Protein AF-A0A6J8CS88-F1 (afdb_monomer_lite)

Sequence (651 aa):
MASADTIRFLRWTMVVHGIFPKLMQDLIARKNISPKTLYRIIWNSTTLMKNFNKAEFRVLETLMTHGFAQLDTKLIYKIMKFYRIDFVEPPTGLWGSNPEENEKGVGDDIERIRIWHDTLIHAADVHMSETKFDDFFKIFIEVGSRLDMYLGKKIDDGYEKRIANYKTCSLDEEMKPRKFHARKEADWLDERRLDADDACTFENGDQSNLLFKFDVCNRESCPESSSNITEVTDHHIENIREVPREEFSSLSCKEHVKIFYKFCISHEIPLCDDCIKIHAKCIVKQLESVARGIKCTEKFMDVDQRIHSLFQNTNNVLQELEKEILFISDDKKGFQKSIEECKKEFNSMIDNVKEEGLENIESKRIEIHSFQHKISLLNLSVKEMEESIVVLQLHASDRELFLSLPRFEEDLQRCENEFFLNLQERKTAKIRPIIKVKTLCDLTLKISHDPTERQRCRLSLFQQPFSVTKLQRIKNIKLKESFVFEIPIANQANHITGCTIMEDGVMCFVDSKSRCLKIRTTDGKFKGYFLFSIPLDITAISISEVAILHRTSIVIYNVIDLYTGESILIVHVGGIVNSPTRIASDGYGNVFVVGAKNNNIVAISVYGKEYKKLVQGFRTIKYPKAIAYSATQRQLLICSPIGLSAVYASV

Foldseek 3Di:
DDDPQLLLLVLLLCCLFPQVLVLLLLVCPLVVCQLVNLLVLCVVDPQSVVQDDPVLNVLSVCCVPPNSPSDGLVSSLSSCQRVVPVPQDAFPVGAPDQDDPPRLGSNNLSSVSVVSNVCSLPDPDSGDDPVNSVVVLVVSLVSQVSSCVVSVHDPVPTSSVVSVCSVDDDCPDPPVVPVVVSVVVVVVSVVVVVVVVVVVPDDDDDDDDDDDDDDDDDDDDDDDDDDDDPPPPPFDDDDPVPDDPVPVPFGAGPVPRAGFFKAFPVVRGTDGPVVCVVVVVTDMDGPVVVVVVCCPDPVVVVVVVVVVVVVVVVVVVVVVVVVVVVVVVVVVVVVVVVVVVLVVVLVVVVVVLVVVLVVVVVVVVVVVVVLVVVVVVLVVLVVVLVVVVVCCVVDNDPVRCVVCVVVSVVSVVVSVVVVVVSVVVVVVVPCDPPPPVCVVVVVVVVSVDDDDDFDADDPDPDDDDDDDDDDDPPPDDPPDDDDGDGDDDPDDDWAWQEWEAAPQRKIWTATQRQQWIWIQDPVRDIDIAHHPAGFRYWEDQENFWIWTWHDDPFTWIFIAGNVVRDTPDIAGPGPVAAPWHYKEYLSPQWIWIHRQVQQWIWIAHNNNDTDDTQDGDPPPAHRWRYWYADNVQCWIQIDHPPDPDRDTRND

Secondary structure (DSSP, 8-state):
---HHHHHHHHHHHIIIIIHHHHHHHHHHTTT--HHHHHHHHHH-HHHHTTS-HHHHHHHHTHHHHGGGG--HHHHHHHHHHTT-TTSPPPTT-TTSPPPTT---HHHHHHHHHHHHHHHHT-S-----HHHHHHHHHHHHHHHHHHHHHHT--GGGSHHHHHHHHHH--SSSS-HHHHHHHHHHHHHHHHHHHHHHHHTT--------------------------------------GGGS-TT-TT--B-TTT--B--EEETTTTEEE-HHHHHHTTTS-EEEHHHHHHHHHTSHHHHHHHHHHHHHHHHHHHHHHHHHHHHHHHHHHHHHHHHHHHHHHHHHHHHHHHHHHHHHHHHHHHHHHHHHHHHHHHHHHHHHHHHHHHHHHHHHH--HHHHHHHHHHHHHHHHHHHHHHHHHHHHHHH-----SS-HHHHHHHHTTTT-----------------PPPS--SS-S---------------SS---EEEEEE-TTS-EEEEETTTTEEEEE-TTS-EEEEE-SS-EEEEEE-SSSEEEEEE--SS-EEEEEETTT--EEEEEE-TTTSSSEEEEEE-SSS-EEEEETTTTEEEEE-TTS-EEEEEEE-TTT-SS--EEEEETTTTEEEEE-TT------EE-

InterPro domains:
  IPR011042 Six-bladed beta-propeller, TolB-like [G3DSA:2.120.10.30] (489-641)

pLDDT: mean 74.95, std 20.97, range [23.67, 96.5]

Structure (mmCIF, N/CA/C/O backbone):
data_AF-A0A6J8CS88-F1
#
_entry.id   AF-A0A6J8CS88-F1
#
loop_
_atom_site.group_PDB
_atom_site.id
_atom_site.type_symbol
_atom_site.label_atom_id
_atom_site.label_alt_id
_atom_site.label_comp_id
_atom_site.label_asym_id
_atom_site.label_entity_id
_atom_site.label_seq_id
_atom_site.pdbx_PDB_ins_code
_atom_site.Cartn_x
_atom_site.Cartn_y
_atom_site.Cartn_z
_atom_site.occupancy
_atom_site.B_iso_or_equiv
_atom_site.auth_seq_id
_atom_site.auth_comp_id
_atom_site.auth_asym_id
_atom_site.auth_atom_id
_atom_site.pdbx_PDB_model_num
ATOM 1 N N . MET A 1 1 ? 31.802 -3.148 -38.218 1.00 59.25 1 MET A N 1
ATOM 2 C CA . MET A 1 1 ? 31.307 -4.141 -37.233 1.00 59.25 1 MET A CA 1
ATOM 3 C C . MET A 1 1 ? 32.103 -3.950 -35.950 1.00 59.25 1 MET A C 1
ATOM 5 O O . MET A 1 1 ? 33.259 -3.566 -36.057 1.00 59.25 1 MET A O 1
ATOM 9 N N . ALA A 1 2 ? 31.502 -4.120 -34.769 1.00 72.69 2 ALA A N 1
ATOM 10 C CA . ALA A 1 2 ? 32.242 -4.014 -33.503 1.00 72.69 2 ALA A CA 1
ATOM 11 C C . ALA A 1 2 ? 33.287 -5.144 -33.397 1.00 72.69 2 ALA A C 1
ATOM 13 O O . ALA A 1 2 ? 33.045 -6.227 -33.933 1.00 72.69 2 ALA A O 1
ATOM 14 N N . SER A 1 3 ? 34.428 -4.904 -32.737 1.00 87.69 3 SER A N 1
ATOM 15 C CA . SER A 1 3 ? 35.434 -5.952 -32.506 1.00 87.69 3 SER A CA 1
ATOM 16 C C . SER A 1 3 ? 34.873 -7.046 -31.586 1.00 87.69 3 SER A C 1
ATOM 18 O O . SER A 1 3 ? 33.923 -6.809 -30.835 1.00 87.69 3 SER A O 1
ATOM 20 N N . ALA A 1 4 ? 35.448 -8.252 -31.627 1.00 88.38 4 ALA A N 1
ATOM 21 C CA . ALA A 1 4 ? 35.026 -9.349 -30.752 1.00 88.38 4 ALA A CA 1
ATOM 22 C C . ALA A 1 4 ? 35.120 -8.968 -29.261 1.00 88.38 4 ALA A C 1
ATOM 24 O O . ALA A 1 4 ? 34.232 -9.308 -28.479 1.00 88.38 4 ALA A O 1
ATOM 25 N N . ASP A 1 5 ? 36.139 -8.193 -28.890 1.00 88.81 5 ASP A N 1
ATOM 26 C CA . ASP A 1 5 ? 36.341 -7.711 -27.522 1.00 88.81 5 ASP A CA 1
ATOM 27 C C . ASP A 1 5 ? 35.274 -6.690 -27.113 1.00 88.81 5 ASP A C 1
ATOM 29 O O . ASP A 1 5 ? 34.710 -6.795 -26.023 1.00 88.81 5 ASP A O 1
ATOM 33 N N . THR A 1 6 ? 34.897 -5.776 -28.013 1.00 86.94 6 THR A N 1
ATOM 34 C CA . THR A 1 6 ? 33.775 -4.854 -27.782 1.00 86.94 6 THR A CA 1
ATOM 35 C C . THR A 1 6 ? 32.448 -5.606 -27.651 1.00 86.94 6 THR A C 1
ATOM 37 O O . THR A 1 6 ? 31.610 -5.252 -26.827 1.00 86.94 6 THR A O 1
ATOM 40 N N . ILE A 1 7 ? 32.235 -6.672 -28.430 1.00 88.62 7 ILE A N 1
ATOM 41 C CA . ILE A 1 7 ? 31.032 -7.516 -28.330 1.00 88.62 7 ILE A CA 1
ATOM 42 C C . ILE A 1 7 ? 30.952 -8.202 -26.958 1.00 88.62 7 ILE A C 1
ATOM 44 O O . ILE A 1 7 ? 29.880 -8.227 -26.350 1.00 88.62 7 ILE A O 1
ATOM 48 N N . ARG A 1 8 ? 32.073 -8.731 -26.454 1.00 92.88 8 ARG A N 1
ATOM 49 C CA . ARG A 1 8 ? 32.165 -9.339 -25.115 1.00 92.88 8 ARG A CA 1
ATOM 50 C C . ARG A 1 8 ? 31.866 -8.319 -24.019 1.00 92.88 8 ARG A C 1
ATOM 52 O O . ARG A 1 8 ? 31.043 -8.592 -23.147 1.00 92.88 8 ARG A O 1
ATOM 59 N N . PHE A 1 9 ? 32.451 -7.126 -24.115 1.00 90.94 9 PHE A N 1
ATOM 60 C CA . PHE A 1 9 ? 32.175 -6.033 -23.186 1.00 90.94 9 PHE A CA 1
ATOM 61 C C . PHE A 1 9 ? 30.694 -5.633 -23.193 1.00 90.94 9 PHE A C 1
ATOM 63 O O . PHE A 1 9 ? 30.077 -5.555 -22.136 1.00 90.94 9 PHE A O 1
ATOM 70 N N . LEU A 1 10 ? 30.076 -5.482 -24.369 1.00 89.06 10 LEU A N 1
ATOM 71 C CA . LEU A 1 10 ? 28.642 -5.190 -24.480 1.00 89.06 10 LEU A CA 1
ATOM 72 C C . LEU A 1 10 ? 27.773 -6.281 -23.838 1.00 89.06 10 LEU A C 1
ATOM 74 O O . LEU A 1 10 ? 26.802 -5.979 -23.155 1.00 89.06 10 LEU A O 1
ATOM 78 N N . ARG A 1 11 ? 28.108 -7.562 -24.009 1.00 91.25 11 ARG A N 1
ATOM 79 C CA . ARG A 1 11 ? 27.372 -8.654 -23.346 1.00 91.25 11 ARG A CA 1
ATOM 80 C C . ARG A 1 11 ? 27.497 -8.586 -21.825 1.00 91.25 11 ARG A C 1
ATOM 82 O O . ARG A 1 11 ? 26.512 -8.814 -21.126 1.00 91.25 11 ARG A O 1
ATOM 89 N N . TRP A 1 12 ? 28.679 -8.239 -21.320 1.00 92.12 12 TRP A N 1
ATOM 90 C CA . TRP A 1 12 ? 28.903 -7.999 -19.896 1.00 92.12 12 TRP A CA 1
ATOM 91 C C . TRP A 1 12 ? 28.033 -6.844 -19.377 1.00 92.12 12 TRP A C 1
ATOM 93 O O . TRP A 1 12 ? 27.301 -7.029 -18.401 1.00 92.12 12 TRP A O 1
ATOM 103 N N . THR A 1 13 ? 28.001 -5.703 -20.079 1.00 90.50 13 THR A N 1
ATOM 104 C CA . THR A 1 13 ? 27.186 -4.542 -19.672 1.00 90.50 13 THR A CA 1
ATOM 105 C C . THR A 1 13 ? 25.695 -4.857 -19.634 1.00 90.50 13 THR A C 1
ATOM 107 O O . THR A 1 13 ? 24.989 -4.419 -18.727 1.00 90.50 13 THR A O 1
ATOM 110 N N . MET A 1 14 ? 25.204 -5.680 -20.562 1.00 90.06 14 MET A N 1
ATOM 111 C CA . MET A 1 14 ? 23.797 -6.080 -20.604 1.00 90.06 14 MET A CA 1
ATOM 112 C C . MET A 1 14 ? 23.367 -6.918 -19.404 1.00 90.06 14 MET A C 1
ATOM 114 O O . MET A 1 14 ? 22.230 -6.793 -18.944 1.00 90.06 14 MET A O 1
ATOM 118 N N . VAL A 1 15 ? 24.247 -7.771 -18.883 1.00 93.50 15 VAL A N 1
ATOM 119 C CA . VAL A 1 15 ? 23.941 -8.516 -17.659 1.00 93.50 15 VAL A CA 1
ATOM 120 C C . VAL A 1 15 ? 23.921 -7.558 -16.468 1.00 93.50 15 VAL A C 1
ATOM 122 O O . VAL A 1 15 ? 22.953 -7.563 -15.704 1.00 93.50 15 VAL A O 1
ATOM 125 N N . VAL A 1 16 ? 24.930 -6.687 -16.368 1.00 93.19 16 VAL A N 1
ATOM 126 C CA . VAL A 1 16 ? 25.121 -5.779 -15.229 1.00 93.19 16 VAL A CA 1
ATOM 127 C C . VAL A 1 16 ? 24.045 -4.691 -15.135 1.00 93.19 16 VAL A C 1
ATOM 129 O O . VAL A 1 16 ? 23.480 -4.514 -14.060 1.00 93.19 16 VAL A O 1
ATOM 132 N N . HIS A 1 17 ? 23.700 -4.011 -16.232 1.00 89.56 17 HIS A N 1
ATOM 133 C CA . HIS A 1 17 ? 22.662 -2.965 -16.252 1.00 89.56 17 HIS A CA 1
ATOM 134 C C . HIS A 1 17 ? 21.265 -3.481 -16.612 1.00 89.56 17 HIS A C 1
ATOM 136 O O . HIS A 1 17 ? 20.270 -2.814 -16.346 1.00 89.56 17 HIS A O 1
ATOM 142 N N . GLY A 1 18 ? 21.154 -4.662 -17.225 1.00 89.19 18 GLY A N 1
ATOM 143 C CA . GLY A 1 18 ? 19.868 -5.192 -17.681 1.00 89.19 18 GLY A CA 1
ATOM 144 C C . GLY A 1 18 ? 19.276 -6.255 -16.763 1.00 89.19 18 GLY A C 1
ATOM 145 O O . GLY A 1 18 ? 18.101 -6.183 -16.398 1.00 89.19 18 GLY A O 1
ATOM 146 N N . ILE A 1 19 ? 20.054 -7.285 -16.420 1.00 92.25 19 ILE A N 1
ATOM 147 C CA . ILE A 1 19 ? 19.545 -8.416 -15.635 1.00 92.25 19 ILE A CA 1
ATOM 148 C C . ILE A 1 19 ? 19.634 -8.145 -14.140 1.00 92.25 19 ILE A C 1
ATOM 150 O O . ILE A 1 19 ? 18.622 -8.287 -13.453 1.00 92.25 19 ILE A O 1
ATOM 154 N N . PHE A 1 20 ? 20.814 -7.789 -13.635 1.00 94.25 20 PHE A N 1
ATOM 155 C CA . PHE A 1 20 ? 21.034 -7.689 -12.196 1.00 94.25 20 PHE A CA 1
ATOM 156 C C . PHE A 1 20 ? 20.137 -6.672 -11.481 1.00 94.25 20 PHE A C 1
ATOM 158 O O . PHE A 1 20 ? 19.581 -7.055 -10.453 1.00 94.25 20 PHE A O 1
ATOM 165 N N . PRO A 1 21 ? 19.869 -5.457 -12.000 1.00 92.69 21 PRO A N 1
ATOM 166 C CA . PRO A 1 21 ? 18.898 -4.574 -11.360 1.00 92.69 21 PRO A CA 1
ATOM 167 C C . PRO A 1 21 ? 17.517 -5.221 -11.255 1.00 92.69 21 PRO A C 1
ATOM 169 O O . PRO A 1 21 ? 16.918 -5.195 -10.185 1.00 92.69 21 PRO A O 1
ATOM 172 N N . LYS A 1 22 ? 17.033 -5.902 -12.303 1.00 92.31 22 LYS A N 1
ATOM 173 C CA . LYS A 1 22 ? 15.735 -6.593 -12.251 1.00 92.31 22 LYS A CA 1
ATOM 174 C C . LYS A 1 22 ? 15.729 -7.752 -11.251 1.00 92.31 22 LYS A C 1
ATOM 176 O O . LYS A 1 22 ? 14.753 -7.947 -10.533 1.00 92.31 22 LYS A O 1
ATOM 181 N N . LEU A 1 23 ? 16.835 -8.485 -11.166 1.00 93.31 23 LEU A N 1
ATOM 182 C CA . LEU A 1 23 ? 17.028 -9.523 -10.160 1.00 93.31 23 LEU A CA 1
ATOM 183 C C . LEU A 1 23 ? 16.958 -8.929 -8.746 1.00 93.31 23 LEU A C 1
ATOM 185 O O . LEU A 1 23 ? 16.229 -9.444 -7.900 1.00 93.31 23 LEU A O 1
ATOM 189 N N . MET A 1 24 ? 17.655 -7.821 -8.488 1.00 92.56 24 MET A N 1
ATOM 190 C CA . MET A 1 24 ? 17.633 -7.157 -7.184 1.00 92.56 24 MET A CA 1
ATOM 191 C C . MET A 1 24 ? 16.263 -6.537 -6.859 1.00 92.56 24 MET A C 1
ATOM 193 O O . MET A 1 24 ? 15.839 -6.567 -5.704 1.00 92.56 24 MET A O 1
ATOM 197 N N . GLN A 1 25 ? 15.529 -6.035 -7.856 1.00 91.88 25 GLN A N 1
ATOM 198 C CA . GLN A 1 25 ? 14.136 -5.593 -7.695 1.00 91.88 25 GLN A CA 1
ATOM 199 C C . GLN A 1 25 ? 13.235 -6.758 -7.262 1.00 91.88 25 GLN A C 1
ATOM 201 O O . GLN A 1 25 ? 12.463 -6.615 -6.312 1.00 91.88 25 GLN A O 1
ATOM 206 N N . ASP A 1 26 ? 13.371 -7.926 -7.896 1.00 91.00 26 ASP A N 1
ATOM 207 C CA . ASP A 1 26 ? 12.627 -9.130 -7.512 1.00 91.00 26 ASP A CA 1
ATOM 208 C C . ASP A 1 26 ? 12.990 -9.595 -6.094 1.00 91.00 26 ASP A C 1
ATOM 210 O O . ASP A 1 26 ? 12.109 -10.041 -5.359 1.00 91.00 26 ASP A O 1
ATOM 214 N N . LEU A 1 27 ? 14.255 -9.455 -5.671 1.00 89.81 27 LEU A N 1
ATOM 215 C CA . LEU A 1 27 ? 14.672 -9.757 -4.295 1.00 89.81 27 LEU A CA 1
ATOM 216 C C . LEU A 1 27 ? 13.933 -8.884 -3.274 1.00 89.81 27 LEU A C 1
ATOM 218 O O . LEU A 1 27 ? 13.485 -9.408 -2.256 1.00 89.81 27 LEU A O 1
ATOM 222 N N . ILE A 1 28 ? 13.748 -7.589 -3.554 1.00 87.69 28 ILE A N 1
ATOM 223 C CA . ILE A 1 28 ? 12.924 -6.706 -2.710 1.00 87.69 28 ILE A CA 1
ATOM 224 C C . ILE A 1 28 ? 11.458 -7.152 -2.737 1.00 87.69 28 ILE A C 1
ATOM 226 O O . ILE A 1 28 ? 10.822 -7.264 -1.686 1.00 87.69 28 ILE A O 1
ATOM 230 N N . ALA A 1 29 ? 10.921 -7.422 -3.929 1.00 85.06 29 ALA A N 1
ATOM 231 C CA . ALA A 1 29 ? 9.513 -7.758 -4.122 1.00 85.06 29 ALA A CA 1
ATOM 232 C C . ALA A 1 29 ? 9.117 -9.102 -3.489 1.00 85.06 29 ALA A C 1
ATOM 234 O O . ALA A 1 29 ? 7.963 -9.291 -3.107 1.00 85.06 29 ALA A O 1
ATOM 235 N N . ARG A 1 30 ? 10.071 -10.025 -3.335 1.00 81.50 30 ARG A N 1
ATOM 236 C CA . ARG A 1 30 ? 9.853 -11.403 -2.884 1.00 81.50 30 ARG A CA 1
ATOM 237 C C . ARG A 1 30 ? 9.050 -11.544 -1.584 1.00 81.50 30 ARG A C 1
ATOM 239 O O . ARG A 1 30 ? 8.365 -12.544 -1.389 1.00 81.50 30 ARG A O 1
ATOM 246 N N . LYS A 1 31 ? 9.145 -10.582 -0.666 1.00 66.50 31 LYS A N 1
ATOM 247 C CA . LYS A 1 31 ? 8.441 -10.610 0.630 1.00 66.50 31 LYS A CA 1
ATOM 248 C C . LYS A 1 31 ? 7.135 -9.815 0.629 1.00 66.50 31 LYS A C 1
ATOM 250 O O . LYS A 1 31 ? 6.716 -9.346 1.680 1.00 66.50 31 LYS A O 1
ATOM 255 N N . ASN A 1 32 ? 6.510 -9.634 -0.535 1.00 68.19 32 ASN A N 1
ATOM 256 C CA . ASN A 1 32 ? 5.292 -8.835 -0.695 1.00 68.19 32 ASN A CA 1
ATOM 257 C C . ASN A 1 32 ? 5.449 -7.387 -0.191 1.00 68.19 32 ASN A C 1
ATOM 259 O O . ASN A 1 32 ? 4.466 -6.713 0.122 1.00 68.19 32 ASN A O 1
ATOM 263 N N . ILE A 1 33 ? 6.686 -6.872 -0.133 1.00 80.31 33 ILE A N 1
ATOM 264 C CA . ILE A 1 33 ? 6.914 -5.458 0.153 1.00 80.31 33 ILE A CA 1
ATOM 265 C C . ILE A 1 33 ? 6.461 -4.696 -1.083 1.00 80.31 33 ILE A C 1
ATOM 267 O O . ILE A 1 33 ? 7.137 -4.688 -2.108 1.00 80.31 33 ILE A O 1
ATOM 271 N N . SER A 1 34 ? 5.292 -4.066 -0.997 1.00 85.94 34 SER A N 1
ATOM 272 C CA . SER A 1 34 ? 4.820 -3.217 -2.083 1.00 85.94 34 SER A CA 1
ATOM 273 C C . SER A 1 34 ? 5.722 -1.978 -2.219 1.00 85.94 34 SER A C 1
ATOM 275 O O . SER A 1 34 ? 6.234 -1.479 -1.208 1.00 85.94 34 SER A O 1
ATOM 277 N N . PRO A 1 35 ? 5.870 -1.410 -3.430 1.00 89.12 35 PRO A N 1
ATOM 278 C CA . PRO A 1 35 ? 6.589 -0.151 -3.635 1.00 89.12 35 PRO A CA 1
ATOM 279 C C . PRO A 1 35 ? 6.121 0.974 -2.696 1.00 89.12 35 PRO A C 1
ATOM 281 O O . PRO A 1 35 ? 6.931 1.724 -2.154 1.00 89.12 35 PRO A O 1
ATOM 284 N N . LYS A 1 36 ? 4.810 1.031 -2.418 1.00 85.69 36 LYS A N 1
ATOM 285 C CA . LYS A 1 36 ? 4.196 1.981 -1.481 1.00 85.69 36 LYS A CA 1
ATOM 286 C C . LYS A 1 36 ? 4.629 1.753 -0.035 1.00 85.69 36 LYS A C 1
ATOM 288 O O . LYS A 1 36 ? 4.848 2.718 0.698 1.00 85.69 36 LYS A O 1
ATOM 293 N N . THR A 1 37 ? 4.743 0.494 0.378 1.00 86.62 37 THR A N 1
ATOM 294 C CA . THR A 1 37 ? 5.236 0.121 1.708 1.00 86.62 37 THR A CA 1
ATOM 295 C C . THR A 1 37 ? 6.675 0.574 1.862 1.00 86.62 37 THR A C 1
ATOM 297 O O . THR A 1 37 ? 6.981 1.303 2.800 1.00 86.62 37 THR A O 1
ATOM 300 N N . LEU A 1 38 ? 7.531 0.222 0.898 1.00 87.62 38 LEU A N 1
ATOM 301 C CA . LEU A 1 38 ? 8.943 0.586 0.920 1.00 87.62 38 LEU A CA 1
ATOM 302 C C . LEU A 1 38 ? 9.132 2.104 1.000 1.00 87.62 38 LEU A C 1
ATOM 304 O O . LEU A 1 38 ? 9.863 2.586 1.864 1.00 87.62 38 LEU A O 1
ATOM 308 N N . TYR A 1 39 ? 8.424 2.859 0.155 1.00 89.81 39 TYR A N 1
ATOM 309 C CA . TYR A 1 39 ? 8.476 4.319 0.175 1.00 89.81 39 TYR A CA 1
ATOM 310 C C . TYR A 1 39 ? 8.074 4.888 1.541 1.00 89.81 39 TYR A C 1
ATOM 312 O O . TYR A 1 39 ? 8.802 5.702 2.102 1.00 89.81 39 TYR A O 1
ATOM 320 N N . ARG A 1 40 ? 6.961 4.421 2.127 1.00 85.75 40 ARG A N 1
ATOM 321 C CA . ARG A 1 40 ? 6.516 4.862 3.461 1.00 85.75 40 ARG A CA 1
ATOM 322 C C . ARG A 1 40 ? 7.534 4.558 4.550 1.00 85.75 40 ARG A C 1
ATOM 324 O O . ARG A 1 40 ? 7.720 5.378 5.442 1.00 85.75 40 ARG A O 1
ATOM 331 N N . ILE A 1 41 ? 8.180 3.398 4.493 1.00 84.75 41 ILE A N 1
ATOM 332 C CA . ILE A 1 41 ? 9.183 3.021 5.487 1.00 84.75 41 ILE A CA 1
ATOM 333 C C . ILE A 1 41 ? 10.407 3.935 5.400 1.00 84.75 41 ILE A C 1
ATOM 335 O O . ILE A 1 41 ? 10.877 4.425 6.427 1.00 84.75 41 ILE A O 1
ATOM 339 N N . ILE A 1 42 ? 10.888 4.203 4.183 1.00 87.38 42 ILE A N 1
ATOM 340 C CA . ILE A 1 42 ? 11.993 5.140 3.966 1.00 87.38 42 ILE A CA 1
ATOM 341 C C . ILE A 1 42 ? 11.585 6.538 4.447 1.00 87.38 42 ILE A C 1
ATOM 343 O O . ILE A 1 42 ? 12.317 7.142 5.227 1.00 87.38 42 ILE A O 1
ATOM 347 N N . TRP A 1 43 ? 10.391 7.001 4.064 1.00 87.31 43 TRP A N 1
ATOM 348 C CA . TRP A 1 43 ? 9.857 8.320 4.412 1.00 87.31 43 TRP A CA 1
ATOM 349 C C . TRP A 1 43 ? 9.704 8.536 5.923 1.00 87.31 43 TRP A C 1
ATOM 351 O O . TRP A 1 43 ? 10.062 9.586 6.453 1.00 87.31 43 TRP A O 1
ATOM 361 N N . ASN A 1 44 ? 9.197 7.531 6.637 1.00 83.75 44 ASN A N 1
ATOM 362 C CA . ASN A 1 44 ? 8.940 7.620 8.074 1.00 83.75 44 ASN A CA 1
ATOM 363 C C . ASN A 1 44 ? 10.203 7.428 8.930 1.00 83.75 44 ASN A C 1
ATOM 365 O O . ASN A 1 44 ? 10.171 7.680 10.135 1.00 83.75 44 ASN A O 1
ATOM 369 N N . SER A 1 45 ? 11.318 6.987 8.340 1.00 83.62 45 SER A N 1
ATOM 370 C CA . SER A 1 45 ? 12.569 6.752 9.058 1.00 83.62 45 SER A CA 1
ATOM 371 C C . SER A 1 45 ? 13.534 7.918 8.879 1.00 83.62 45 SER A C 1
ATOM 373 O O . SER A 1 45 ? 14.240 8.030 7.878 1.00 83.62 45 SER A O 1
ATOM 375 N N . THR A 1 46 ? 13.642 8.768 9.901 1.00 81.00 46 THR A N 1
ATOM 376 C CA . THR A 1 46 ? 14.569 9.914 9.906 1.00 81.00 46 THR A CA 1
ATOM 377 C C . THR A 1 46 ? 16.032 9.512 9.701 1.00 81.00 46 THR A C 1
ATOM 379 O O . THR A 1 46 ? 16.807 10.295 9.155 1.00 81.00 46 THR A O 1
ATOM 382 N N . THR A 1 47 ? 16.421 8.298 10.099 1.00 82.12 47 THR A N 1
ATOM 383 C CA . THR A 1 47 ? 17.769 7.758 9.871 1.00 82.12 47 THR A CA 1
ATOM 384 C C . THR A 1 47 ? 17.979 7.349 8.417 1.00 82.12 47 THR A C 1
ATOM 386 O O . THR A 1 47 ? 19.016 7.676 7.848 1.00 82.12 47 THR A O 1
ATOM 389 N N . LEU A 1 48 ? 17.000 6.677 7.794 1.00 82.12 48 LEU A N 1
ATOM 390 C CA . LEU A 1 48 ? 17.075 6.330 6.371 1.00 82.12 48 LEU A CA 1
ATOM 391 C C . LEU A 1 48 ? 17.071 7.589 5.516 1.00 82.12 48 LEU A C 1
ATOM 393 O O . LEU A 1 48 ? 17.870 7.687 4.590 1.00 82.12 48 LEU A O 1
ATOM 397 N N . MET A 1 49 ? 16.252 8.579 5.883 1.00 83.88 49 MET A N 1
ATOM 398 C CA . MET A 1 49 ? 16.129 9.816 5.123 1.00 83.88 49 MET A CA 1
ATOM 399 C C . MET A 1 49 ? 17.456 10.557 4.949 1.00 83.88 49 MET A C 1
ATOM 401 O O . MET A 1 49 ? 17.699 11.158 3.911 1.00 83.88 49 MET A O 1
ATOM 405 N N . LYS A 1 50 ? 18.352 10.480 5.937 1.00 89.00 50 LYS A N 1
ATOM 406 C CA . LYS A 1 50 ? 19.668 11.131 5.882 1.00 89.00 50 LYS A CA 1
ATOM 407 C C . LYS A 1 50 ? 20.649 10.470 4.906 1.00 89.00 50 LYS A C 1
ATOM 409 O O . LYS A 1 50 ? 21.633 11.103 4.543 1.00 89.00 50 LYS A O 1
ATOM 414 N N . ASN A 1 51 ? 20.396 9.229 4.488 1.00 88.50 51 ASN A N 1
ATOM 415 C CA . ASN A 1 51 ? 21.299 8.462 3.621 1.00 88.50 51 ASN A CA 1
ATOM 416 C C . ASN A 1 51 ? 20.990 8.609 2.120 1.00 88.50 51 ASN A C 1
ATOM 418 O O . ASN A 1 51 ? 21.749 8.100 1.287 1.00 88.50 51 ASN A O 1
ATOM 422 N N . PHE A 1 52 ? 19.899 9.297 1.772 1.00 90.88 52 PHE A N 1
ATOM 423 C CA . PHE A 1 52 ? 19.502 9.558 0.391 1.00 90.88 52 PHE A CA 1
ATOM 424 C C . PHE A 1 52 ? 19.606 11.052 0.078 1.00 90.88 52 PHE A C 1
ATOM 426 O O . PHE A 1 52 ? 19.190 11.903 0.865 1.00 90.88 52 PHE A O 1
ATOM 433 N N . ASN A 1 53 ? 20.166 11.384 -1.082 1.00 92.12 53 ASN A N 1
ATOM 434 C CA . ASN A 1 53 ? 20.212 12.766 -1.552 1.00 92.12 53 ASN A CA 1
ATOM 435 C C . ASN A 1 53 ? 18.876 13.183 -2.204 1.00 92.12 53 ASN A C 1
ATOM 437 O O . ASN A 1 53 ? 17.988 12.367 -2.453 1.00 92.12 53 ASN A O 1
ATOM 441 N N . LYS A 1 54 ? 18.720 14.477 -2.513 1.00 89.81 54 LYS A N 1
ATOM 442 C CA . LYS A 1 54 ? 17.470 15.028 -3.069 1.00 89.81 54 LYS A CA 1
ATOM 443 C C . LYS A 1 54 ? 17.073 14.412 -4.419 1.00 89.81 54 LYS A C 1
ATOM 445 O O . LYS A 1 54 ? 15.883 14.301 -4.698 1.00 89.81 54 LYS A O 1
ATOM 450 N N . ALA A 1 55 ? 18.037 14.034 -5.259 1.00 90.25 55 ALA A N 1
ATOM 451 C CA . ALA A 1 55 ? 17.758 13.403 -6.549 1.00 90.25 55 ALA A CA 1
ATOM 452 C C . ALA A 1 55 ? 17.284 11.954 -6.364 1.00 90.25 55 ALA A C 1
ATOM 454 O O . ALA A 1 55 ? 16.275 11.565 -6.944 1.00 90.25 55 ALA A O 1
ATOM 455 N N . GLU A 1 56 ? 17.943 11.200 -5.483 1.00 92.25 56 GLU A N 1
ATOM 456 C CA . GLU A 1 56 ? 17.540 9.845 -5.091 1.00 92.25 56 GLU A CA 1
ATOM 457 C C . GLU A 1 56 ? 16.124 9.846 -4.497 1.00 92.25 56 GLU A C 1
ATOM 459 O O . GLU A 1 56 ? 15.314 8.987 -4.835 1.00 92.25 56 GLU A O 1
ATOM 464 N N . PHE A 1 57 ? 15.774 10.861 -3.701 1.00 90.06 57 PHE A N 1
ATOM 465 C CA . PHE A 1 57 ? 14.414 11.022 -3.184 1.00 90.06 57 PHE A CA 1
ATOM 466 C C . PHE A 1 57 ? 13.352 11.192 -4.256 1.00 90.06 57 PHE A C 1
ATOM 468 O O . PHE A 1 57 ? 12.295 10.575 -4.157 1.00 90.06 57 PHE A O 1
ATOM 475 N N . ARG A 1 58 ? 13.628 11.992 -5.289 1.00 90.06 58 ARG A N 1
ATOM 476 C CA . ARG A 1 58 ? 12.691 12.158 -6.407 1.00 90.06 58 ARG A CA 1
ATOM 477 C C . ARG A 1 58 ? 12.441 10.831 -7.112 1.00 90.06 58 ARG A C 1
ATOM 479 O O . ARG A 1 58 ? 11.306 10.543 -7.466 1.00 90.06 58 ARG A O 1
ATOM 486 N N . VAL A 1 59 ? 13.476 10.003 -7.274 1.00 90.75 59 VAL A N 1
ATOM 487 C CA . VAL A 1 59 ? 13.317 8.653 -7.835 1.00 90.75 59 VAL A CA 1
ATOM 488 C C . VAL A 1 59 ? 12.486 7.777 -6.894 1.00 90.75 59 VAL A C 1
ATOM 490 O O . VAL A 1 59 ? 11.550 7.123 -7.346 1.00 90.75 59 VAL A O 1
ATOM 493 N N . LEU A 1 60 ? 12.741 7.816 -5.583 1.00 90.94 60 LEU A N 1
ATOM 494 C CA . LEU A 1 60 ? 11.947 7.079 -4.593 1.00 90.94 60 LEU A CA 1
ATOM 495 C C . LEU A 1 60 ? 10.469 7.503 -4.576 1.00 90.94 60 LEU A C 1
ATOM 497 O O . LEU A 1 60 ? 9.607 6.648 -4.404 1.00 90.94 60 LEU A O 1
ATOM 501 N N . GLU A 1 61 ? 10.144 8.777 -4.803 1.00 89.69 61 GLU A N 1
ATOM 502 C CA . GLU A 1 61 ? 8.753 9.245 -4.935 1.00 89.69 61 GLU A CA 1
ATOM 503 C C . GLU A 1 61 ? 8.025 8.576 -6.111 1.00 89.69 61 GLU A C 1
ATOM 505 O O . GLU A 1 61 ? 6.824 8.299 -6.028 1.00 89.69 61 GLU A O 1
ATOM 510 N N . THR A 1 62 ? 8.751 8.225 -7.180 1.00 90.44 62 THR A N 1
ATOM 511 C CA . THR A 1 62 ? 8.172 7.513 -8.329 1.00 90.44 62 THR A CA 1
ATOM 512 C C . THR A 1 62 ? 7.821 6.054 -8.039 1.00 90.44 62 THR A C 1
ATOM 514 O O . THR A 1 62 ? 7.076 5.463 -8.821 1.00 90.44 62 THR A O 1
ATOM 517 N N . LEU A 1 63 ? 8.253 5.475 -6.906 1.00 88.31 63 LEU A N 1
ATOM 518 C CA . LEU A 1 63 ? 7.863 4.113 -6.500 1.00 88.31 63 LEU A CA 1
ATOM 519 C C . LEU A 1 63 ? 6.343 3.943 -6.453 1.00 88.31 63 LEU A C 1
ATOM 521 O O . LEU A 1 63 ? 5.821 2.874 -6.760 1.00 88.31 63 LEU A O 1
ATOM 525 N N . MET A 1 64 ? 5.631 5.009 -6.088 1.00 83.62 64 MET A N 1
ATOM 526 C CA . MET A 1 64 ? 4.173 5.026 -5.988 1.00 83.62 64 MET A CA 1
ATOM 527 C C . MET A 1 64 ? 3.472 4.867 -7.342 1.00 83.62 64 MET A C 1
ATOM 529 O O . MET A 1 64 ? 2.348 4.372 -7.383 1.00 83.62 64 MET A O 1
ATOM 533 N N . THR A 1 65 ? 4.113 5.299 -8.429 1.00 86.50 65 THR A N 1
ATOM 534 C CA . THR A 1 65 ? 3.530 5.354 -9.778 1.00 86.50 65 THR A CA 1
ATOM 535 C C . THR A 1 65 ? 4.116 4.303 -10.715 1.00 86.50 65 THR A C 1
ATOM 537 O O . THR A 1 65 ? 3.378 3.704 -11.489 1.00 86.50 65 THR A O 1
ATOM 540 N N . HIS A 1 66 ? 5.418 4.034 -10.621 1.00 88.06 66 HIS A N 1
ATOM 541 C CA . HIS A 1 66 ? 6.151 3.160 -11.543 1.00 88.06 66 HIS A CA 1
ATOM 542 C C . HIS A 1 66 ? 6.678 1.876 -10.882 1.00 88.06 66 HIS A C 1
ATOM 544 O O . HIS A 1 66 ? 7.354 1.072 -11.527 1.00 88.06 66 HIS A O 1
ATOM 550 N N . GLY A 1 67 ? 6.385 1.662 -9.596 1.00 89.81 67 GLY A N 1
ATOM 551 C CA . GLY A 1 67 ? 6.884 0.517 -8.842 1.00 89.81 67 GLY A CA 1
ATOM 552 C C . GLY A 1 67 ? 8.413 0.486 -8.763 1.00 89.81 67 GLY A C 1
ATOM 553 O O . GLY A 1 67 ? 9.069 1.523 -8.760 1.00 89.81 67 GLY A O 1
ATOM 554 N N . PHE A 1 68 ? 8.997 -0.713 -8.706 1.00 90.19 68 PHE A N 1
ATOM 555 C CA . PHE A 1 68 ? 10.453 -0.879 -8.602 1.00 90.19 68 PHE A CA 1
ATOM 556 C C . PHE A 1 68 ? 11.213 -0.616 -9.907 1.00 90.19 68 PHE A C 1
ATOM 558 O O . PHE A 1 68 ? 12.437 -0.541 -9.877 1.00 90.19 68 PHE A O 1
ATOM 565 N N . ALA A 1 69 ? 10.516 -0.453 -11.037 1.00 86.62 69 ALA A N 1
ATOM 566 C CA . ALA A 1 69 ? 11.130 -0.403 -12.364 1.00 86.62 69 ALA A CA 1
ATOM 567 C C . ALA A 1 69 ? 12.089 0.783 -12.565 1.00 86.62 69 ALA A C 1
ATOM 569 O O . ALA A 1 69 ? 13.002 0.686 -13.377 1.00 86.62 69 ALA A O 1
ATOM 570 N N . GLN A 1 70 ? 11.888 1.880 -11.829 1.00 87.31 70 GLN A N 1
ATOM 571 C CA . GLN A 1 70 ? 12.713 3.094 -11.907 1.00 87.31 70 GLN A CA 1
ATOM 572 C C . GLN A 1 70 ? 13.924 3.071 -10.963 1.00 87.31 70 GLN A C 1
ATOM 574 O O . GLN A 1 70 ? 14.713 4.013 -10.957 1.00 87.31 70 GLN A O 1
ATOM 579 N N . LEU A 1 71 ? 14.072 2.033 -10.132 1.00 89.88 71 LEU A N 1
ATOM 580 C CA . LEU A 1 71 ? 15.210 1.931 -9.226 1.00 89.88 71 LEU A CA 1
ATOM 581 C C . LEU A 1 71 ? 16.420 1.359 -9.970 1.00 89.88 71 LEU A C 1
ATOM 583 O O . LEU A 1 71 ? 16.367 0.232 -10.469 1.00 89.88 71 LEU A O 1
ATOM 587 N N . ASP A 1 72 ? 17.509 2.123 -10.001 1.00 88.94 72 ASP A N 1
ATOM 588 C CA . ASP A 1 72 ? 18.802 1.661 -10.505 1.00 88.94 72 ASP A CA 1
ATOM 589 C C . ASP A 1 72 ? 19.517 0.742 -9.493 1.00 88.94 72 ASP A C 1
ATOM 591 O O . ASP A 1 72 ? 19.156 0.659 -8.313 1.00 88.94 72 ASP A O 1
ATOM 595 N N . THR A 1 73 ? 20.557 0.037 -9.944 1.00 90.19 73 THR A N 1
ATOM 596 C CA . THR A 1 73 ? 21.334 -0.896 -9.108 1.00 90.19 73 THR A CA 1
ATOM 597 C C . THR A 1 73 ? 21.881 -0.225 -7.845 1.00 90.19 73 THR A C 1
ATOM 599 O O . THR A 1 73 ? 21.850 -0.813 -6.762 1.00 90.19 73 THR A O 1
ATOM 602 N N . LYS A 1 74 ? 22.341 1.028 -7.951 1.00 91.75 74 LYS A N 1
ATOM 603 C CA . LYS A 1 74 ? 22.951 1.779 -6.845 1.00 91.75 74 LYS A CA 1
ATOM 604 C C . LYS A 1 74 ? 21.934 2.118 -5.756 1.00 91.75 74 LYS A C 1
ATOM 606 O O . LYS A 1 74 ? 22.223 1.972 -4.565 1.00 91.75 74 LYS A O 1
ATOM 611 N N . LEU A 1 75 ? 20.743 2.555 -6.147 1.00 92.38 75 LEU A N 1
ATOM 612 C CA . LEU A 1 75 ? 19.656 2.903 -5.248 1.00 92.38 75 LEU A CA 1
ATOM 613 C C . LEU A 1 75 ? 19.067 1.645 -4.610 1.00 92.38 75 LEU A C 1
ATOM 615 O O . LEU A 1 75 ? 18.858 1.637 -3.398 1.00 92.38 75 LEU A O 1
ATOM 619 N N . ILE A 1 76 ? 18.893 0.561 -5.377 1.00 91.50 76 ILE A N 1
ATOM 620 C CA . ILE A 1 76 ? 18.468 -0.739 -4.837 1.00 91.50 76 ILE A CA 1
ATOM 621 C C . ILE A 1 76 ? 19.467 -1.231 -3.787 1.00 91.50 76 ILE A C 1
ATOM 623 O O . ILE A 1 76 ? 19.065 -1.591 -2.681 1.00 91.50 76 ILE A O 1
ATOM 627 N N . TYR A 1 77 ? 20.768 -1.178 -4.087 1.00 92.56 77 TYR A N 1
ATOM 628 C CA . TYR A 1 77 ? 21.819 -1.538 -3.138 1.00 92.56 77 TYR A CA 1
ATOM 629 C C . TYR A 1 77 ? 21.755 -0.693 -1.858 1.00 92.56 77 TYR A C 1
ATOM 631 O O . TYR A 1 77 ? 21.765 -1.240 -0.755 1.00 92.56 77 TYR A O 1
ATOM 639 N N . LYS A 1 78 ? 21.637 0.638 -1.976 1.00 91.69 78 LYS A N 1
ATOM 640 C CA . LYS A 1 78 ? 21.495 1.530 -0.812 1.00 91.69 78 LYS A CA 1
ATOM 641 C C . LYS A 1 78 ? 20.283 1.164 0.036 1.00 91.69 78 LYS A C 1
ATOM 643 O O . LYS A 1 78 ? 20.397 1.112 1.260 1.00 91.69 78 LYS A O 1
ATOM 648 N N . ILE A 1 79 ? 19.143 0.903 -0.601 1.00 89.44 79 ILE A N 1
ATOM 649 C CA . ILE A 1 79 ? 17.935 0.459 0.092 1.00 89.44 79 ILE A CA 1
ATOM 650 C C . ILE A 1 79 ? 18.238 -0.832 0.854 1.00 89.44 79 ILE A C 1
ATOM 652 O O . ILE A 1 79 ? 18.033 -0.861 2.059 1.00 89.44 79 ILE A O 1
ATOM 656 N N . MET A 1 80 ? 18.798 -1.858 0.208 1.00 88.62 80 MET A N 1
ATOM 657 C CA . MET A 1 80 ? 19.118 -3.137 0.858 1.00 88.62 80 MET A CA 1
ATOM 658 C C . MET A 1 80 ? 20.085 -2.980 2.043 1.00 88.62 80 MET A C 1
ATOM 660 O O . MET A 1 80 ? 19.826 -3.510 3.125 1.00 88.62 80 MET A O 1
ATOM 664 N N . LYS A 1 81 ? 21.148 -2.188 1.867 1.00 88.56 81 LYS A N 1
ATOM 665 C CA . LYS A 1 81 ? 22.164 -1.907 2.889 1.00 88.56 81 LYS A CA 1
ATOM 666 C C . LYS A 1 81 ? 21.587 -1.192 4.109 1.00 88.56 81 LYS A C 1
ATOM 668 O O . LYS A 1 81 ? 21.844 -1.590 5.245 1.00 88.56 81 LYS A O 1
ATOM 673 N N . PHE A 1 82 ? 20.849 -0.103 3.892 1.00 83.25 82 PHE A N 1
ATOM 674 C CA . PHE A 1 82 ? 20.396 0.763 4.982 1.00 83.25 82 PHE A CA 1
ATOM 675 C C . PHE A 1 82 ? 19.087 0.309 5.602 1.00 83.25 82 PHE A C 1
ATOM 677 O O . PHE A 1 82 ? 18.896 0.484 6.805 1.00 83.25 82 PHE A O 1
ATOM 684 N N . TYR A 1 83 ? 18.199 -0.291 4.813 1.00 74.44 83 TYR A N 1
ATOM 685 C CA . TYR A 1 83 ? 16.899 -0.725 5.296 1.00 74.44 83 TYR A CA 1
ATOM 686 C C . TYR A 1 83 ? 16.982 -1.985 6.173 1.00 74.44 83 TYR A C 1
ATOM 688 O O . TYR A 1 83 ? 15.943 -2.413 6.653 1.00 74.44 83 TYR A O 1
ATOM 696 N N . ARG A 1 84 ? 18.187 -2.546 6.432 1.00 63.22 84 ARG A N 1
ATOM 697 C CA . ARG A 1 84 ? 18.393 -3.838 7.124 1.00 63.22 84 ARG A CA 1
ATOM 698 C C . ARG A 1 84 ? 17.240 -4.765 6.795 1.00 63.22 84 ARG A C 1
ATOM 700 O O . ARG A 1 84 ? 16.424 -5.094 7.645 1.00 63.22 84 ARG A O 1
ATOM 707 N N . ILE A 1 85 ? 17.122 -5.054 5.507 1.00 63.69 85 ILE A N 1
ATOM 708 C CA . ILE A 1 85 ? 16.071 -5.918 5.017 1.00 63.69 85 ILE A CA 1
ATOM 709 C C . ILE A 1 85 ? 16.232 -7.241 5.765 1.00 63.69 85 ILE A C 1
ATOM 711 O O . ILE A 1 85 ? 17.141 -7.997 5.444 1.00 63.69 85 ILE A O 1
ATOM 715 N N . ASP A 1 86 ? 15.392 -7.493 6.774 1.00 59.03 86 ASP A N 1
ATOM 716 C CA . ASP A 1 86 ? 15.589 -8.557 7.778 1.00 59.03 86 ASP A CA 1
ATOM 717 C C . ASP A 1 86 ? 15.637 -9.977 7.170 1.00 59.03 86 ASP A C 1
ATOM 719 O O . ASP A 1 86 ? 15.858 -10.960 7.872 1.00 59.03 86 ASP A O 1
ATOM 723 N N . PHE A 1 87 ? 15.425 -10.104 5.857 1.00 69.88 87 PHE A N 1
ATOM 724 C CA . PHE A 1 87 ? 15.509 -11.349 5.102 1.00 69.88 87 PHE A CA 1
ATOM 725 C C . PHE A 1 87 ? 16.761 -11.501 4.227 1.00 69.88 87 PHE A C 1
ATOM 727 O O . PHE A 1 87 ? 17.056 -12.625 3.821 1.00 69.88 87 PHE A O 1
ATOM 734 N N . VAL A 1 88 ? 17.486 -10.424 3.916 1.00 80.31 88 VAL A N 1
ATOM 735 C CA . VAL A 1 88 ? 18.786 -10.527 3.245 1.00 80.31 88 VAL A CA 1
ATOM 736 C C . VAL A 1 88 ? 19.836 -10.618 4.336 1.00 80.31 88 VAL A C 1
ATOM 738 O O . VAL A 1 88 ? 20.095 -9.643 5.042 1.00 80.31 88 VAL A O 1
ATOM 741 N N . GLU A 1 89 ? 20.421 -11.804 4.486 1.00 84.88 89 GLU A N 1
ATOM 742 C CA . GLU A 1 89 ? 21.559 -11.982 5.380 1.00 84.88 89 GLU A CA 1
ATOM 743 C C . GLU A 1 89 ? 22.655 -10.982 4.985 1.00 84.88 89 GLU A C 1
ATOM 745 O O . GLU A 1 89 ? 22.943 -10.840 3.791 1.00 84.88 89 GLU A O 1
ATOM 750 N N . PRO A 1 90 ? 23.226 -10.239 5.949 1.00 86.25 90 PRO A N 1
ATOM 751 C CA . PRO A 1 90 ? 24.310 -9.323 5.643 1.00 86.25 90 PRO A CA 1
ATOM 752 C C . PRO A 1 90 ? 25.482 -10.101 5.028 1.00 86.25 90 PRO A C 1
ATOM 754 O O . PRO A 1 90 ? 25.694 -11.257 5.399 1.00 86.25 90 PRO A O 1
ATOM 757 N N . PRO A 1 91 ? 26.251 -9.480 4.118 1.00 91.62 91 PRO A N 1
ATOM 758 C CA . PRO A 1 91 ? 27.457 -10.099 3.589 1.00 91.62 91 PRO A CA 1
ATOM 759 C C . PRO A 1 91 ? 28.434 -10.437 4.718 1.00 91.62 91 PRO A C 1
ATOM 761 O O . PRO A 1 91 ? 28.533 -9.708 5.713 1.00 91.62 91 PRO A O 1
ATOM 764 N N . THR A 1 92 ? 29.182 -11.516 4.522 1.00 92.25 92 THR A N 1
ATOM 765 C CA . THR A 1 92 ? 30.144 -12.082 5.473 1.00 92.25 92 THR A CA 1
ATOM 766 C C . THR A 1 92 ? 31.194 -11.042 5.882 1.00 92.25 92 THR A C 1
ATOM 768 O O . THR A 1 92 ? 31.466 -10.865 7.070 1.00 92.25 92 THR A O 1
ATOM 771 N N . GLY A 1 93 ? 31.695 -10.261 4.917 1.00 82.19 93 GLY A N 1
ATOM 772 C CA . GLY A 1 93 ? 32.691 -9.203 5.122 1.00 82.19 93 GLY A CA 1
ATOM 773 C C . GLY A 1 93 ? 32.157 -7.802 5.473 1.00 82.19 93 GLY A C 1
ATOM 774 O O . GLY A 1 93 ? 32.949 -6.861 5.479 1.00 82.19 93 GLY A O 1
ATOM 775 N N . LEU A 1 94 ? 30.861 -7.633 5.782 1.00 88.12 94 LEU A N 1
ATOM 776 C CA . LEU A 1 94 ? 30.135 -6.345 5.883 1.00 88.12 94 LEU A CA 1
ATOM 777 C C . LEU A 1 94 ? 29.869 -5.647 4.534 1.00 88.12 94 LEU A C 1
ATOM 779 O O . LEU A 1 94 ? 30.551 -5.844 3.533 1.00 88.12 94 LEU A O 1
ATOM 783 N N . TRP A 1 95 ? 28.842 -4.791 4.517 1.00 90.56 95 TRP A N 1
ATOM 784 C CA . TRP A 1 95 ? 28.427 -4.033 3.332 1.00 90.56 95 TRP A CA 1
ATOM 785 C C . TRP A 1 95 ? 29.498 -3.036 2.873 1.00 90.56 95 TRP A C 1
ATOM 787 O O . TRP A 1 95 ? 29.793 -2.071 3.588 1.00 90.56 95 TRP A O 1
ATOM 797 N N . GLY A 1 96 ? 29.962 -3.177 1.634 1.00 91.00 96 GLY A N 1
ATOM 798 C CA . GLY A 1 96 ? 31.032 -2.372 1.039 1.00 91.00 96 GLY A CA 1
ATOM 799 C C . GLY A 1 96 ? 32.365 -3.112 0.890 1.00 91.00 96 GLY A C 1
ATOM 800 O O . GLY A 1 96 ? 33.281 -2.559 0.283 1.00 91.00 96 GLY A O 1
ATOM 801 N N . SER A 1 97 ? 32.481 -4.329 1.423 1.00 92.94 97 SER A N 1
ATOM 802 C CA . SER A 1 97 ? 33.681 -5.168 1.314 1.00 92.94 97 SER A CA 1
ATOM 803 C C . SER A 1 97 ? 33.618 -6.074 0.086 1.00 92.94 97 SER A C 1
ATOM 805 O O . SER A 1 97 ? 32.533 -6.402 -0.372 1.00 92.94 97 SER A O 1
ATOM 807 N N . ASN A 1 98 ? 34.762 -6.498 -0.458 1.00 93.44 98 ASN A N 1
ATOM 808 C CA . ASN A 1 98 ? 34.781 -7.457 -1.566 1.00 93.44 98 ASN A CA 1
ATOM 809 C C . ASN A 1 98 ? 34.658 -8.893 -1.031 1.00 93.44 98 ASN A C 1
ATOM 811 O O . ASN A 1 98 ? 35.554 -9.293 -0.286 1.00 93.44 98 ASN A O 1
ATOM 815 N N . PRO A 1 99 ? 33.609 -9.655 -1.388 1.00 94.81 99 PRO A N 1
ATOM 816 C CA . PRO A 1 99 ? 33.454 -11.014 -0.884 1.00 94.81 99 PRO A CA 1
ATOM 817 C C . PRO A 1 99 ? 34.502 -11.981 -1.453 1.00 94.81 99 PRO A C 1
ATOM 819 O O . PRO A 1 99 ? 34.796 -11.947 -2.653 1.00 94.81 99 PRO A O 1
ATOM 822 N N . GLU A 1 100 ? 35.016 -12.886 -0.622 1.00 93.06 100 GLU A N 1
ATOM 823 C CA . GLU A 1 100 ? 35.921 -13.965 -1.045 1.00 93.06 100 GLU A CA 1
ATOM 824 C C . GLU A 1 100 ? 35.188 -14.999 -1.922 1.00 93.06 100 GLU A C 1
ATOM 826 O O . GLU A 1 100 ? 33.969 -15.141 -1.862 1.00 93.06 100 GLU A O 1
ATOM 831 N N . GLU A 1 101 ? 35.895 -15.764 -2.760 1.00 89.00 101 GLU A N 1
ATOM 832 C CA . GLU A 1 101 ? 35.263 -16.714 -3.703 1.00 89.00 101 GLU A CA 1
ATOM 833 C C . GLU A 1 101 ? 34.424 -17.819 -3.027 1.00 89.00 101 GLU A C 1
ATOM 835 O O . GLU A 1 101 ? 33.479 -18.357 -3.614 1.00 89.00 101 GLU A O 1
ATOM 840 N N . ASN A 1 102 ? 34.754 -18.171 -1.785 1.00 92.25 102 ASN A N 1
ATOM 841 C CA . ASN A 1 102 ? 34.044 -19.165 -0.980 1.00 92.25 102 ASN A CA 1
ATOM 842 C C . ASN A 1 102 ? 32.794 -18.602 -0.266 1.00 92.25 102 ASN A C 1
ATOM 844 O O . ASN A 1 102 ? 31.955 -19.394 0.167 1.00 92.25 102 ASN A O 1
ATOM 848 N N . GLU A 1 103 ? 32.632 -17.279 -0.172 1.00 93.44 103 GLU A N 1
ATOM 849 C CA . GLU A 1 103 ? 31.518 -16.611 0.514 1.00 93.44 103 GLU A CA 1
ATOM 850 C C . GLU A 1 103 ? 30.278 -16.559 -0.387 1.00 93.44 103 GLU A C 1
ATOM 852 O O . GLU A 1 103 ? 30.174 -15.745 -1.301 1.00 93.44 103 GLU A O 1
ATOM 857 N N . LYS A 1 104 ? 29.328 -17.474 -0.190 1.00 94.12 104 LYS A N 1
ATOM 858 C CA . LYS A 1 104 ? 28.204 -17.694 -1.123 1.00 94.12 104 LYS A CA 1
ATOM 859 C C . LYS A 1 104 ? 26.845 -17.242 -0.578 1.00 94.12 104 LYS A C 1
ATOM 861 O O . LYS A 1 104 ? 25.816 -17.756 -1.017 1.00 94.12 104 LYS A O 1
ATOM 866 N N . GLY A 1 105 ? 26.828 -16.326 0.390 1.00 93.56 105 GLY A N 1
ATOM 867 C CA . GLY A 1 105 ? 25.597 -15.768 0.942 1.00 93.56 105 GLY A CA 1
ATOM 868 C C . GLY A 1 105 ? 24.885 -14.824 -0.032 1.00 93.56 105 GLY A C 1
ATOM 869 O O . GLY A 1 105 ? 25.484 -14.261 -0.946 1.00 93.56 105 GLY A O 1
ATOM 870 N N . VAL A 1 106 ? 23.586 -14.598 0.189 1.00 93.19 106 VAL A N 1
ATOM 871 C CA . VAL A 1 106 ? 22.784 -13.662 -0.629 1.00 93.19 106 VAL A CA 1
ATOM 872 C C . VAL A 1 106 ? 23.319 -12.235 -0.512 1.00 93.19 106 VAL A C 1
ATOM 874 O O . VAL A 1 106 ? 23.397 -11.526 -1.513 1.00 93.19 106 VAL A O 1
ATOM 877 N N . GLY A 1 107 ? 23.714 -11.818 0.695 1.00 93.12 107 GLY A N 1
ATOM 878 C CA . GLY A 1 107 ? 24.369 -10.529 0.914 1.00 93.12 107 GLY A CA 1
ATOM 879 C C . GLY A 1 107 ? 25.688 -10.408 0.153 1.00 93.12 107 GLY A C 1
ATOM 880 O O . GLY A 1 107 ? 25.941 -9.365 -0.447 1.00 93.12 107 GLY A O 1
ATOM 881 N N . ASP A 1 108 ? 26.484 -11.482 0.112 1.00 95.38 108 ASP A N 1
ATOM 882 C CA . ASP A 1 108 ? 27.751 -11.526 -0.631 1.00 95.38 108 ASP A CA 1
ATOM 883 C C . ASP A 1 108 ? 27.502 -11.370 -2.136 1.00 95.38 108 ASP A C 1
ATOM 885 O O . ASP A 1 108 ? 28.158 -10.587 -2.818 1.00 95.38 108 ASP A O 1
ATOM 889 N N . ASP A 1 109 ? 26.492 -12.054 -2.667 1.00 96.25 109 ASP A N 1
ATOM 890 C CA . ASP A 1 109 ? 26.132 -11.962 -4.081 1.00 96.25 109 ASP A CA 1
ATOM 891 C C . ASP A 1 109 ? 25.608 -10.573 -4.479 1.00 96.25 109 ASP A C 1
ATOM 893 O O . ASP A 1 109 ? 25.936 -10.073 -5.556 1.00 96.25 109 ASP A O 1
ATOM 897 N N . ILE A 1 110 ? 24.856 -9.902 -3.602 1.00 94.94 110 ILE A N 1
ATOM 898 C CA . ILE A 1 110 ? 24.439 -8.506 -3.813 1.00 94.94 110 ILE A CA 1
ATOM 899 C C . ILE A 1 110 ? 25.655 -7.570 -3.834 1.00 94.94 110 ILE A C 1
ATOM 901 O O . ILE A 1 110 ? 25.719 -6.645 -4.648 1.00 94.94 110 ILE A O 1
ATOM 905 N N . GLU A 1 111 ? 26.631 -7.806 -2.962 1.00 95.00 111 GLU A N 1
ATOM 906 C CA . GLU A 1 111 ? 27.856 -7.013 -2.902 1.00 95.00 111 GLU A CA 1
ATOM 907 C C . GLU A 1 111 ? 28.726 -7.219 -4.155 1.00 95.00 111 GLU A C 1
ATOM 909 O O . GLU A 1 111 ? 29.214 -6.242 -4.724 1.00 95.00 111 GLU A O 1
ATOM 914 N N . ARG A 1 112 ? 28.814 -8.451 -4.682 1.00 95.88 112 ARG A N 1
ATOM 915 C CA . ARG A 1 112 ? 29.442 -8.731 -5.989 1.00 95.88 112 ARG A CA 1
ATOM 916 C C . ARG A 1 112 ? 28.769 -7.974 -7.127 1.00 95.88 112 ARG A C 1
ATOM 918 O O . ARG A 1 112 ? 29.460 -7.358 -7.937 1.00 95.88 112 ARG A O 1
ATOM 925 N N . ILE A 1 113 ? 27.434 -7.972 -7.171 1.00 96.19 113 ILE A N 1
ATOM 926 C CA . ILE A 1 113 ? 26.672 -7.234 -8.188 1.00 96.19 113 ILE A CA 1
ATOM 927 C C . ILE A 1 113 ? 27.004 -5.739 -8.141 1.00 96.19 113 ILE A C 1
ATOM 929 O O . ILE A 1 113 ? 27.241 -5.137 -9.191 1.00 96.19 113 ILE A O 1
ATOM 933 N N . ARG A 1 114 ? 27.076 -5.144 -6.942 1.00 95.44 114 ARG A N 1
ATOM 934 C CA . ARG A 1 114 ? 27.507 -3.747 -6.787 1.00 95.44 114 ARG A CA 1
ATOM 935 C C . ARG A 1 114 ? 28.920 -3.542 -7.330 1.00 95.44 114 ARG A C 1
ATOM 937 O O . ARG A 1 114 ? 29.141 -2.601 -8.084 1.00 95.44 114 ARG A O 1
ATOM 944 N N . ILE A 1 115 ? 29.865 -4.407 -6.969 1.00 95.06 115 ILE A N 1
ATOM 945 C CA . ILE A 1 115 ? 31.262 -4.284 -7.405 1.00 95.06 115 ILE A CA 1
ATOM 946 C C . ILE A 1 115 ? 31.367 -4.362 -8.926 1.00 95.06 115 ILE A C 1
ATOM 948 O O . ILE A 1 115 ? 32.093 -3.570 -9.519 1.00 95.06 115 ILE A O 1
ATOM 952 N N . TRP A 1 116 ? 30.626 -5.258 -9.579 1.00 95.12 116 TRP A N 1
ATOM 953 C CA . TRP A 1 116 ? 30.613 -5.343 -11.041 1.00 95.12 116 TRP A CA 1
ATOM 954 C C . TRP A 1 116 ? 30.008 -4.108 -11.698 1.00 95.12 116 TRP A C 1
ATOM 956 O O . TRP A 1 116 ? 30.550 -3.630 -12.689 1.00 95.12 116 TRP A O 1
ATOM 966 N N . HIS A 1 117 ? 28.930 -3.572 -11.129 1.00 94.19 117 HIS A N 1
ATOM 967 C CA . HIS A 1 117 ? 28.336 -2.316 -11.573 1.00 94.19 117 HIS A CA 1
ATOM 968 C C . HIS A 1 117 ? 29.319 -1.142 -11.455 1.00 94.19 117 HIS A C 1
ATOM 970 O O . HIS A 1 117 ? 29.516 -0.406 -12.417 1.00 94.19 117 HIS A O 1
ATOM 976 N N . ASP A 1 118 ? 30.001 -1.003 -10.319 1.00 91.88 118 ASP A N 1
ATOM 977 C CA . ASP A 1 118 ? 30.977 0.072 -10.115 1.00 91.88 118 ASP A CA 1
ATOM 978 C C . ASP A 1 118 ? 32.227 -0.125 -10.993 1.00 91.88 118 ASP A C 1
ATOM 980 O O . ASP A 1 118 ? 32.730 0.826 -11.585 1.00 91.88 118 ASP A O 1
ATOM 984 N N . THR A 1 119 ? 32.692 -1.368 -11.157 1.00 91.62 119 THR A N 1
ATOM 985 C CA . THR A 1 119 ? 33.802 -1.708 -12.068 1.00 91.62 119 THR A CA 1
ATOM 986 C C . THR A 1 119 ? 33.467 -1.332 -13.506 1.00 91.62 119 THR A C 1
ATOM 988 O O . THR A 1 119 ? 34.338 -0.859 -14.230 1.00 91.62 119 THR A O 1
ATOM 991 N N . LEU A 1 120 ? 32.217 -1.533 -13.923 1.00 88.75 120 LEU A N 1
ATOM 992 C CA . LEU A 1 120 ? 31.755 -1.172 -15.256 1.00 88.75 120 LEU A CA 1
ATOM 993 C C . LEU A 1 120 ? 31.711 0.347 -15.455 1.00 88.75 120 LEU A C 1
ATOM 995 O O . LEU A 1 120 ? 32.198 0.830 -16.471 1.00 88.75 120 LEU A O 1
ATOM 999 N N . ILE A 1 121 ? 31.210 1.096 -14.470 1.00 82.50 121 ILE A N 1
ATOM 1000 C CA . ILE A 1 121 ? 31.203 2.570 -14.489 1.00 82.50 121 ILE A CA 1
ATOM 1001 C C . ILE A 1 121 ? 32.619 3.146 -14.605 1.00 82.50 121 ILE A C 1
ATOM 1003 O O . ILE A 1 121 ? 32.820 4.186 -15.225 1.00 82.50 121 ILE A O 1
ATOM 1007 N N . HIS A 1 122 ? 33.602 2.475 -14.006 1.00 84.19 122 HIS A N 1
ATOM 1008 C CA . HIS A 1 122 ? 34.998 2.908 -14.004 1.00 84.19 122 HIS A CA 1
ATOM 1009 C C . HIS A 1 122 ? 35.864 2.232 -15.079 1.00 84.19 122 HIS A C 1
ATOM 1011 O O . HIS A 1 122 ? 37.080 2.442 -15.102 1.00 84.19 122 HIS A O 1
ATOM 1017 N N . ALA A 1 123 ? 35.283 1.421 -15.967 1.00 84.75 123 ALA A N 1
ATOM 1018 C CA . ALA A 1 123 ? 36.033 0.754 -17.021 1.00 84.75 123 ALA A CA 1
ATOM 1019 C C . ALA A 1 123 ? 36.499 1.780 -18.065 1.00 84.75 123 ALA A C 1
ATOM 1021 O O . ALA A 1 123 ? 35.707 2.290 -18.849 1.00 84.75 123 ALA A O 1
ATOM 1022 N N . ALA A 1 124 ? 37.802 2.070 -18.088 1.00 77.81 124 ALA A N 1
ATOM 1023 C CA . ALA A 1 124 ? 38.398 2.988 -19.062 1.00 77.81 124 ALA A CA 1
ATOM 1024 C C . ALA A 1 124 ? 38.544 2.380 -20.470 1.00 77.81 124 ALA A C 1
ATOM 1026 O O . ALA A 1 124 ? 38.836 3.106 -21.415 1.00 77.81 124 ALA A O 1
ATOM 1027 N N . ASP A 1 125 ? 38.374 1.063 -20.601 1.00 82.69 125 ASP A N 1
ATOM 1028 C CA . ASP A 1 125 ? 38.527 0.336 -21.855 1.00 82.69 125 ASP A CA 1
ATOM 1029 C C . ASP A 1 125 ? 37.340 -0.608 -22.081 1.00 82.69 125 ASP A C 1
ATOM 1031 O O . ASP A 1 125 ? 36.938 -1.371 -21.197 1.00 82.69 125 ASP A O 1
ATOM 1035 N N . VAL A 1 126 ? 36.805 -0.556 -23.300 1.00 86.06 126 VAL A N 1
ATOM 1036 C CA . VAL A 1 126 ? 35.736 -1.423 -23.807 1.00 86.06 126 VAL A CA 1
ATOM 1037 C C . VAL A 1 126 ? 36.268 -2.746 -24.373 1.00 86.06 126 VAL A C 1
ATOM 1039 O O . VAL A 1 126 ? 35.496 -3.534 -24.922 1.00 86.06 126 VAL A O 1
ATOM 1042 N N . HIS A 1 127 ? 37.575 -3.006 -24.281 1.00 88.19 127 HIS A N 1
ATOM 1043 C CA . HIS A 1 127 ? 38.189 -4.259 -24.708 1.00 88.19 127 HIS A CA 1
ATOM 1044 C C . HIS A 1 127 ? 38.199 -5.262 -23.555 1.00 88.19 127 HIS A C 1
ATOM 1046 O O . HIS A 1 127 ? 38.789 -5.055 -22.493 1.00 88.19 127 HIS A O 1
ATOM 1052 N N . MET A 1 128 ? 37.532 -6.392 -23.774 1.00 92.12 128 MET A N 1
ATOM 1053 C CA . MET A 1 128 ? 37.486 -7.500 -22.833 1.00 92.12 128 MET A CA 1
ATOM 1054 C C . MET A 1 128 ? 38.000 -8.770 -23.506 1.00 92.12 128 MET A C 1
ATOM 1056 O O . MET A 1 128 ? 37.389 -9.258 -24.457 1.00 92.12 128 MET A O 1
ATOM 1060 N N . SER A 1 129 ? 39.097 -9.321 -22.978 1.00 93.50 129 SER A N 1
ATOM 1061 C CA . SER A 1 129 ? 39.632 -10.601 -23.443 1.00 93.50 129 SER A CA 1
ATOM 1062 C C . SER A 1 129 ? 38.631 -11.737 -23.222 1.00 93.50 129 SER A C 1
ATOM 1064 O O . SER A 1 129 ? 37.790 -11.693 -22.323 1.00 93.50 129 SER A O 1
ATOM 1066 N N . GLU A 1 130 ? 38.748 -12.790 -24.028 1.00 94.94 130 GLU A N 1
ATOM 1067 C CA . GLU A 1 130 ? 37.892 -13.976 -23.934 1.00 94.94 130 GLU A CA 1
ATOM 1068 C C . GLU A 1 130 ? 37.960 -14.656 -22.567 1.00 94.94 130 GLU A C 1
ATOM 1070 O O . GLU A 1 130 ? 36.927 -14.963 -21.987 1.00 94.94 130 GLU A O 1
ATOM 1075 N N . THR A 1 131 ? 39.166 -14.803 -22.017 1.00 95.69 131 THR A N 1
ATOM 1076 C CA . THR A 1 131 ? 39.387 -15.410 -20.700 1.00 95.69 131 THR A CA 1
ATOM 1077 C C . THR A 1 131 ? 38.673 -14.636 -19.595 1.00 95.69 131 THR A C 1
ATOM 1079 O O . THR A 1 131 ? 37.886 -15.207 -18.848 1.00 95.69 131 THR A O 1
ATOM 1082 N N . LYS A 1 132 ? 38.859 -13.310 -19.555 1.00 93.44 132 LYS A N 1
ATOM 1083 C CA . LYS A 1 132 ? 38.205 -12.430 -18.578 1.00 93.44 132 LYS A CA 1
ATOM 1084 C C . LYS A 1 132 ? 36.683 -12.457 -18.731 1.00 93.44 132 LYS A C 1
ATOM 1086 O O . LYS A 1 132 ? 35.960 -12.453 -17.739 1.00 93.44 132 LYS A O 1
ATOM 1091 N N . PHE A 1 133 ? 36.197 -12.488 -19.971 1.00 94.06 133 PHE A N 1
ATOM 1092 C CA . PHE A 1 133 ? 34.774 -12.608 -20.275 1.00 94.06 133 PHE A CA 1
ATOM 1093 C C . PHE A 1 133 ? 34.185 -13.932 -19.767 1.00 94.06 133 PHE A C 1
ATOM 1095 O O . PHE A 1 133 ? 33.129 -13.931 -19.131 1.00 94.06 133 PHE A O 1
ATOM 1102 N N . ASP A 1 134 ? 34.869 -15.048 -20.016 1.00 95.19 134 ASP A N 1
ATOM 1103 C CA . ASP A 1 134 ? 34.438 -16.375 -19.583 1.00 95.19 134 ASP A CA 1
ATOM 1104 C C . ASP A 1 134 ? 34.426 -16.518 -18.060 1.00 95.19 134 ASP A C 1
ATOM 1106 O O . ASP A 1 134 ? 33.455 -17.054 -17.515 1.00 95.19 134 ASP A O 1
ATOM 1110 N N . ASP A 1 135 ? 35.441 -15.980 -17.380 1.00 94.00 135 ASP A N 1
ATOM 1111 C CA . ASP A 1 135 ? 35.524 -15.969 -15.919 1.00 94.00 135 ASP A CA 1
ATOM 1112 C C . ASP A 1 135 ? 34.354 -15.187 -15.304 1.00 94.00 135 ASP A C 1
ATOM 1114 O O . ASP A 1 135 ? 33.661 -15.699 -14.420 1.00 94.00 135 ASP A O 1
ATOM 1118 N N . PHE A 1 136 ? 34.046 -13.990 -15.823 1.00 93.94 136 PHE A N 1
ATOM 1119 C CA . PHE A 1 136 ? 32.881 -13.229 -15.362 1.00 93.94 136 PHE A CA 1
ATOM 1120 C C . PHE A 1 136 ? 31.576 -13.983 -15.587 1.00 93.94 136 PHE A C 1
ATOM 1122 O O . PHE A 1 136 ? 30.768 -14.087 -14.667 1.00 93.94 136 PHE A O 1
ATOM 1129 N N . PHE A 1 137 ? 31.355 -14.525 -16.787 1.00 95.00 137 PHE A N 1
ATOM 1130 C CA . PHE A 1 137 ? 30.099 -15.207 -17.096 1.00 95.00 137 PHE A CA 1
ATOM 1131 C C . PHE A 1 137 ? 29.897 -16.468 -16.263 1.00 95.00 137 PHE A C 1
ATOM 1133 O O . PHE A 1 137 ? 28.767 -16.748 -15.865 1.00 95.00 137 PHE A O 1
ATOM 1140 N N . LYS A 1 138 ? 30.970 -17.202 -15.955 1.00 95.75 138 LYS A N 1
ATOM 1141 C CA . LYS A 1 138 ? 30.904 -18.334 -15.030 1.00 95.75 138 LYS A CA 1
ATOM 1142 C C . LYS A 1 138 ? 30.373 -17.885 -13.667 1.00 95.75 138 LYS A C 1
ATOM 1144 O O . LYS A 1 138 ? 29.393 -18.444 -13.183 1.00 95.75 138 LYS A O 1
ATOM 1149 N N . ILE A 1 139 ? 30.949 -16.826 -13.097 1.00 95.38 139 ILE A N 1
ATOM 1150 C CA . ILE A 1 139 ? 30.525 -16.310 -11.789 1.00 95.38 139 ILE A CA 1
ATOM 1151 C C . ILE A 1 139 ? 29.108 -15.716 -11.862 1.00 95.38 139 ILE A C 1
ATOM 1153 O O . ILE A 1 139 ? 28.311 -15.909 -10.946 1.00 95.38 139 ILE A O 1
ATOM 1157 N N . PHE A 1 140 ? 28.748 -15.041 -12.956 1.00 96.50 140 PHE A N 1
ATOM 1158 C CA . PHE A 1 140 ? 27.413 -14.466 -13.146 1.00 96.50 140 PHE A CA 1
ATOM 1159 C C . PHE A 1 140 ? 26.326 -15.536 -13.150 1.00 96.50 140 PHE A C 1
ATOM 1161 O O . PHE A 1 140 ? 25.288 -15.355 -12.517 1.00 96.50 140 PHE A O 1
ATOM 1168 N N . ILE A 1 141 ? 26.563 -16.645 -13.853 1.00 95.50 141 ILE A N 1
ATOM 1169 C CA . ILE A 1 141 ? 25.646 -17.787 -13.902 1.00 95.50 141 ILE A CA 1
ATOM 1170 C C . ILE A 1 141 ? 25.505 -18.391 -12.502 1.00 95.50 141 ILE A C 1
ATOM 1172 O O . ILE A 1 141 ? 24.385 -18.599 -12.045 1.00 95.50 141 ILE A O 1
ATOM 1176 N N . GLU A 1 142 ? 26.613 -18.590 -11.784 1.00 95.69 142 GLU A N 1
ATOM 1177 C CA . GLU A 1 142 ? 26.582 -19.111 -10.414 1.00 95.69 142 GLU A CA 1
ATOM 1178 C C . GLU A 1 142 ? 25.804 -18.200 -9.446 1.00 95.69 142 GLU A C 1
ATOM 1180 O O . GLU A 1 142 ? 25.010 -18.694 -8.644 1.00 95.69 142 GLU A O 1
ATOM 1185 N N . VAL A 1 143 ? 25.996 -16.877 -9.532 1.00 96.25 143 VAL A N 1
ATOM 1186 C CA . VAL A 1 143 ? 25.232 -15.885 -8.752 1.00 96.25 143 VAL A CA 1
ATOM 1187 C C . VAL A 1 143 ? 23.755 -15.906 -9.139 1.00 96.25 143 VAL A C 1
ATOM 1189 O O . VAL A 1 143 ? 22.889 -15.952 -8.268 1.00 96.25 143 VAL A O 1
ATOM 1192 N N . GLY A 1 144 ? 23.450 -15.921 -10.439 1.00 95.25 144 GLY A N 1
ATOM 1193 C CA . GLY A 1 144 ? 22.081 -16.020 -10.939 1.00 95.25 144 GLY A CA 1
ATOM 1194 C C . GLY A 1 144 ? 21.363 -17.260 -10.408 1.00 95.25 144 GLY A C 1
ATOM 1195 O O . GLY A 1 144 ? 20.256 -17.142 -9.894 1.00 95.25 144 GLY A O 1
ATOM 1196 N N . SER A 1 145 ? 22.035 -18.412 -10.440 1.00 94.75 145 SER A N 1
ATOM 1197 C CA . SER A 1 145 ? 21.527 -19.696 -9.947 1.00 94.75 145 SER A CA 1
ATOM 1198 C C . SER A 1 145 ? 21.225 -19.664 -8.447 1.00 94.75 145 SER A C 1
ATOM 1200 O O . SER A 1 145 ? 20.120 -20.007 -8.016 1.00 94.75 145 SER A O 1
ATOM 1202 N N . ARG A 1 146 ? 22.169 -19.169 -7.628 1.00 95.06 146 ARG A N 1
ATOM 1203 C CA . ARG A 1 146 ? 21.964 -19.034 -6.175 1.00 95.06 146 ARG A CA 1
ATOM 1204 C C . ARG A 1 146 ? 20.816 -18.090 -5.844 1.00 95.06 146 ARG A C 1
ATOM 1206 O O . ARG A 1 146 ? 20.021 -18.390 -4.955 1.00 95.06 146 ARG A O 1
ATOM 1213 N N . LEU A 1 147 ? 20.693 -16.975 -6.562 1.00 93.75 147 LEU A N 1
ATOM 1214 C CA . LEU A 1 147 ? 19.624 -16.009 -6.326 1.00 93.75 147 LEU A CA 1
ATOM 1215 C C . LEU A 1 147 ? 18.270 -16.466 -6.890 1.00 93.75 147 LEU A C 1
ATOM 1217 O O . LEU A 1 147 ? 17.246 -16.139 -6.297 1.00 93.75 147 LEU A O 1
ATOM 1221 N N . ASP A 1 148 ? 18.231 -17.269 -7.955 1.00 93.44 148 ASP A N 1
ATOM 1222 C CA . ASP A 1 148 ? 17.016 -17.952 -8.421 1.00 93.44 148 ASP A CA 1
ATOM 1223 C C . ASP A 1 148 ? 16.528 -18.982 -7.403 1.00 93.44 148 ASP A C 1
ATOM 1225 O O . ASP A 1 148 ? 15.348 -18.977 -7.035 1.00 93.44 148 ASP A O 1
ATOM 1229 N N . MET A 1 149 ? 17.447 -19.826 -6.912 1.00 91.44 149 MET A N 1
ATOM 1230 C CA . MET A 1 149 ? 17.186 -20.768 -5.824 1.00 91.44 149 MET A CA 1
ATOM 1231 C C . MET A 1 149 ? 16.686 -20.039 -4.594 1.00 91.44 149 MET A C 1
ATOM 1233 O O . MET A 1 149 ? 15.720 -20.491 -3.978 1.00 91.44 149 MET A O 1
ATOM 1237 N N . TYR A 1 150 ? 17.321 -18.905 -4.264 1.00 90.25 150 TYR A N 1
ATOM 1238 C CA . TYR A 1 150 ? 16.830 -18.032 -3.223 1.00 90.25 150 TYR A CA 1
ATOM 1239 C C . TYR A 1 150 ? 15.405 -17.661 -3.585 1.00 90.25 150 TYR A C 1
ATOM 1241 O O . TYR A 1 150 ? 14.543 -18.203 -2.920 1.00 90.25 150 TYR A O 1
ATOM 1249 N N . LEU A 1 151 ? 15.121 -16.883 -4.635 1.00 90.06 151 LEU A N 1
ATOM 1250 C CA . LEU A 1 151 ? 13.788 -16.408 -5.054 1.00 90.06 151 LEU A CA 1
ATOM 1251 C C . LEU A 1 151 ? 12.700 -17.495 -5.196 1.00 90.06 151 LEU A C 1
ATOM 1253 O O . LEU A 1 151 ? 11.518 -17.156 -5.168 1.00 90.06 151 LEU A O 1
ATOM 1257 N N . GLY A 1 152 ? 13.060 -18.776 -5.296 1.00 87.12 152 GLY A N 1
ATOM 1258 C CA . GLY A 1 152 ? 12.129 -19.882 -5.522 1.00 87.12 152 GLY A CA 1
ATOM 1259 C C . GLY A 1 152 ? 11.681 -19.982 -6.980 1.00 87.12 152 GLY A C 1
ATOM 1260 O O . GLY A 1 152 ? 10.606 -20.515 -7.260 1.00 87.12 152 GLY A O 1
ATOM 1261 N N . LYS A 1 153 ? 12.474 -19.440 -7.912 1.00 82.56 153 LYS A N 1
ATOM 1262 C CA . LYS A 1 153 ? 12.199 -19.545 -9.347 1.00 82.56 153 LYS A CA 1
ATOM 1263 C C . LYS A 1 153 ? 12.563 -20.940 -9.850 1.00 82.56 153 LYS A C 1
ATOM 1265 O O . LYS A 1 153 ? 13.524 -21.554 -9.393 1.00 82.56 153 LYS A O 1
ATOM 1270 N N . LYS A 1 154 ? 11.772 -21.456 -10.795 1.00 74.50 154 LYS A N 1
ATOM 1271 C CA . LYS A 1 154 ? 12.091 -22.710 -11.487 1.00 74.50 154 LYS A CA 1
ATOM 1272 C C . LYS A 1 154 ? 13.275 -22.486 -12.429 1.00 74.50 154 LYS A C 1
ATOM 1274 O O . LYS A 1 154 ? 13.360 -21.439 -13.065 1.00 74.50 154 LYS A O 1
ATOM 1279 N N . ILE A 1 155 ? 14.115 -23.510 -12.563 1.00 63.00 155 ILE A N 1
ATOM 1280 C CA . ILE A 1 155 ? 15.343 -23.504 -13.378 1.00 63.00 155 ILE A CA 1
ATOM 1281 C C . ILE A 1 155 ? 15.061 -23.089 -14.840 1.00 63.00 155 ILE A C 1
ATOM 1283 O O . ILE A 1 155 ? 15.859 -22.388 -15.458 1.00 63.00 155 ILE A O 1
ATOM 1287 N N . ASP A 1 156 ? 13.887 -23.430 -15.382 1.00 63.22 156 ASP A N 1
ATOM 1288 C CA . ASP A 1 156 ? 13.573 -23.223 -16.803 1.00 63.22 156 ASP A CA 1
ATOM 1289 C C . ASP A 1 156 ? 13.257 -21.769 -17.215 1.00 63.22 156 ASP A C 1
ATOM 1291 O O . ASP A 1 156 ? 13.307 -21.473 -18.415 1.00 63.22 156 ASP A O 1
ATOM 1295 N N . ASP A 1 157 ? 12.986 -20.876 -16.252 1.00 74.50 157 ASP A N 1
ATOM 1296 C CA . ASP A 1 157 ? 12.701 -19.434 -16.443 1.00 74.50 157 ASP A CA 1
ATOM 1297 C C . ASP A 1 157 ? 13.507 -18.542 -15.465 1.00 74.50 157 ASP A C 1
ATOM 1299 O O . ASP A 1 157 ? 13.139 -17.414 -15.124 1.00 74.50 157 ASP A O 1
ATOM 1303 N N . GLY A 1 158 ? 14.622 -19.079 -14.963 1.00 87.00 158 GLY A N 1
ATOM 1304 C CA . GLY A 1 158 ? 15.507 -18.404 -14.019 1.00 87.00 158 GLY A CA 1
ATOM 1305 C C . GLY A 1 158 ? 16.366 -17.303 -14.650 1.00 87.00 158 GLY A C 1
ATOM 1306 O O . GLY A 1 158 ? 16.632 -17.270 -15.859 1.00 87.00 158 GLY A O 1
ATOM 1307 N N . TYR A 1 159 ? 16.847 -16.394 -13.809 1.00 93.12 159 TYR A N 1
ATOM 1308 C CA . TYR A 1 159 ? 17.917 -15.465 -14.138 1.00 93.12 159 TYR A CA 1
ATOM 1309 C C . TYR A 1 159 ? 19.193 -16.163 -14.620 1.00 93.12 159 TYR A C 1
ATOM 1311 O O . TYR A 1 159 ? 19.810 -15.650 -15.548 1.00 93.12 159 TYR A O 1
ATOM 1319 N N . GLU A 1 160 ? 19.545 -17.336 -14.089 1.00 94.12 160 GLU A N 1
ATOM 1320 C CA . GLU A 1 160 ? 20.676 -18.162 -14.539 1.00 94.12 160 GLU A CA 1
ATOM 1321 C C . GLU A 1 160 ? 20.644 -18.387 -16.059 1.00 94.12 160 GLU A C 1
ATOM 1323 O O . GLU A 1 160 ? 21.581 -18.043 -16.782 1.00 94.12 160 GLU A O 1
ATOM 1328 N N . LYS A 1 161 ? 19.512 -18.886 -16.568 1.00 91.75 161 LYS A N 1
ATOM 1329 C CA . LYS A 1 161 ? 19.309 -19.163 -17.994 1.00 91.75 161 LYS A CA 1
ATOM 1330 C C . LYS A 1 161 ? 19.332 -17.885 -18.825 1.00 91.75 161 LYS A C 1
ATOM 1332 O O . LYS A 1 161 ? 19.910 -17.852 -19.910 1.00 91.75 161 LYS A O 1
ATOM 1337 N N . ARG A 1 162 ? 18.730 -16.806 -18.314 1.00 91.44 162 ARG A N 1
ATOM 1338 C CA . ARG A 1 162 ? 18.746 -15.500 -18.987 1.00 91.44 162 ARG A CA 1
ATOM 1339 C C . ARG A 1 162 ? 20.168 -14.963 -19.113 1.00 91.44 162 ARG A C 1
ATOM 1341 O O . ARG A 1 162 ? 20.510 -14.483 -20.186 1.00 91.44 162 ARG A O 1
ATOM 1348 N N . ILE A 1 163 ? 20.983 -15.072 -18.063 1.00 94.38 163 ILE A N 1
ATOM 1349 C CA . ILE A 1 163 ? 22.406 -14.709 -18.077 1.00 94.38 163 ILE A CA 1
ATOM 1350 C C . ILE A 1 163 ? 23.150 -15.580 -19.092 1.00 94.38 163 ILE A C 1
ATOM 1352 O O . ILE A 1 163 ? 23.834 -15.039 -19.956 1.00 94.38 163 ILE A O 1
ATOM 1356 N N . ALA A 1 164 ? 22.963 -16.902 -19.062 1.00 93.31 164 ALA A N 1
ATOM 1357 C CA . ALA A 1 164 ? 23.613 -17.821 -19.996 1.00 93.31 164 ALA A CA 1
ATOM 1358 C C . ALA A 1 164 ? 23.308 -17.482 -21.468 1.00 93.31 164 ALA A C 1
ATOM 1360 O O . ALA A 1 164 ? 24.216 -17.484 -22.299 1.00 93.31 164 ALA A O 1
ATOM 1361 N N . ASN A 1 165 ? 22.069 -17.091 -21.785 1.00 91.25 165 ASN A N 1
ATOM 1362 C CA . ASN A 1 165 ? 21.680 -16.686 -23.140 1.00 91.25 165 ASN A CA 1
ATOM 1363 C C . ASN A 1 165 ? 22.448 -15.450 -23.641 1.00 91.25 165 ASN A C 1
ATOM 1365 O O . ASN A 1 165 ? 22.762 -15.365 -24.829 1.00 91.25 165 ASN A O 1
ATOM 1369 N N . TYR A 1 166 ? 22.804 -14.507 -22.760 1.00 89.94 166 TYR A N 1
ATOM 1370 C CA . TYR A 1 166 ? 23.616 -13.347 -23.153 1.00 89.94 166 TYR A CA 1
ATOM 1371 C C . TYR A 1 166 ? 25.046 -13.720 -23.543 1.00 89.94 166 TYR A C 1
ATOM 1373 O O . TYR A 1 166 ? 25.694 -12.960 -24.262 1.00 89.94 166 TYR A O 1
ATOM 1381 N N . LYS A 1 167 ? 25.539 -14.896 -23.132 1.00 91.44 167 LYS A N 1
ATOM 1382 C CA . LYS A 1 167 ? 26.869 -15.370 -23.523 1.00 91.44 167 LYS A CA 1
ATOM 1383 C C . LYS A 1 167 ? 26.951 -15.642 -25.027 1.00 91.44 167 LYS A C 1
ATOM 1385 O O . LYS A 1 167 ? 27.997 -15.405 -25.628 1.00 91.44 167 LYS A O 1
ATOM 1390 N N . THR A 1 168 ? 25.862 -16.113 -25.638 1.00 87.12 168 THR A N 1
ATOM 1391 C CA . THR A 1 168 ? 25.842 -16.616 -27.023 1.00 87.12 168 THR A CA 1
ATOM 1392 C C . THR A 1 168 ? 24.945 -15.825 -27.978 1.00 87.12 168 THR A C 1
ATOM 1394 O O . THR A 1 168 ? 25.023 -16.043 -29.185 1.00 87.12 168 THR A O 1
ATOM 1397 N N . CYS A 1 169 ? 24.124 -14.887 -27.493 1.00 82.19 169 CYS A N 1
ATOM 1398 C CA . CYS A 1 169 ? 23.155 -14.158 -28.319 1.00 82.19 169 CYS A CA 1
ATOM 1399 C C . CYS A 1 169 ? 23.792 -13.315 -29.446 1.00 82.19 169 CYS A C 1
ATOM 1401 O O . CYS A 1 169 ? 24.831 -12.668 -29.255 1.00 82.19 169 CYS A O 1
ATOM 1403 N N . SER A 1 170 ? 23.138 -13.256 -30.611 1.00 78.56 170 SER A N 1
ATOM 1404 C CA . SER A 1 170 ? 23.514 -12.363 -31.717 1.00 78.56 170 SER A CA 1
ATOM 1405 C C . SER A 1 170 ? 23.043 -10.928 -31.452 1.00 78.56 170 SER A C 1
ATOM 1407 O O . SER A 1 170 ? 21.871 -10.711 -31.151 1.00 78.56 170 SER A O 1
ATOM 1409 N N . LEU A 1 171 ? 23.927 -9.939 -31.601 1.00 69.56 171 LEU A N 1
ATOM 1410 C CA . LEU A 1 171 ? 23.650 -8.529 -31.274 1.00 69.56 171 LEU A CA 1
ATOM 1411 C C . LEU A 1 171 ? 22.743 -7.784 -32.287 1.00 69.56 171 LEU A C 1
ATOM 1413 O O . LEU A 1 171 ? 22.385 -6.636 -32.020 1.00 69.56 171 LEU A O 1
ATOM 1417 N N . ASP A 1 172 ? 22.384 -8.380 -33.432 1.00 55.75 172 ASP A N 1
ATOM 1418 C CA . ASP A 1 172 ? 21.946 -7.607 -34.612 1.00 55.75 172 ASP A CA 1
ATOM 1419 C C . ASP A 1 172 ? 20.423 -7.446 -34.822 1.00 55.75 172 ASP A C 1
ATOM 1421 O O . ASP A 1 172 ? 20.012 -6.393 -35.309 1.00 55.75 172 ASP A O 1
ATOM 1425 N N . GLU A 1 173 ? 19.561 -8.385 -34.413 1.00 48.91 173 GLU A N 1
ATOM 1426 C CA . GLU A 1 173 ? 18.103 -8.281 -34.676 1.00 48.91 173 GLU A CA 1
ATOM 1427 C C . GLU A 1 173 ? 17.246 -8.130 -33.405 1.00 48.91 173 GLU A C 1
ATOM 1429 O O . GLU A 1 173 ? 16.364 -7.276 -33.360 1.00 48.91 173 GLU A O 1
ATOM 1434 N N . GLU A 1 174 ? 17.556 -8.834 -32.313 1.00 47.84 174 GLU A N 1
ATOM 1435 C CA . GLU A 1 174 ? 16.770 -8.747 -31.065 1.00 47.84 174 GLU A CA 1
ATOM 1436 C C . GLU A 1 174 ? 17.181 -7.582 -30.139 1.00 47.84 174 GLU A C 1
ATOM 1438 O O . GLU A 1 174 ? 16.485 -7.263 -29.173 1.00 47.84 174 GLU A O 1
ATOM 1443 N N . MET A 1 175 ? 18.315 -6.921 -30.412 1.00 55.25 175 MET A N 1
ATOM 1444 C CA . MET A 1 175 ? 18.967 -6.007 -29.458 1.00 55.25 175 MET A CA 1
ATOM 1445 C C . MET A 1 175 ? 19.047 -4.535 -29.884 1.00 55.25 175 MET A C 1
ATOM 1447 O O . MET A 1 175 ? 19.525 -3.710 -29.099 1.00 55.25 175 MET A O 1
ATOM 1451 N N . LYS A 1 176 ? 18.521 -4.163 -31.062 1.00 52.09 176 LYS A N 1
ATOM 1452 C CA . LYS A 1 176 ? 18.473 -2.764 -31.547 1.00 52.09 176 LYS A CA 1
ATOM 1453 C C . LYS A 1 176 ? 17.917 -1.757 -30.512 1.00 52.09 176 LYS A C 1
ATOM 1455 O O . LYS A 1 176 ? 18.541 -0.709 -30.352 1.00 52.09 176 LYS A O 1
ATOM 1460 N N . PRO A 1 177 ? 16.854 -2.055 -29.731 1.00 48.12 177 PRO A N 1
ATOM 1461 C CA . PRO A 1 177 ? 16.338 -1.118 -28.724 1.00 48.12 177 PRO A CA 1
ATOM 1462 C C . PRO A 1 177 ? 17.253 -0.946 -27.499 1.00 48.12 177 PRO A C 1
ATOM 1464 O O . PRO A 1 177 ? 17.273 0.115 -26.884 1.00 48.12 177 PRO A O 1
ATOM 1467 N N . ARG A 1 178 ? 18.022 -1.981 -27.125 1.00 51.59 178 ARG A N 1
ATOM 1468 C CA . ARG A 1 178 ? 18.844 -1.999 -25.895 1.00 51.59 178 ARG A CA 1
ATOM 1469 C C . ARG A 1 178 ? 20.279 -1.536 -26.125 1.00 51.59 178 ARG A C 1
ATOM 1471 O O . ARG A 1 178 ? 20.871 -0.936 -25.235 1.00 51.59 178 ARG A O 1
ATOM 1478 N N . LYS A 1 179 ? 20.801 -1.729 -27.341 1.00 49.25 179 LYS A N 1
ATOM 1479 C CA . LYS A 1 179 ? 22.086 -1.179 -27.796 1.00 49.25 179 LYS A CA 1
ATOM 1480 C C . LYS A 1 179 ? 22.105 0.350 -27.725 1.00 49.25 179 LYS A C 1
ATOM 1482 O O . LYS A 1 179 ? 23.134 0.924 -27.397 1.00 49.25 179 LYS A O 1
ATOM 1487 N N . PHE A 1 180 ? 20.963 0.997 -27.977 1.00 48.22 180 PHE A N 1
ATOM 1488 C CA . PHE A 1 180 ? 20.813 2.446 -27.834 1.00 48.22 180 PHE A CA 1
ATOM 1489 C C . PHE A 1 180 ? 20.923 2.892 -26.370 1.00 48.22 180 PHE A C 1
ATOM 1491 O O . PHE A 1 180 ? 21.599 3.870 -26.096 1.00 48.22 180 PHE A O 1
ATOM 1498 N N . HIS A 1 181 ? 20.333 2.150 -25.424 1.00 50.00 181 HIS A N 1
ATOM 1499 C CA . HIS A 1 181 ? 20.391 2.488 -23.997 1.00 50.00 181 HIS A CA 1
ATOM 1500 C C . HIS A 1 181 ? 21.786 2.269 -23.403 1.00 50.00 181 HIS A C 1
ATOM 1502 O O . HIS A 1 181 ? 22.307 3.167 -22.758 1.00 50.00 181 HIS A O 1
ATOM 1508 N N . ALA A 1 182 ? 22.421 1.127 -23.694 1.00 49.44 182 ALA A N 1
ATOM 1509 C CA . ALA A 1 182 ? 23.777 0.833 -23.227 1.00 49.44 182 ALA A CA 1
ATOM 1510 C C . ALA A 1 182 ? 24.819 1.801 -23.812 1.00 49.44 182 ALA A C 1
ATOM 1512 O O . ALA A 1 182 ? 25.769 2.168 -23.131 1.00 49.44 182 ALA A O 1
ATOM 1513 N N . ARG A 1 183 ? 24.626 2.240 -25.064 1.00 52.66 183 ARG A N 1
ATOM 1514 C CA . ARG A 1 183 ? 25.477 3.257 -25.688 1.00 52.66 183 ARG A CA 1
ATOM 1515 C C . ARG A 1 183 ? 25.227 4.643 -25.100 1.00 52.66 183 ARG A C 1
ATOM 1517 O O . ARG A 1 183 ? 26.182 5.307 -24.757 1.00 52.66 183 ARG A O 1
ATOM 1524 N N . LYS A 1 184 ? 23.967 5.026 -24.875 1.00 54.47 184 LYS A N 1
ATOM 1525 C CA . LYS A 1 184 ? 23.616 6.301 -24.236 1.00 54.47 184 LYS A CA 1
ATOM 1526 C C . LYS A 1 184 ? 24.075 6.379 -22.775 1.00 54.47 184 LYS A C 1
ATOM 1528 O O . LYS A 1 184 ? 24.417 7.457 -22.322 1.00 54.47 184 LYS A O 1
ATOM 1533 N N . GLU A 1 185 ? 24.090 5.262 -22.044 1.00 51.03 185 GLU A N 1
ATOM 1534 C CA . GLU A 1 185 ? 24.690 5.179 -20.703 1.00 51.03 185 GLU A CA 1
ATOM 1535 C C . GLU A 1 185 ? 26.217 5.255 -20.753 1.00 51.03 185 GLU A C 1
ATOM 1537 O O . GLU A 1 185 ? 26.791 5.948 -19.925 1.00 51.03 185 GLU A O 1
ATOM 1542 N N . ALA A 1 186 ? 26.872 4.602 -21.721 1.00 50.28 186 ALA A N 1
ATOM 1543 C CA . ALA A 1 186 ? 28.316 4.740 -21.920 1.00 50.28 186 ALA A CA 1
ATOM 1544 C C . ALA A 1 186 ? 28.703 6.187 -22.284 1.00 50.28 186 ALA A C 1
ATOM 1546 O O . ALA A 1 186 ? 29.583 6.756 -21.649 1.00 50.28 186 ALA A O 1
ATOM 1547 N N . ASP A 1 187 ? 27.973 6.809 -23.213 1.00 51.66 187 ASP A N 1
ATOM 1548 C CA . ASP A 1 187 ? 28.168 8.204 -23.623 1.00 51.66 187 ASP A CA 1
ATOM 1549 C C . ASP A 1 187 ? 27.881 9.174 -22.448 1.00 51.66 187 ASP A C 1
ATOM 1551 O O . ASP A 1 187 ? 28.619 10.128 -22.223 1.00 51.66 187 ASP A O 1
ATOM 1555 N N . TRP A 1 188 ? 26.854 8.902 -21.629 1.00 56.53 188 TRP A N 1
ATOM 1556 C CA . TRP A 1 188 ? 26.532 9.684 -20.423 1.00 56.53 188 TRP A CA 1
ATOM 1557 C C . TRP A 1 188 ? 27.571 9.533 -19.297 1.00 56.53 188 TRP A C 1
ATOM 1559 O O . TRP A 1 188 ? 27.797 10.467 -18.523 1.00 56.53 188 TRP A O 1
ATOM 1569 N N . LEU A 1 189 ? 28.202 8.361 -19.179 1.00 46.69 189 LEU A N 1
ATOM 1570 C CA . LEU A 1 189 ? 29.308 8.129 -18.248 1.00 46.69 189 LEU A CA 1
ATOM 1571 C C . LEU A 1 189 ? 30.575 8.885 -18.675 1.00 46.69 189 LEU A C 1
ATOM 1573 O O . LEU A 1 189 ? 31.264 9.419 -17.805 1.00 46.69 189 LEU A O 1
ATOM 1577 N N . ASP A 1 190 ? 30.834 8.997 -19.981 1.00 45.41 190 ASP A N 1
ATOM 1578 C CA . ASP A 1 190 ? 31.911 9.831 -20.525 1.00 45.41 190 ASP A CA 1
ATOM 1579 C C . ASP A 1 190 ? 31.638 11.337 -20.325 1.00 45.41 190 ASP A C 1
ATOM 1581 O O . ASP A 1 190 ? 32.537 12.066 -19.904 1.00 45.41 190 ASP A O 1
ATOM 1585 N N . GLU A 1 191 ? 30.398 11.813 -20.511 1.00 46.25 191 GLU A N 1
ATOM 1586 C CA . GLU A 1 191 ? 30.018 13.217 -20.241 1.00 46.25 191 GLU A CA 1
ATOM 1587 C C . GLU A 1 191 ? 30.214 13.608 -18.765 1.00 46.25 191 GLU A C 1
ATOM 1589 O O . GLU A 1 191 ? 30.795 14.649 -18.460 1.00 46.25 191 GLU A O 1
ATOM 1594 N N . ARG A 1 192 ? 29.812 12.751 -17.816 1.00 47.34 192 ARG A N 1
ATOM 1595 C CA . ARG A 1 192 ? 30.014 13.016 -16.377 1.00 47.34 192 ARG A CA 1
ATOM 1596 C C . ARG A 1 192 ? 31.475 13.012 -15.942 1.00 47.34 192 ARG A C 1
ATOM 1598 O O . ARG A 1 192 ? 31.795 13.572 -14.894 1.00 47.34 192 ARG A O 1
ATOM 1605 N N . ARG A 1 193 ? 32.344 12.342 -16.697 1.00 49.56 193 ARG A N 1
ATOM 1606 C CA . ARG A 1 193 ? 33.785 12.330 -16.446 1.00 49.56 193 ARG A CA 1
ATOM 1607 C C . ARG A 1 193 ? 34.396 13.694 -16.763 1.00 49.56 193 ARG A C 1
ATOM 1609 O O . ARG A 1 193 ? 35.191 14.184 -15.970 1.00 49.56 193 ARG A O 1
ATOM 1616 N N . LEU A 1 194 ? 33.937 14.332 -17.843 1.00 44.59 194 LEU A N 1
ATOM 1617 C CA . LEU A 1 194 ? 34.327 15.697 -18.209 1.00 44.59 194 LEU A CA 1
ATOM 1618 C C . LEU A 1 194 ? 33.882 16.715 -17.143 1.00 44.59 194 LEU A C 1
ATOM 1620 O O . LEU A 1 194 ? 34.685 17.543 -16.724 1.00 44.59 194 LEU A O 1
ATOM 1624 N N . ASP A 1 195 ? 32.661 16.583 -16.614 1.00 40.94 195 ASP A N 1
ATOM 1625 C CA . ASP A 1 195 ? 32.156 17.464 -15.546 1.00 40.94 195 ASP A CA 1
ATOM 1626 C C . ASP A 1 195 ? 32.888 17.279 -14.197 1.00 40.94 195 ASP A C 1
ATOM 1628 O O . ASP A 1 195 ? 33.006 18.218 -13.405 1.00 40.94 195 ASP A O 1
ATOM 1632 N N . ALA A 1 196 ? 33.358 16.063 -13.893 1.00 40.66 196 ALA A N 1
ATOM 1633 C CA . ALA A 1 196 ? 34.071 15.764 -12.649 1.00 40.66 196 ALA A CA 1
ATOM 1634 C C . ALA A 1 196 ? 35.523 16.269 -12.662 1.00 40.66 196 ALA A C 1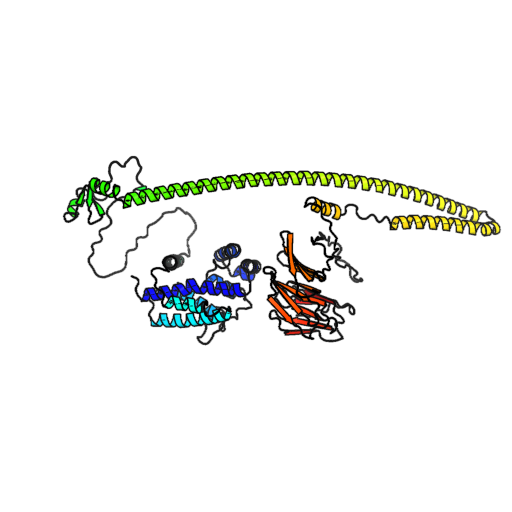
ATOM 1636 O O . ALA A 1 196 ? 36.021 16.696 -11.618 1.00 40.66 196 ALA A O 1
ATOM 1637 N N . ASP A 1 197 ? 36.173 16.265 -13.829 1.00 41.28 197 ASP A N 1
ATOM 1638 C CA . ASP A 1 197 ? 37.520 16.816 -14.000 1.00 41.28 197 ASP A CA 1
ATOM 1639 C C . ASP A 1 197 ? 37.511 18.361 -13.936 1.00 41.28 197 ASP A C 1
ATOM 1641 O O . ASP A 1 197 ? 38.430 18.957 -13.368 1.00 41.28 197 ASP A O 1
ATOM 1645 N N . ASP A 1 198 ? 36.432 19.018 -14.385 1.00 40.12 198 ASP A N 1
ATOM 1646 C CA . ASP A 1 198 ? 36.258 20.475 -14.261 1.00 40.12 198 ASP A CA 1
ATOM 1647 C C . ASP A 1 198 ? 35.903 20.919 -12.823 1.00 40.12 198 ASP A C 1
ATOM 1649 O O . ASP A 1 198 ? 36.330 21.984 -12.363 1.00 40.12 198 ASP A O 1
ATOM 1653 N N . ALA A 1 199 ? 35.198 20.086 -12.048 1.00 35.88 199 ALA A N 1
ATOM 1654 C CA . ALA A 1 199 ? 34.822 20.397 -10.663 1.00 35.88 199 ALA A CA 1
ATOM 1655 C C . ALA A 1 199 ? 36.005 20.395 -9.668 1.00 35.88 199 ALA A C 1
ATOM 1657 O O . ALA A 1 199 ? 35.891 20.960 -8.579 1.00 35.88 199 ALA A O 1
ATOM 1658 N N . CYS A 1 200 ? 37.155 19.814 -10.027 1.00 33.69 200 CYS A N 1
ATOM 1659 C CA . CYS A 1 200 ? 38.347 19.775 -9.173 1.00 33.69 200 CYS A CA 1
ATOM 1660 C C . CYS A 1 200 ? 39.235 21.035 -9.244 1.00 33.69 200 CYS A C 1
ATOM 1662 O O . CYS A 1 200 ? 40.271 21.069 -8.581 1.00 33.69 200 CYS A O 1
ATOM 1664 N N . THR A 1 201 ? 38.849 22.083 -9.987 1.00 36.34 201 THR A N 1
ATOM 1665 C CA . THR A 1 201 ? 39.654 23.321 -10.114 1.00 36.34 201 THR A CA 1
ATOM 1666 C C . THR A 1 201 ? 39.012 24.600 -9.567 1.00 36.34 201 THR A C 1
ATOM 1668 O O . THR A 1 201 ? 39.646 25.652 -9.609 1.00 36.34 201 THR A O 1
ATOM 1671 N N . PHE A 1 202 ? 37.818 24.544 -8.969 1.00 32.25 202 PHE A N 1
ATOM 1672 C CA . PHE A 1 202 ? 37.125 25.742 -8.476 1.00 32.25 202 PHE A CA 1
ATOM 1673 C C . PHE A 1 202 ? 36.958 25.767 -6.948 1.00 32.25 202 PHE A C 1
ATOM 1675 O O . PHE A 1 202 ? 35.868 25.587 -6.413 1.00 32.25 202 PHE A O 1
ATOM 1682 N N . GLU A 1 203 ? 38.043 26.091 -6.241 1.00 33.56 203 GLU A N 1
ATOM 1683 C CA . GLU A 1 203 ? 37.963 26.771 -4.943 1.00 33.56 203 GLU A CA 1
ATOM 1684 C C . GLU A 1 203 ? 38.654 28.142 -5.040 1.00 33.56 203 GLU A C 1
ATOM 1686 O O . GLU A 1 203 ? 39.860 28.225 -5.273 1.00 33.56 203 GLU A O 1
ATOM 1691 N N . ASN A 1 204 ? 37.852 29.192 -4.802 1.00 34.31 204 ASN A N 1
ATOM 1692 C CA . ASN A 1 204 ? 38.145 30.629 -4.640 1.00 34.31 204 ASN A CA 1
ATOM 1693 C C . ASN A 1 204 ? 37.722 31.531 -5.814 1.00 34.31 204 ASN A C 1
ATOM 1695 O O . ASN A 1 204 ? 38.427 31.657 -6.809 1.00 34.31 204 ASN A O 1
ATOM 1699 N N . GLY A 1 205 ? 36.612 32.259 -5.636 1.00 28.89 205 GLY A N 1
ATOM 1700 C CA . GLY A 1 205 ? 36.291 33.422 -6.468 1.00 28.89 205 GLY A CA 1
ATOM 1701 C C . GLY A 1 205 ? 34.825 33.853 -6.442 1.00 28.89 205 GLY A C 1
ATOM 1702 O O . GLY A 1 205 ? 33.960 33.156 -6.951 1.00 28.89 205 GLY A O 1
ATOM 1703 N N . ASP A 1 206 ? 34.606 35.018 -5.838 1.00 31.81 206 ASP A N 1
ATOM 1704 C CA . ASP A 1 206 ? 33.408 35.856 -5.707 1.00 31.81 206 ASP A CA 1
ATOM 1705 C C . ASP A 1 206 ? 32.262 35.736 -6.736 1.00 31.81 206 ASP A C 1
ATOM 1707 O O . ASP A 1 206 ? 32.451 35.671 -7.950 1.00 31.81 206 ASP A O 1
ATOM 1711 N N . GLN A 1 207 ? 31.033 35.846 -6.218 1.00 37.38 207 GLN A N 1
ATOM 1712 C CA . GLN A 1 207 ? 29.790 35.914 -6.985 1.00 37.38 207 GLN A CA 1
ATOM 1713 C C . GLN A 1 207 ? 29.527 37.337 -7.500 1.00 37.38 207 GLN A C 1
ATOM 1715 O O . GLN A 1 207 ? 29.105 38.202 -6.736 1.00 37.38 207 GLN A O 1
ATOM 1720 N N . SER A 1 208 ? 29.655 37.574 -8.809 1.00 31.88 208 SER A N 1
ATOM 1721 C CA . SER A 1 208 ? 28.771 38.507 -9.533 1.00 31.88 208 SER A CA 1
ATOM 1722 C C . SER A 1 208 ? 28.873 38.362 -11.061 1.00 31.88 208 SER A C 1
ATOM 1724 O O . SER A 1 208 ? 29.955 38.210 -11.613 1.00 31.88 208 SER A O 1
ATOM 1726 N N . ASN A 1 209 ? 27.711 38.481 -11.720 1.00 29.83 209 ASN A N 1
ATOM 1727 C CA . ASN A 1 209 ? 27.440 38.557 -13.168 1.00 29.83 209 ASN A CA 1
ATOM 1728 C C . ASN A 1 209 ? 27.351 37.242 -13.969 1.00 29.83 209 ASN A C 1
ATOM 1730 O O . ASN A 1 209 ? 28.317 36.743 -14.534 1.00 29.83 209 ASN A O 1
ATOM 1734 N N . LEU A 1 210 ? 26.109 36.761 -14.116 1.00 27.72 210 LEU A N 1
ATOM 1735 C CA . LEU A 1 210 ? 25.681 35.770 -15.108 1.00 27.72 210 LEU A CA 1
ATOM 1736 C C . LEU A 1 210 ? 25.205 36.480 -16.388 1.00 27.72 210 LEU A C 1
ATOM 1738 O O . LEU A 1 210 ? 24.153 37.118 -16.394 1.00 27.72 210 LEU A O 1
ATOM 1742 N N . LEU A 1 211 ? 25.954 36.319 -17.479 1.00 25.45 211 LEU A N 1
ATOM 1743 C CA . LEU A 1 211 ? 25.508 36.567 -18.853 1.00 25.45 211 LEU A CA 1
ATOM 1744 C C . LEU A 1 211 ? 26.014 35.396 -19.702 1.00 25.45 211 LEU A C 1
ATOM 1746 O O . LEU A 1 211 ? 27.217 35.213 -19.865 1.00 25.45 211 LEU A O 1
ATOM 1750 N N . PHE A 1 212 ? 25.084 34.565 -20.176 1.00 26.97 212 PHE A N 1
ATOM 1751 C CA . PHE A 1 212 ? 25.367 33.373 -20.973 1.00 26.97 212 PHE A CA 1
ATOM 1752 C C . PHE A 1 212 ? 26.039 33.755 -22.302 1.00 26.97 212 PHE A C 1
ATOM 1754 O O . PHE A 1 212 ? 25.418 34.392 -23.153 1.00 26.97 212 PHE A O 1
ATOM 1761 N N . LYS A 1 213 ? 27.286 33.315 -22.495 1.00 25.97 213 LYS A N 1
ATOM 1762 C CA . LYS A 1 213 ? 27.911 33.124 -23.808 1.00 25.97 213 LYS A CA 1
ATOM 1763 C C . LYS A 1 213 ? 28.177 31.633 -23.987 1.00 25.97 213 LYS A C 1
ATOM 1765 O O . LYS A 1 213 ? 28.778 31.008 -23.121 1.00 25.97 213 LYS A O 1
ATOM 1770 N N . PHE A 1 214 ? 27.687 31.079 -25.090 1.00 23.67 214 PHE A N 1
ATOM 1771 C CA . PHE A 1 214 ? 28.080 29.760 -25.569 1.00 23.67 214 PHE A CA 1
ATOM 1772 C C . PHE A 1 214 ? 29.437 29.901 -26.261 1.00 23.67 214 PHE A C 1
ATOM 1774 O O . PHE A 1 214 ? 29.500 30.510 -27.327 1.00 23.67 214 PHE A O 1
ATOM 1781 N N . ASP A 1 215 ? 30.494 29.351 -25.663 1.00 25.59 215 ASP A N 1
ATOM 1782 C CA . ASP A 1 215 ? 31.778 29.153 -26.335 1.00 25.59 215 ASP A CA 1
ATOM 1783 C C . ASP A 1 215 ? 31.875 27.706 -26.831 1.00 25.59 215 ASP A C 1
ATOM 1785 O O . ASP A 1 215 ? 31.698 26.742 -26.085 1.00 25.59 215 ASP A O 1
ATOM 1789 N N . VAL A 1 216 ? 32.130 27.575 -28.133 1.00 29.58 216 VAL A N 1
ATOM 1790 C CA . VAL A 1 216 ? 32.414 26.319 -28.829 1.00 29.58 216 VAL A CA 1
ATOM 1791 C C . VAL A 1 216 ? 33.866 25.941 -28.533 1.00 29.58 216 VAL A C 1
ATOM 1793 O O . VAL A 1 216 ? 34.788 26.705 -28.813 1.00 29.58 216 VAL A O 1
ATOM 1796 N N . CYS A 1 217 ? 34.066 24.768 -27.933 1.00 25.31 217 CYS A N 1
ATOM 1797 C CA . CYS A 1 217 ? 35.373 24.264 -27.531 1.00 25.31 217 CYS A CA 1
ATOM 1798 C C . CYS A 1 217 ? 36.207 23.846 -28.757 1.00 25.31 217 CYS A C 1
ATOM 1800 O O . CYS A 1 217 ? 35.880 22.876 -29.436 1.00 25.31 217 CYS A O 1
ATOM 1802 N N . ASN A 1 218 ? 37.307 24.562 -29.006 1.00 38.25 218 ASN A N 1
ATOM 1803 C CA . ASN A 1 218 ? 38.424 24.104 -29.831 1.00 38.25 218 ASN A CA 1
ATOM 1804 C C . ASN A 1 218 ? 39.395 23.312 -28.943 1.00 38.25 218 ASN A C 1
ATOM 1806 O O . ASN A 1 218 ? 39.952 23.871 -27.997 1.00 38.25 218 ASN A O 1
ATOM 1810 N N . ARG A 1 219 ? 39.658 22.042 -29.270 1.00 28.89 219 ARG A N 1
ATOM 1811 C CA . ARG A 1 219 ? 40.846 21.325 -28.780 1.00 28.89 219 ARG A CA 1
ATOM 1812 C C . ARG A 1 219 ? 41.542 20.595 -29.922 1.00 28.89 219 ARG A C 1
ATOM 1814 O O . ARG A 1 219 ? 41.079 19.568 -30.402 1.00 28.89 219 ARG A O 1
ATOM 1821 N N . GLU A 1 220 ? 42.696 21.135 -30.294 1.00 37.75 220 GLU A N 1
ATOM 1822 C CA . GLU A 1 220 ? 43.793 20.408 -30.923 1.00 37.75 220 GLU A CA 1
ATOM 1823 C C . GLU A 1 220 ? 44.565 19.645 -29.834 1.00 37.75 220 GLU A C 1
ATOM 1825 O O . GLU A 1 220 ? 44.873 20.232 -28.796 1.00 37.75 220 GLU A O 1
ATOM 1830 N N . SER A 1 221 ? 44.874 18.360 -30.063 1.00 32.56 221 SER A N 1
ATOM 1831 C CA . SER A 1 221 ? 46.181 17.703 -29.807 1.00 32.56 221 SER A CA 1
ATOM 1832 C C . SER A 1 221 ? 46.070 16.193 -29.517 1.00 32.56 221 SER A C 1
ATOM 1834 O O . SER A 1 221 ? 45.649 15.787 -28.439 1.00 32.56 221 SER A O 1
ATOM 1836 N N . CYS A 1 222 ? 46.524 15.352 -30.457 1.00 26.45 222 CYS A N 1
ATOM 1837 C CA . CYS A 1 222 ? 47.529 14.290 -30.237 1.00 26.45 222 CYS A CA 1
ATOM 1838 C C . CYS A 1 222 ? 47.850 13.515 -31.540 1.00 26.45 222 CYS A C 1
ATOM 1840 O O . CYS A 1 222 ? 47.074 13.595 -32.492 1.00 26.45 222 CYS A O 1
ATOM 1842 N N . PRO A 1 223 ? 49.014 12.833 -31.624 1.00 42.19 223 PRO A N 1
ATOM 1843 C CA . PRO A 1 223 ? 49.779 12.709 -32.863 1.00 42.19 223 PRO A CA 1
ATOM 1844 C C . PRO A 1 223 ? 49.716 11.334 -33.558 1.00 42.19 223 PRO A C 1
ATOM 1846 O O . PRO A 1 223 ? 49.420 10.315 -32.946 1.00 42.19 223 PRO A O 1
ATOM 1849 N N . GLU A 1 224 ? 50.092 11.369 -34.843 1.00 32.31 224 GLU A N 1
ATOM 1850 C CA . GLU A 1 224 ? 50.657 10.301 -35.692 1.00 32.31 224 GLU A CA 1
ATOM 1851 C C . GLU A 1 224 ? 49.879 8.976 -35.867 1.00 32.31 224 GLU A C 1
ATOM 1853 O O . GLU A 1 224 ? 49.984 8.044 -35.078 1.00 32.31 224 GLU A O 1
ATOM 1858 N N . SER A 1 225 ? 49.270 8.772 -37.044 1.00 28.06 225 SER A N 1
ATOM 1859 C CA . SER A 1 225 ? 49.930 8.103 -38.190 1.00 28.06 225 SER A CA 1
ATOM 1860 C C . SER A 1 225 ? 48.948 7.428 -39.171 1.00 28.06 225 SER A C 1
ATOM 1862 O O . SER A 1 225 ? 48.055 6.672 -38.808 1.00 28.06 225 SER A O 1
ATOM 1864 N N . SER A 1 226 ? 49.236 7.630 -40.462 1.00 28.91 226 SER A N 1
ATOM 1865 C CA . SER A 1 226 ? 48.878 6.793 -41.622 1.00 28.91 226 SER A CA 1
ATOM 1866 C C . SER A 1 226 ? 47.432 6.798 -42.159 1.00 28.91 226 SER A C 1
ATOM 1868 O O . SER A 1 226 ? 46.599 5.958 -41.845 1.00 28.91 226 SER A O 1
ATOM 1870 N N . SER A 1 227 ? 47.177 7.657 -43.149 1.00 30.50 227 SER A N 1
ATOM 1871 C CA . SER A 1 227 ? 47.084 7.289 -44.581 1.00 30.50 227 SER A CA 1
ATOM 1872 C C . SER A 1 227 ? 46.140 8.231 -45.341 1.00 30.50 227 SER A C 1
ATOM 1874 O O . SER A 1 227 ? 45.069 8.599 -44.875 1.00 30.50 227 SER A O 1
ATOM 1876 N N . ASN A 1 228 ? 46.607 8.665 -46.511 1.00 36.38 228 ASN A N 1
ATOM 1877 C CA . ASN A 1 228 ? 46.036 9.715 -47.350 1.00 36.38 228 ASN A CA 1
ATOM 1878 C C . ASN A 1 228 ? 44.550 9.509 -47.692 1.00 36.38 228 ASN A C 1
ATOM 1880 O O . ASN A 1 228 ? 44.223 8.799 -48.641 1.00 36.38 228 ASN A O 1
ATOM 1884 N N . ILE A 1 229 ? 43.676 10.243 -47.010 1.00 31.83 229 ILE A N 1
ATOM 1885 C CA . ILE A 1 229 ? 42.430 10.758 -47.574 1.00 31.83 229 ILE A CA 1
ATOM 1886 C C . ILE A 1 229 ? 42.430 12.242 -47.227 1.00 31.83 229 ILE A C 1
ATOM 1888 O O . ILE A 1 229 ? 42.347 12.615 -46.063 1.00 31.83 229 ILE A O 1
ATOM 1892 N N . THR A 1 230 ? 42.608 13.091 -48.234 1.00 33.34 230 THR A N 1
ATOM 1893 C CA . THR A 1 230 ? 42.392 14.532 -48.100 1.00 33.34 230 THR A CA 1
ATOM 1894 C C . THR A 1 230 ? 40.962 14.754 -47.622 1.00 33.34 230 THR A C 1
ATOM 1896 O O . THR A 1 230 ? 40.025 14.427 -48.352 1.00 33.34 230 THR A O 1
ATOM 1899 N N . GLU A 1 231 ? 40.807 15.275 -46.406 1.00 33.97 231 GLU A N 1
ATOM 1900 C CA . GLU A 1 231 ? 39.551 15.808 -45.890 1.00 33.97 231 GLU A CA 1
ATOM 1901 C C . GLU A 1 231 ? 38.998 16.824 -46.891 1.00 33.97 231 GLU A C 1
ATOM 1903 O O . GLU A 1 231 ? 39.537 17.912 -47.093 1.00 33.97 231 GLU A O 1
ATOM 1908 N N . VAL A 1 232 ? 37.923 16.435 -47.564 1.00 35.06 232 VAL A N 1
ATOM 1909 C CA . VAL A 1 232 ? 37.070 17.341 -48.320 1.00 35.06 232 VAL A CA 1
ATOM 1910 C C . VAL A 1 232 ? 36.184 18.003 -47.265 1.00 35.06 232 VAL A C 1
ATOM 1912 O O . VAL A 1 232 ? 35.144 17.465 -46.903 1.00 35.06 232 VAL A O 1
ATOM 1915 N N . THR A 1 233 ? 36.651 19.111 -46.687 1.00 40.66 233 THR A N 1
ATOM 1916 C CA . THR A 1 233 ? 35.871 19.954 -45.770 1.00 40.66 233 THR A CA 1
ATOM 1917 C C . THR A 1 233 ? 34.550 20.321 -46.431 1.00 40.66 233 THR A C 1
ATOM 1919 O O . THR A 1 233 ? 34.564 20.911 -47.499 1.00 40.66 233 THR A O 1
ATOM 1922 N N . ASP A 1 234 ? 33.419 19.948 -45.836 1.00 46.16 234 ASP A N 1
ATOM 1923 C CA . ASP A 1 234 ? 32.080 20.073 -46.424 1.00 46.16 234 ASP A CA 1
ATOM 1924 C C . ASP A 1 234 ? 31.759 21.545 -46.777 1.00 46.16 234 ASP A C 1
ATOM 1926 O O . ASP A 1 234 ? 31.516 22.386 -45.908 1.00 46.16 234 ASP A O 1
ATOM 1930 N N . HIS A 1 235 ? 31.860 21.899 -48.062 1.00 51.53 235 HIS A N 1
ATOM 1931 C CA . HIS A 1 235 ? 31.965 23.297 -48.506 1.00 51.53 235 HIS A CA 1
ATOM 1932 C C . HIS A 1 235 ? 30.627 23.994 -48.805 1.00 51.53 235 HIS A C 1
ATOM 1934 O O . HIS A 1 235 ? 30.641 25.147 -49.256 1.00 51.53 235 HIS A O 1
ATOM 1940 N N . HIS A 1 236 ? 29.460 23.357 -48.619 1.00 54.34 236 HIS A N 1
ATOM 1941 C CA . HIS A 1 236 ? 28.217 23.857 -49.227 1.00 54.34 236 HIS A CA 1
ATOM 1942 C C . HIS A 1 236 ? 26.948 23.839 -48.349 1.00 54.34 236 HIS A C 1
ATOM 1944 O O . HIS A 1 236 ? 26.609 22.848 -47.718 1.00 54.34 236 HIS A O 1
ATOM 1950 N N . ILE A 1 237 ? 26.207 24.956 -48.481 1.00 53.44 237 ILE A N 1
ATOM 1951 C CA . ILE A 1 237 ? 24.864 25.314 -47.979 1.00 53.44 237 ILE A CA 1
ATOM 1952 C C . ILE A 1 237 ? 24.811 25.733 -46.496 1.00 53.44 237 ILE A C 1
ATOM 1954 O O . ILE A 1 237 ? 24.919 24.915 -45.589 1.00 53.44 237 ILE A O 1
ATOM 1958 N N . GLU A 1 238 ? 24.578 27.031 -46.252 1.00 54.06 238 GLU A N 1
ATOM 1959 C CA . GLU A 1 238 ? 24.108 27.521 -44.947 1.00 54.06 238 GLU A CA 1
ATOM 1960 C C . GLU A 1 238 ? 22.736 26.920 -44.629 1.00 54.06 238 GLU A C 1
ATOM 1962 O O . GLU A 1 238 ? 21.900 26.739 -45.516 1.00 54.06 238 GLU A O 1
ATOM 1967 N N . ASN A 1 239 ? 22.515 26.590 -43.356 1.00 49.53 239 ASN A N 1
ATOM 1968 C CA . ASN A 1 239 ? 21.297 25.974 -42.844 1.00 49.53 239 ASN A CA 1
ATOM 1969 C C . ASN A 1 239 ? 20.040 26.648 -43.430 1.00 49.53 239 ASN A C 1
ATOM 1971 O O . ASN A 1 239 ? 19.683 27.759 -43.048 1.00 49.53 239 ASN A O 1
ATOM 1975 N N . ILE A 1 240 ? 19.335 25.953 -44.336 1.00 53.09 240 ILE A N 1
ATOM 1976 C CA . ILE A 1 240 ? 18.148 26.463 -45.060 1.00 53.09 240 ILE A CA 1
ATOM 1977 C C . ILE A 1 240 ? 17.056 26.981 -44.103 1.00 53.09 240 ILE A C 1
ATOM 1979 O O . ILE A 1 240 ? 16.184 27.750 -44.502 1.00 53.09 240 ILE A O 1
ATOM 1983 N N . ARG A 1 241 ? 17.095 26.577 -42.827 1.00 49.62 241 ARG A N 1
ATOM 1984 C CA . ARG A 1 241 ? 16.154 27.018 -41.793 1.00 49.62 241 ARG A CA 1
ATOM 1985 C C . ARG A 1 241 ? 16.333 28.477 -41.357 1.00 49.62 241 ARG A C 1
ATOM 1987 O O . ARG A 1 241 ? 15.403 29.007 -40.759 1.00 49.62 241 ARG A O 1
ATOM 1994 N N . GLU A 1 242 ? 17.472 29.108 -41.638 1.00 50.06 242 GLU A N 1
ATOM 1995 C CA . GLU A 1 242 ? 17.821 30.442 -41.118 1.00 50.06 242 GLU A CA 1
ATOM 1996 C C . GLU A 1 242 ? 17.658 31.575 -42.147 1.00 50.06 242 GLU A C 1
ATOM 1998 O O . GLU A 1 242 ? 17.739 32.746 -41.785 1.00 50.06 242 GLU A O 1
ATOM 2003 N N . VAL A 1 243 ? 17.357 31.256 -43.412 1.00 52.72 243 VAL A N 1
ATOM 2004 C CA . VAL A 1 243 ? 17.230 32.255 -44.485 1.00 52.72 243 VAL A CA 1
ATOM 2005 C C . VAL A 1 243 ? 15.781 32.774 -44.589 1.00 52.72 243 VAL A C 1
ATOM 2007 O O . VAL A 1 243 ? 14.854 31.969 -44.755 1.00 52.72 243 VAL A O 1
ATOM 2010 N N . PRO A 1 244 ? 15.539 34.100 -44.520 1.00 54.69 244 PRO A N 1
ATOM 2011 C CA . PRO A 1 244 ? 14.217 34.698 -44.712 1.00 54.69 244 PRO A CA 1
ATOM 2012 C C . PRO A 1 244 ? 13.606 34.325 -46.071 1.00 54.69 244 PRO A C 1
ATOM 2014 O O . PRO A 1 244 ? 14.269 34.369 -47.105 1.00 54.69 244 PRO A O 1
ATOM 2017 N N . ARG A 1 245 ? 12.306 33.993 -46.094 1.00 53.69 245 ARG A N 1
ATOM 2018 C CA . ARG A 1 245 ? 11.610 33.484 -47.297 1.00 53.69 245 ARG A CA 1
ATOM 2019 C C . ARG A 1 245 ? 11.562 34.439 -48.495 1.00 53.69 245 ARG A C 1
ATOM 2021 O O . ARG A 1 245 ? 11.188 34.012 -49.583 1.00 53.69 245 ARG A O 1
ATOM 2028 N N . GLU A 1 246 ? 11.937 35.695 -48.311 1.00 54.75 246 GLU A N 1
ATOM 2029 C CA . GLU A 1 246 ? 11.846 36.744 -49.328 1.00 54.75 246 GLU A CA 1
ATOM 2030 C C . GLU A 1 246 ? 13.122 36.858 -50.195 1.00 54.75 246 GLU A C 1
ATOM 2032 O O . GLU A 1 246 ? 13.075 37.490 -51.245 1.00 54.75 246 GLU A O 1
ATOM 2037 N N . GLU A 1 247 ? 14.221 36.167 -49.847 1.00 52.53 247 GLU A N 1
ATOM 2038 C CA . GLU A 1 247 ? 15.525 36.248 -50.547 1.00 52.53 247 GLU A CA 1
ATOM 2039 C C . GLU A 1 247 ? 15.937 34.962 -51.303 1.00 52.53 247 GLU A C 1
ATOM 2041 O O . GLU A 1 247 ? 17.090 34.785 -51.695 1.00 52.53 247 GLU A O 1
ATOM 2046 N N . PHE A 1 248 ? 15.005 34.042 -51.579 1.00 53.41 248 PHE A N 1
ATOM 2047 C CA . PHE A 1 248 ? 15.305 32.754 -52.238 1.00 53.41 248 PHE A CA 1
ATOM 2048 C C . PHE A 1 248 ? 15.711 32.839 -53.727 1.00 53.41 248 PHE A C 1
ATOM 2050 O O . PHE A 1 248 ? 15.759 31.811 -54.407 1.00 53.41 248 PHE A O 1
ATOM 2057 N N . SER A 1 249 ? 16.019 34.018 -54.276 1.00 54.75 249 SER A N 1
ATOM 2058 C CA . SER A 1 249 ? 16.308 34.153 -55.710 1.00 54.75 249 SER A CA 1
ATOM 2059 C C . SER A 1 249 ? 17.611 33.480 -56.155 1.00 54.75 249 SER A C 1
ATOM 2061 O O . SER A 1 249 ? 17.761 33.227 -57.350 1.00 54.75 249 SER A O 1
ATOM 2063 N N . SER A 1 250 ? 18.525 33.117 -55.245 1.00 64.75 250 SER A N 1
ATOM 2064 C CA . SER A 1 250 ? 19.671 32.273 -55.605 1.00 64.75 250 SER A CA 1
ATOM 2065 C C . SER A 1 250 ? 20.428 31.703 -54.405 1.00 64.75 250 SER A C 1
ATOM 2067 O O . SER A 1 250 ? 21.072 32.450 -53.673 1.00 64.75 250 SER A O 1
ATOM 2069 N N . LEU A 1 251 ? 20.455 30.374 -54.261 1.00 75.12 251 LEU A N 1
ATOM 2070 C CA . LEU A 1 251 ? 21.454 29.711 -53.417 1.00 75.12 251 LEU A CA 1
ATOM 2071 C C . LEU A 1 251 ? 22.836 29.897 -54.059 1.00 75.12 251 LEU A C 1
ATOM 2073 O O . LEU A 1 251 ? 23.039 29.519 -55.219 1.00 75.12 251 LEU A O 1
ATOM 2077 N N . SER A 1 252 ? 23.773 30.481 -53.316 1.00 82.19 252 SER A N 1
ATOM 2078 C CA . SER A 1 252 ? 25.137 30.739 -53.769 1.00 82.19 252 SER A CA 1
ATOM 2079 C C . SER A 1 252 ? 26.151 29.837 -53.062 1.00 82.19 252 SER A C 1
ATOM 2081 O O . SER A 1 252 ? 25.965 29.372 -51.939 1.00 82.19 252 SER A O 1
ATOM 2083 N N . CYS A 1 253 ? 27.241 29.550 -53.763 1.00 85.00 253 CYS A N 1
ATOM 2084 C CA . CYS A 1 253 ? 28.394 28.835 -53.250 1.00 85.00 253 CYS A CA 1
ATOM 2085 C C . CYS A 1 253 ? 29.080 29.659 -52.166 1.00 85.00 253 CYS A C 1
ATOM 2087 O O . CYS A 1 253 ? 29.479 30.786 -52.436 1.00 85.00 253 CYS A O 1
ATOM 2089 N N . LYS A 1 254 ? 29.309 29.059 -50.997 1.00 81.62 254 LYS A N 1
ATOM 2090 C CA . LYS A 1 254 ? 29.965 29.711 -49.855 1.00 81.62 254 LYS A CA 1
ATOM 2091 C C . LYS A 1 254 ? 31.342 30.292 -50.204 1.00 81.62 254 LYS A C 1
ATOM 2093 O O . LYS A 1 254 ? 31.613 31.443 -49.900 1.00 81.62 254 LYS A O 1
ATOM 2098 N N . GLU A 1 255 ? 32.159 29.524 -50.923 1.00 84.25 255 GLU A N 1
ATOM 2099 C CA . GLU A 1 255 ? 33.530 29.924 -51.289 1.00 84.25 255 GLU A CA 1
ATOM 2100 C C . GLU A 1 255 ? 33.601 30.937 -52.442 1.00 84.25 255 GLU A C 1
ATOM 2102 O O . GLU A 1 255 ? 34.410 31.858 -52.435 1.00 84.25 255 GLU A O 1
ATOM 2107 N N . HIS A 1 256 ? 32.754 30.775 -53.461 1.00 87.00 256 HIS A N 1
ATOM 2108 C CA . HIS A 1 256 ? 32.857 31.549 -54.704 1.00 87.00 256 HIS A CA 1
ATOM 2109 C C . HIS A 1 256 ? 31.793 32.645 -54.834 1.00 87.00 256 HIS A C 1
ATOM 2111 O O . HIS A 1 256 ? 31.829 33.407 -55.796 1.00 87.00 256 HIS A O 1
ATOM 2117 N N . VAL A 1 257 ? 30.816 32.689 -53.920 1.00 85.38 257 VAL A N 1
ATOM 2118 C CA . VAL A 1 257 ? 29.669 33.618 -53.905 1.00 85.38 257 VAL A CA 1
ATOM 2119 C C . VAL A 1 257 ? 28.913 33.627 -55.248 1.00 85.38 257 VAL A C 1
ATOM 2121 O O . VAL A 1 257 ? 28.398 34.638 -55.716 1.00 85.38 257 VAL A O 1
ATOM 2124 N N . LYS A 1 258 ? 28.855 32.464 -55.911 1.00 85.50 258 LYS A N 1
ATOM 2125 C CA . LYS A 1 258 ? 28.226 32.262 -57.230 1.00 85.50 258 LYS A CA 1
ATOM 2126 C C . LYS A 1 258 ? 27.068 31.286 -57.149 1.00 85.50 258 LYS A C 1
ATOM 2128 O O . LYS A 1 258 ? 27.134 30.318 -56.401 1.00 85.50 258 LYS A O 1
ATOM 2133 N N . ILE A 1 259 ? 26.042 31.505 -57.960 1.00 86.88 259 ILE A N 1
ATOM 2134 C CA . ILE A 1 259 ? 24.816 30.701 -57.967 1.00 86.88 259 ILE A CA 1
ATOM 2135 C C . ILE A 1 259 ? 25.117 29.249 -58.366 1.00 86.88 259 ILE A C 1
ATOM 2137 O O . ILE A 1 259 ? 25.884 28.989 -59.298 1.0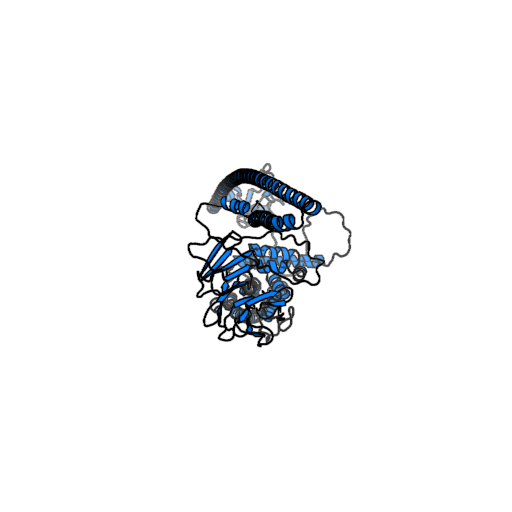0 86.88 259 ILE A O 1
ATOM 2141 N N . PHE A 1 260 ? 24.495 28.295 -57.676 1.00 89.19 260 PHE A N 1
ATOM 2142 C CA . PHE A 1 260 ? 24.537 26.890 -58.069 1.00 89.19 260 PHE A CA 1
ATOM 2143 C C . PHE A 1 260 ? 23.621 26.627 -59.268 1.00 89.19 260 PHE A C 1
ATOM 2145 O O . PHE A 1 260 ? 22.424 26.900 -59.216 1.00 89.19 260 PHE A O 1
ATOM 2152 N N . TYR A 1 261 ? 24.154 26.029 -60.333 1.00 89.31 261 TYR A N 1
ATOM 2153 C CA . TYR A 1 261 ? 23.347 25.646 -61.503 1.00 89.31 261 TYR A CA 1
ATOM 2154 C C . TYR A 1 261 ? 23.666 24.235 -62.028 1.00 89.31 261 TYR A C 1
ATOM 2156 O O . TYR A 1 261 ? 22.921 23.679 -62.840 1.00 89.31 261 TYR A O 1
ATOM 2164 N N . LYS A 1 262 ? 24.724 23.593 -61.517 1.00 91.56 262 LYS A N 1
ATOM 2165 C CA . LYS A 1 262 ? 25.084 22.199 -61.809 1.00 91.56 262 LYS A CA 1
ATOM 2166 C C . LYS A 1 262 ? 25.000 21.320 -60.564 1.00 91.56 262 LYS A C 1
ATOM 2168 O O . LYS A 1 262 ? 24.946 21.820 -59.449 1.00 91.56 262 LYS A O 1
ATOM 2173 N N . PHE A 1 263 ? 24.997 20.007 -60.761 1.00 92.56 263 PHE A N 1
ATOM 2174 C CA . PHE A 1 263 ? 25.017 19.009 -59.695 1.00 92.56 263 PHE A CA 1
ATOM 2175 C C . PHE A 1 263 ? 25.998 17.891 -60.035 1.00 92.56 263 PHE A C 1
ATOM 2177 O O . PHE A 1 263 ? 25.936 17.317 -61.128 1.00 92.56 263 PHE A O 1
ATOM 2184 N N . CYS A 1 264 ? 26.902 17.590 -59.109 1.00 93.88 264 CYS A N 1
ATOM 2185 C CA . CYS A 1 264 ? 27.821 16.468 -59.203 1.00 93.88 264 CYS A CA 1
ATOM 2186 C C . CYS A 1 264 ? 27.108 15.194 -58.750 1.00 93.88 264 CYS A C 1
ATOM 2188 O O . CYS A 1 264 ? 26.778 15.065 -57.579 1.00 93.88 264 CYS A O 1
ATOM 2190 N N . ILE A 1 265 ? 26.898 14.229 -59.646 1.00 88.81 265 ILE A N 1
ATOM 2191 C CA . ILE A 1 265 ? 26.258 12.957 -59.274 1.00 88.81 265 ILE A CA 1
ATOM 2192 C C . ILE A 1 265 ? 27.178 12.131 -58.379 1.00 88.81 265 ILE A C 1
ATOM 2194 O O . ILE A 1 265 ? 26.717 11.514 -57.432 1.00 88.81 265 ILE A O 1
ATOM 2198 N N . SER A 1 266 ? 28.478 12.130 -58.672 1.00 90.81 266 SER A N 1
ATOM 2199 C CA . SER A 1 266 ? 29.458 11.294 -57.970 1.00 90.81 266 SER A CA 1
ATOM 2200 C C . SER A 1 266 ? 29.624 11.655 -56.493 1.00 90.81 266 SER A C 1
ATOM 2202 O O . SER A 1 266 ? 29.997 10.792 -55.710 1.00 90.81 266 SER A O 1
ATOM 2204 N N . HIS A 1 267 ? 29.360 12.912 -56.135 1.00 89.12 267 HIS A N 1
ATOM 2205 C CA . HIS A 1 267 ? 29.519 13.431 -54.774 1.00 89.12 267 HIS A CA 1
ATOM 2206 C C . HIS A 1 267 ? 28.200 13.940 -54.179 1.00 89.12 267 HIS A C 1
ATOM 2208 O O . HIS A 1 267 ? 28.197 14.429 -53.062 1.00 89.12 267 HIS A O 1
ATOM 2214 N N . GLU A 1 268 ? 27.096 13.856 -54.927 1.00 89.69 268 GLU A N 1
ATOM 2215 C CA . GLU A 1 268 ? 25.754 14.300 -54.522 1.00 89.69 268 GLU A CA 1
ATOM 2216 C C . GLU A 1 268 ? 25.655 15.767 -54.045 1.00 89.69 268 GLU A C 1
ATOM 2218 O O . GLU A 1 268 ? 24.818 16.104 -53.209 1.00 89.69 268 GLU A O 1
ATOM 2223 N N . ILE A 1 269 ? 26.453 16.670 -54.630 1.00 89.31 269 ILE A N 1
ATOM 2224 C CA . ILE A 1 269 ? 26.509 18.095 -54.249 1.00 89.31 269 ILE A CA 1
ATOM 2225 C C . ILE A 1 269 ? 26.191 19.055 -55.412 1.00 89.31 269 ILE A C 1
ATOM 2227 O O . ILE A 1 269 ? 26.561 18.787 -56.565 1.00 89.31 269 ILE A O 1
ATOM 2231 N N . PRO A 1 270 ? 25.531 20.202 -55.152 1.00 90.62 270 PRO A N 1
ATOM 2232 C CA . PRO A 1 270 ? 25.374 21.270 -56.137 1.00 90.62 270 PRO A CA 1
ATOM 2233 C C . PRO A 1 270 ? 26.700 22.014 -56.373 1.00 90.62 270 PRO A C 1
ATOM 2235 O O . PRO A 1 270 ? 27.501 22.178 -55.461 1.00 90.62 270 PRO A O 1
ATOM 2238 N N . LEU A 1 271 ? 26.928 22.486 -57.602 1.00 91.75 271 LEU A N 1
ATOM 2239 C CA . LEU A 1 271 ? 28.166 23.144 -58.037 1.00 91.75 271 LEU A CA 1
ATOM 2240 C C . LEU A 1 271 ? 27.890 24.496 -58.719 1.00 91.75 271 LEU A C 1
ATOM 2242 O O . LEU A 1 271 ? 26.948 24.628 -59.512 1.00 91.75 271 LEU A O 1
ATOM 2246 N N . CYS A 1 272 ? 28.735 25.492 -58.427 1.00 93.31 272 CYS A N 1
ATOM 2247 C CA . CYS A 1 272 ? 28.843 26.744 -59.187 1.00 93.31 272 CYS A CA 1
ATOM 2248 C C . CYS A 1 272 ? 29.884 26.612 -60.320 1.00 93.31 272 CYS A C 1
ATOM 2250 O O . CYS A 1 272 ? 30.571 25.593 -60.412 1.00 93.31 272 CYS A O 1
ATOM 2252 N N . ASP A 1 273 ? 30.038 27.648 -61.155 1.00 91.94 273 ASP A N 1
ATOM 2253 C CA . ASP A 1 273 ? 30.995 27.682 -62.280 1.00 91.94 273 ASP A CA 1
ATOM 2254 C C . ASP A 1 273 ? 32.422 27.256 -61.910 1.00 91.94 273 ASP A C 1
ATOM 2256 O O . ASP A 1 273 ? 33.086 26.536 -62.657 1.00 91.94 273 ASP A O 1
ATOM 2260 N N . ASP A 1 274 ? 32.908 27.714 -60.757 1.00 92.31 274 ASP A N 1
ATOM 2261 C CA . ASP A 1 274 ? 34.292 27.484 -60.350 1.00 92.31 274 ASP A CA 1
ATOM 2262 C C . ASP A 1 274 ? 34.484 26.098 -59.734 1.00 92.31 274 ASP A C 1
ATOM 2264 O O . ASP A 1 274 ? 35.459 25.421 -60.062 1.00 92.31 274 ASP A O 1
ATOM 2268 N N . CYS A 1 275 ? 33.516 25.607 -58.951 1.00 92.12 275 CYS A N 1
ATOM 2269 C CA . CYS A 1 275 ? 33.568 24.250 -58.404 1.00 92.12 275 CYS A CA 1
ATOM 2270 C C . CYS A 1 275 ? 33.569 23.180 -59.509 1.00 92.12 275 CYS A C 1
ATOM 2272 O O . CYS A 1 275 ? 34.191 22.132 -59.354 1.00 92.12 275 CYS A O 1
ATOM 2274 N N . ILE A 1 276 ? 32.948 23.438 -60.666 1.00 92.38 276 ILE A N 1
ATOM 2275 C CA . ILE A 1 276 ? 32.981 22.507 -61.810 1.00 92.38 276 ILE A CA 1
ATOM 2276 C C . ILE A 1 276 ? 34.418 22.215 -62.260 1.00 92.38 276 ILE A C 1
ATOM 2278 O O . ILE A 1 276 ? 34.705 21.088 -62.659 1.00 92.38 276 ILE A O 1
ATOM 2282 N N . LYS A 1 277 ? 35.332 23.191 -62.162 1.00 93.00 277 LYS A N 1
ATOM 2283 C CA . LYS A 1 277 ? 36.745 23.011 -62.541 1.00 93.00 277 LYS A CA 1
ATOM 2284 C C . LYS A 1 277 ? 37.438 21.993 -61.635 1.00 93.00 277 LYS A C 1
ATOM 2286 O O . LYS A 1 277 ? 38.228 21.186 -62.114 1.00 93.00 277 LYS A O 1
ATOM 2291 N N . ILE A 1 278 ? 37.095 21.995 -60.347 1.00 92.19 278 ILE A N 1
ATOM 2292 C CA . ILE A 1 278 ? 37.594 21.031 -59.356 1.00 92.19 278 ILE A CA 1
ATOM 2293 C C . ILE A 1 278 ? 36.972 19.650 -59.620 1.00 92.19 278 ILE A C 1
ATOM 2295 O O . ILE A 1 278 ? 37.649 18.625 -59.577 1.00 92.19 278 ILE A O 1
ATOM 2299 N N . HIS A 1 279 ? 35.701 19.627 -60.023 1.00 90.75 279 HIS A N 1
ATOM 2300 C CA . HIS A 1 279 ? 34.960 18.421 -60.390 1.00 90.75 279 HIS A CA 1
ATOM 2301 C C . HIS A 1 279 ? 35.083 18.031 -61.873 1.00 90.75 279 HIS A C 1
ATOM 2303 O O . HIS A 1 279 ? 34.226 17.310 -62.386 1.00 90.75 279 HIS A O 1
ATOM 2309 N N . ALA A 1 280 ? 36.154 18.432 -62.568 1.00 89.88 280 ALA A N 1
ATOM 2310 C CA . ALA A 1 280 ? 36.299 18.222 -64.014 1.00 89.88 280 ALA A CA 1
ATOM 2311 C C . ALA A 1 280 ? 36.248 16.741 -64.444 1.00 89.88 280 ALA A C 1
ATOM 2313 O O . ALA A 1 280 ? 35.890 16.438 -65.579 1.00 89.88 280 ALA A O 1
ATOM 2314 N N . LYS A 1 281 ? 36.591 15.813 -63.541 1.00 92.88 281 LYS A N 1
ATOM 2315 C CA . LYS A 1 281 ? 36.540 14.357 -63.779 1.00 92.88 281 LYS A CA 1
ATOM 2316 C C . LYS A 1 281 ? 35.223 13.697 -63.346 1.00 92.88 281 LYS A C 1
ATOM 2318 O O . LYS A 1 281 ? 35.069 12.492 -63.514 1.00 92.88 281 LYS A O 1
ATOM 2323 N N . CYS A 1 282 ? 34.297 14.448 -62.755 1.00 94.00 282 CYS A N 1
ATOM 2324 C CA . CYS A 1 282 ? 33.051 13.910 -62.215 1.00 94.00 282 CYS A CA 1
ATOM 2325 C C . CYS A 1 282 ? 31.917 13.945 -63.242 1.00 94.00 282 CYS A C 1
ATOM 2327 O O . CYS A 1 282 ? 31.914 14.752 -64.171 1.00 94.00 282 CYS A O 1
ATOM 2329 N N . ILE A 1 283 ? 30.887 13.125 -63.021 1.00 92.88 283 ILE A N 1
ATOM 2330 C CA . ILE A 1 283 ? 29.657 13.202 -63.813 1.00 92.88 283 ILE A CA 1
ATOM 2331 C C . ILE A 1 283 ? 28.816 14.367 -63.286 1.00 92.88 283 ILE A C 1
ATOM 2333 O O . ILE A 1 283 ? 28.259 14.299 -62.189 1.00 92.88 283 ILE A O 1
ATOM 2337 N N . VAL A 1 284 ? 28.714 15.434 -64.078 1.00 93.88 284 VAL A N 1
ATOM 2338 C CA . VAL A 1 284 ? 27.989 16.659 -63.719 1.00 93.88 284 VAL A CA 1
ATOM 2339 C C . VAL A 1 284 ? 26.754 16.827 -64.608 1.00 93.88 284 VAL A C 1
ATOM 2341 O O . VAL A 1 284 ? 26.845 16.762 -65.833 1.00 93.88 284 VAL A O 1
ATOM 2344 N N . LYS A 1 285 ? 25.586 17.073 -64.004 1.00 93.56 285 LYS A N 1
ATOM 2345 C CA . LYS A 1 285 ? 24.325 17.373 -64.711 1.00 93.56 285 LYS A CA 1
ATOM 2346 C C . LYS A 1 285 ? 23.817 18.773 -64.377 1.00 93.56 285 LYS A C 1
ATOM 2348 O O . LYS A 1 285 ? 24.286 19.407 -63.437 1.00 93.56 285 LYS A O 1
ATOM 2353 N N . GLN A 1 286 ? 22.860 19.270 -65.164 1.00 93.00 286 GLN A N 1
ATOM 2354 C CA . GLN A 1 286 ? 22.114 20.477 -64.791 1.00 93.00 286 GLN A CA 1
ATOM 2355 C C . GLN A 1 286 ? 21.348 20.211 -63.495 1.00 93.00 286 GLN A C 1
ATOM 2357 O O . GLN A 1 286 ? 20.615 19.220 -63.420 1.00 93.00 286 GLN A O 1
ATOM 2362 N N . LEU A 1 287 ? 21.504 21.090 -62.502 1.00 87.88 287 LEU A N 1
ATOM 2363 C CA . LEU A 1 287 ? 20.868 20.945 -61.189 1.00 87.88 287 LEU A CA 1
ATOM 2364 C C . LEU A 1 287 ? 19.348 20.826 -61.329 1.00 87.88 287 LEU A C 1
ATOM 2366 O O . LEU A 1 287 ? 18.731 19.960 -60.720 1.00 87.88 287 LEU A O 1
ATOM 2370 N N . GLU A 1 288 ? 18.760 21.622 -62.220 1.00 84.56 288 GLU A N 1
ATOM 2371 C CA . GLU A 1 288 ? 17.324 21.604 -62.491 1.00 84.56 288 GLU A CA 1
ATOM 2372 C C . GLU A 1 288 ? 16.839 20.252 -63.047 1.00 84.56 288 GLU A C 1
ATOM 2374 O O . GLU A 1 288 ? 15.769 19.770 -62.683 1.00 84.56 288 GLU A O 1
ATOM 2379 N N . SER A 1 289 ? 17.643 19.600 -63.893 1.00 84.75 289 SER A N 1
ATOM 2380 C CA . SER A 1 289 ? 17.319 18.280 -64.446 1.00 84.75 289 SER A CA 1
ATOM 2381 C C . SER A 1 289 ? 17.382 17.191 -63.375 1.00 84.75 289 SER A C 1
ATOM 2383 O O . SER A 1 289 ? 16.507 16.326 -63.341 1.00 84.75 289 SER A O 1
ATOM 2385 N N . VAL A 1 290 ? 18.369 17.255 -62.475 1.00 86.44 290 VAL A N 1
ATOM 2386 C CA . VAL A 1 290 ? 18.476 16.333 -61.332 1.00 86.44 290 VAL A CA 1
ATOM 2387 C C . VAL A 1 290 ? 17.329 16.563 -60.351 1.00 86.44 290 VAL A C 1
ATOM 2389 O O . VAL A 1 290 ? 16.677 15.605 -59.951 1.00 86.44 290 VAL A O 1
ATOM 2392 N N . ALA A 1 291 ? 17.011 17.819 -60.035 1.00 85.06 291 ALA A N 1
ATOM 2393 C CA . ALA A 1 291 ? 15.906 18.176 -59.153 1.00 85.06 291 ALA A CA 1
ATOM 2394 C C . ALA A 1 291 ? 14.549 17.715 -59.707 1.00 85.06 291 ALA A C 1
ATOM 2396 O O . ALA A 1 291 ? 13.745 17.157 -58.962 1.00 85.06 291 ALA A O 1
ATOM 2397 N N . ARG A 1 292 ? 14.297 17.893 -61.014 1.00 84.00 292 ARG A N 1
ATOM 2398 C CA . ARG A 1 292 ? 13.107 17.333 -61.675 1.00 84.00 292 ARG A CA 1
ATOM 2399 C C . ARG A 1 292 ? 13.092 15.807 -61.595 1.00 84.00 292 ARG A C 1
ATOM 2401 O O . ARG A 1 292 ? 12.064 15.241 -61.249 1.00 84.00 292 ARG A O 1
ATOM 2408 N N . GLY A 1 293 ? 14.232 15.159 -61.839 1.00 85.25 293 GLY A N 1
ATOM 2409 C CA . GLY A 1 293 ? 14.377 13.710 -61.702 1.00 85.25 293 GLY A CA 1
ATOM 2410 C C . GLY A 1 293 ? 14.009 13.216 -60.303 1.00 85.25 293 GLY A C 1
ATOM 2411 O O . GLY A 1 293 ? 13.162 12.340 -60.189 1.00 85.25 293 GLY A O 1
ATOM 2412 N N . ILE A 1 294 ? 14.576 13.823 -59.254 1.00 84.38 294 ILE A N 1
ATOM 2413 C CA . ILE A 1 294 ? 14.315 13.483 -57.845 1.00 84.38 294 ILE A CA 1
ATOM 2414 C C . ILE A 1 294 ? 12.839 13.692 -57.491 1.00 84.38 294 ILE A C 1
ATOM 2416 O O . ILE A 1 294 ? 12.226 12.786 -56.931 1.00 84.38 294 ILE A O 1
ATOM 2420 N N . LYS A 1 295 ? 12.249 14.835 -57.867 1.00 81.19 295 LYS A N 1
ATOM 2421 C CA . LYS A 1 295 ? 10.822 15.133 -57.631 1.00 81.19 295 LYS A CA 1
ATOM 2422 C C . LYS A 1 295 ? 9.883 14.121 -58.291 1.00 81.19 295 LYS A C 1
ATOM 2424 O O . LYS A 1 295 ? 8.797 13.884 -57.780 1.00 81.19 295 LYS A O 1
ATOM 2429 N N . CYS A 1 296 ? 10.303 13.525 -59.404 1.00 80.94 296 CYS A N 1
ATOM 2430 C CA . CYS A 1 296 ? 9.560 12.484 -60.109 1.00 80.94 296 CYS A CA 1
ATOM 2431 C C . CYS A 1 296 ? 9.910 11.057 -59.653 1.00 80.94 296 CYS A C 1
ATOM 2433 O O . CYS A 1 296 ? 9.385 10.104 -60.227 1.00 80.94 296 CYS A O 1
ATOM 2435 N N . THR A 1 297 ? 10.798 10.872 -58.668 1.00 87.12 297 THR A N 1
ATOM 2436 C CA . THR A 1 297 ? 11.086 9.527 -58.153 1.00 87.12 297 THR A CA 1
ATOM 2437 C C . THR A 1 297 ? 9.955 9.019 -57.272 1.00 87.12 297 THR A C 1
ATOM 2439 O O . THR A 1 297 ? 9.418 9.746 -56.438 1.00 87.12 297 THR A O 1
ATOM 2442 N N . GLU A 1 298 ? 9.674 7.722 -57.389 1.00 85.12 298 GLU A N 1
ATOM 2443 C CA . GLU A 1 298 ? 8.740 7.006 -56.515 1.00 85.12 298 GLU A CA 1
ATOM 2444 C C . GLU A 1 298 ? 9.107 7.176 -55.034 1.00 85.12 298 GLU A C 1
ATOM 2446 O O . GLU A 1 298 ? 8.232 7.360 -54.198 1.00 85.12 298 GLU A O 1
ATOM 2451 N N . LYS A 1 299 ? 10.409 7.237 -54.711 1.00 74.56 299 LYS A N 1
ATOM 2452 C CA . LYS A 1 299 ? 10.891 7.493 -53.346 1.00 74.56 299 LYS A CA 1
ATOM 2453 C C . LYS A 1 299 ? 10.463 8.859 -52.806 1.00 74.56 299 LYS A C 1
ATOM 2455 O O . LYS A 1 299 ? 10.105 8.954 -51.638 1.00 74.56 299 LYS A O 1
ATOM 2460 N N . PHE A 1 300 ? 10.522 9.916 -53.619 1.00 81.62 300 PHE A N 1
ATOM 2461 C CA . PHE A 1 300 ? 10.092 11.248 -53.188 1.00 81.62 300 PHE A CA 1
ATOM 2462 C C . PHE A 1 300 ? 8.571 11.303 -53.004 1.00 81.62 300 PHE A C 1
ATOM 2464 O O . PHE A 1 300 ? 8.101 11.834 -52.002 1.00 81.62 300 PHE A O 1
ATOM 2471 N N . MET A 1 301 ? 7.815 10.696 -53.925 1.00 83.69 301 MET A N 1
ATOM 2472 C CA . MET A 1 301 ? 6.356 10.591 -53.820 1.00 83.69 301 MET A CA 1
ATOM 2473 C C . MET A 1 301 ? 5.914 9.763 -52.602 1.00 83.69 301 MET A C 1
ATOM 2475 O O . MET A 1 301 ? 4.983 10.169 -51.913 1.00 83.69 301 MET A O 1
ATOM 2479 N N . ASP A 1 302 ? 6.602 8.658 -52.287 1.00 83.81 302 ASP A N 1
ATOM 2480 C CA . ASP A 1 302 ? 6.355 7.860 -51.075 1.00 83.81 302 ASP A CA 1
ATOM 2481 C C . ASP A 1 302 ? 6.592 8.688 -49.806 1.00 83.81 302 ASP A C 1
ATOM 2483 O O . ASP A 1 302 ? 5.753 8.710 -48.906 1.00 83.81 302 ASP A O 1
ATOM 2487 N N . VAL A 1 303 ? 7.706 9.426 -49.735 1.00 79.25 303 VAL A N 1
ATOM 2488 C CA . VAL A 1 303 ? 7.997 10.294 -48.584 1.00 79.25 303 VAL A CA 1
ATOM 2489 C C . VAL A 1 303 ? 6.939 11.391 -48.433 1.00 79.25 303 VAL A C 1
ATOM 2491 O O . VAL A 1 303 ? 6.454 11.599 -47.321 1.00 79.25 303 VAL A O 1
ATOM 2494 N N . ASP A 1 304 ? 6.540 12.052 -49.521 1.00 81.56 304 ASP A N 1
ATOM 2495 C CA . ASP A 1 304 ? 5.490 13.080 -49.509 1.00 81.56 304 ASP A CA 1
ATOM 2496 C C . ASP A 1 304 ? 4.140 12.509 -49.037 1.00 81.56 304 ASP A C 1
ATOM 2498 O O . ASP A 1 304 ? 3.515 13.036 -48.113 1.00 81.56 304 ASP A O 1
ATOM 2502 N N . GLN A 1 305 ? 3.741 11.351 -49.571 1.00 87.19 305 GLN A N 1
ATOM 2503 C CA . GLN A 1 305 ? 2.513 10.664 -49.175 1.00 87.19 305 GLN A CA 1
ATOM 2504 C C . GLN A 1 305 ? 2.541 10.233 -47.702 1.00 87.19 305 GLN A C 1
ATOM 2506 O O . GLN A 1 305 ? 1.541 10.371 -46.990 1.00 87.19 305 GLN A O 1
ATOM 2511 N N . ARG A 1 306 ? 3.685 9.746 -47.210 1.00 83.62 306 ARG A N 1
ATOM 2512 C CA . ARG A 1 306 ? 3.865 9.372 -45.800 1.00 83.62 306 ARG A CA 1
ATOM 2513 C C . ARG A 1 306 ? 3.789 10.581 -44.877 1.00 83.62 306 ARG A C 1
ATOM 2515 O O . ARG A 1 306 ? 3.148 10.489 -43.832 1.00 83.62 306 ARG A O 1
ATOM 2522 N N . ILE A 1 307 ? 4.386 11.711 -45.257 1.00 82.12 307 ILE A N 1
ATOM 2523 C CA . ILE A 1 307 ? 4.269 12.969 -44.505 1.00 82.12 307 ILE A CA 1
ATOM 2524 C C . ILE A 1 307 ? 2.804 13.419 -44.462 1.00 82.12 307 ILE A C 1
ATOM 2526 O O . ILE A 1 307 ? 2.300 13.752 -43.389 1.00 82.12 307 ILE A O 1
ATOM 2530 N N . HIS A 1 308 ? 2.093 13.362 -45.590 1.00 85.12 308 HIS A N 1
ATOM 2531 C CA . HIS A 1 308 ? 0.677 13.718 -45.644 1.00 85.12 308 HIS A CA 1
ATOM 2532 C C . HIS A 1 308 ? -0.189 12.805 -44.761 1.00 85.12 308 HIS A C 1
ATOM 2534 O O . HIS A 1 308 ? -1.029 13.288 -44.002 1.00 85.12 308 HIS A O 1
ATOM 2540 N N . SER A 1 309 ? 0.055 11.491 -44.790 1.00 84.06 309 SER A N 1
ATOM 2541 C CA . SER A 1 309 ? -0.634 10.525 -43.926 1.00 84.06 309 SER A CA 1
ATOM 2542 C C . SER A 1 309 ? -0.358 10.777 -42.439 1.00 84.06 309 SER A C 1
ATOM 2544 O O . SER A 1 309 ? -1.287 10.774 -41.632 1.00 84.06 309 SER A O 1
ATOM 2546 N N . LEU A 1 310 ? 0.893 11.069 -42.064 1.00 76.75 310 LEU A N 1
ATOM 2547 C CA . LEU A 1 310 ? 1.250 11.430 -40.689 1.00 76.75 310 LEU A CA 1
ATOM 2548 C C . LEU A 1 310 ? 0.529 12.700 -40.226 1.00 76.75 310 LEU A C 1
ATOM 2550 O O . LEU A 1 310 ? 0.025 12.741 -39.101 1.00 76.75 310 LEU A O 1
ATOM 2554 N N . PHE A 1 311 ? 0.432 13.713 -41.088 1.00 85.62 311 PHE A N 1
ATOM 2555 C CA . PHE A 1 311 ? -0.301 14.941 -40.790 1.00 85.62 311 PHE A CA 1
ATOM 2556 C C . PHE A 1 311 ? -1.799 14.676 -40.574 1.00 85.62 311 PHE A C 1
ATOM 2558 O O . PHE A 1 311 ? -2.366 15.123 -39.578 1.00 85.62 311 PHE A O 1
ATOM 2565 N N . GLN A 1 312 ? -2.433 13.885 -41.447 1.00 87.94 312 GLN A N 1
ATOM 2566 C CA . GLN A 1 312 ? -3.841 13.496 -41.297 1.00 87.94 312 GLN A CA 1
ATOM 2567 C C . GLN A 1 312 ? -4.093 12.710 -40.004 1.00 87.94 312 GLN A C 1
ATOM 2569 O O . GLN A 1 312 ? -5.020 13.028 -39.263 1.00 87.94 312 GLN A O 1
ATOM 2574 N N . ASN A 1 313 ? -3.240 11.733 -39.688 1.00 81.44 313 ASN A N 1
ATOM 2575 C CA . ASN A 1 313 ? -3.359 10.950 -38.458 1.00 81.44 313 ASN A CA 1
ATOM 2576 C C . ASN A 1 313 ? -3.211 11.829 -37.211 1.00 81.44 313 ASN A C 1
ATOM 2578 O O . ASN A 1 313 ? -3.974 11.680 -36.260 1.00 81.44 313 ASN A O 1
ATOM 2582 N N . THR A 1 314 ? -2.269 12.775 -37.232 1.00 77.00 314 THR A N 1
ATOM 2583 C CA . THR A 1 314 ? -2.068 13.721 -36.126 1.00 77.00 314 THR A CA 1
ATOM 2584 C C . THR A 1 314 ? -3.303 14.600 -35.924 1.00 77.00 314 THR A C 1
ATOM 2586 O O . THR A 1 314 ? -3.756 14.761 -34.793 1.00 77.00 314 THR A O 1
ATOM 2589 N N . ASN A 1 315 ? -3.909 15.104 -37.004 1.00 87.06 315 ASN A N 1
ATOM 2590 C CA . ASN A 1 315 ? -5.144 15.887 -36.919 1.00 87.06 315 ASN A CA 1
ATOM 2591 C C . ASN A 1 315 ? -6.328 15.069 -36.389 1.00 87.06 315 ASN A C 1
ATOM 2593 O O . ASN A 1 315 ? -7.099 15.581 -35.582 1.00 87.06 315 ASN A O 1
ATOM 2597 N N . ASN A 1 316 ? -6.454 13.800 -36.783 1.00 85.62 316 ASN A N 1
ATOM 2598 C CA . ASN A 1 316 ? -7.504 12.923 -36.261 1.00 85.62 316 ASN A CA 1
ATOM 2599 C C . ASN A 1 316 ? -7.351 12.706 -34.747 1.00 85.62 316 ASN A C 1
ATOM 2601 O O . ASN A 1 316 ? -8.330 12.790 -34.013 1.00 85.62 316 ASN A O 1
ATOM 2605 N N . VAL A 1 317 ? -6.121 12.486 -34.265 1.00 80.06 317 VAL A N 1
ATOM 2606 C CA . VAL A 1 317 ? -5.842 12.363 -32.824 1.00 80.06 317 VAL A CA 1
ATOM 2607 C C . VAL A 1 317 ? -6.190 13.655 -32.082 1.00 80.06 317 VAL A C 1
ATOM 2609 O O . VAL A 1 317 ? -6.809 13.595 -31.024 1.00 80.06 317 VAL A O 1
ATOM 2612 N N . LEU A 1 318 ? -5.843 14.820 -32.639 1.00 80.69 318 LEU A N 1
ATOM 2613 C CA . LEU A 1 318 ? -6.199 16.110 -32.041 1.00 80.69 318 LEU A CA 1
ATOM 2614 C C . LEU A 1 318 ? -7.720 16.294 -31.930 1.00 80.69 318 LEU A C 1
ATOM 2616 O O . LEU A 1 318 ? -8.200 16.700 -30.876 1.00 80.69 318 LEU A O 1
ATOM 2620 N N . GLN A 1 319 ? -8.482 15.931 -32.964 1.00 90.69 319 GLN A N 1
ATOM 2621 C CA . GLN A 1 319 ? -9.946 16.025 -32.942 1.00 90.69 319 GLN A CA 1
ATOM 2622 C C . GLN A 1 319 ? -10.593 15.094 -31.908 1.00 90.69 319 GLN A C 1
ATOM 2624 O O . GLN A 1 319 ? -11.565 15.482 -31.260 1.00 90.69 319 GLN A O 1
ATOM 2629 N N . GLU A 1 320 ? -10.081 13.874 -31.731 1.00 85.81 320 GLU A N 1
ATOM 2630 C CA . GLU A 1 320 ? -10.588 12.965 -30.694 1.00 85.81 320 GLU A CA 1
ATOM 2631 C C . GLU A 1 320 ? -10.271 13.483 -29.285 1.00 85.81 320 GLU A C 1
ATOM 2633 O O . GLU A 1 320 ? -11.148 13.486 -28.422 1.00 85.81 320 GLU A O 1
ATOM 2638 N N . LEU A 1 321 ? -9.071 14.032 -29.069 1.00 80.06 321 LEU A N 1
ATOM 2639 C CA . LEU A 1 321 ? -8.716 14.665 -27.795 1.00 80.06 321 LEU A CA 1
ATOM 2640 C C . LEU A 1 321 ? -9.606 15.878 -27.480 1.00 80.06 321 LEU A C 1
ATOM 2642 O O . LEU A 1 321 ? -10.019 16.059 -26.336 1.00 80.06 321 LEU A O 1
ATOM 2646 N N . GLU A 1 322 ? -9.954 16.695 -28.477 1.00 91.31 322 GLU A N 1
ATOM 2647 C CA . GLU A 1 322 ? -10.890 17.812 -28.297 1.00 91.31 322 GLU A CA 1
ATOM 2648 C C . GLU A 1 322 ? -12.292 17.336 -27.875 1.00 91.31 322 GLU A C 1
ATOM 2650 O O . GLU A 1 322 ? -12.910 17.940 -26.991 1.00 91.31 322 GLU A O 1
ATOM 2655 N N . LYS A 1 323 ? -12.783 16.226 -28.445 1.00 91.44 323 LYS A N 1
ATOM 2656 C CA . LYS A 1 323 ? -14.062 15.614 -28.041 1.00 91.44 323 LYS A CA 1
ATOM 2657 C C . LYS A 1 323 ? -14.014 15.081 -26.611 1.00 91.44 323 LYS A C 1
ATOM 2659 O O . LYS A 1 323 ? -14.956 15.311 -25.852 1.00 91.44 323 LYS A O 1
ATOM 2664 N N . GLU A 1 324 ? -12.931 14.410 -26.222 1.00 84.50 324 GLU A N 1
ATOM 2665 C CA . GLU A 1 324 ? -12.753 13.915 -24.851 1.00 84.50 324 GLU A CA 1
ATOM 2666 C C . GLU A 1 324 ? -12.719 15.061 -23.832 1.00 84.50 324 GLU A C 1
ATOM 2668 O O . GLU A 1 324 ? -13.363 14.983 -22.784 1.00 84.50 324 GLU A O 1
ATOM 2673 N N . ILE A 1 325 ? -12.035 16.166 -24.151 1.00 84.56 325 ILE A N 1
ATOM 2674 C CA . ILE A 1 325 ? -12.000 17.360 -23.295 1.00 84.56 325 ILE A CA 1
ATOM 2675 C C . ILE A 1 325 ? -13.407 17.943 -23.101 1.00 84.56 325 ILE A C 1
ATOM 2677 O O . ILE A 1 325 ? -13.764 18.324 -21.981 1.00 84.56 325 ILE A O 1
ATOM 2681 N N . LEU A 1 326 ? -14.223 17.997 -24.160 1.00 90.44 326 LEU A N 1
ATOM 2682 C CA . LEU A 1 326 ? -15.615 18.449 -24.066 1.00 90.44 326 LEU A CA 1
ATOM 2683 C C . LEU A 1 326 ? -16.458 17.520 -23.184 1.00 90.44 326 LEU A C 1
ATOM 2685 O O . LEU A 1 326 ? -17.166 18.009 -22.304 1.00 90.44 326 LEU A O 1
ATOM 2689 N N . PHE A 1 327 ? -16.321 16.203 -23.352 1.00 87.00 327 PHE A N 1
ATOM 2690 C CA . PHE A 1 327 ? -17.026 15.214 -22.535 1.00 87.00 327 PHE A CA 1
ATOM 2691 C C . PHE A 1 327 ? -16.688 15.358 -21.041 1.00 87.00 327 PHE A C 1
ATOM 2693 O O . PHE A 1 327 ? -17.581 15.488 -20.205 1.00 87.00 327 PHE A O 1
ATOM 2700 N N . ILE A 1 328 ? -15.398 15.454 -20.702 1.00 80.88 328 ILE A N 1
ATOM 2701 C CA . ILE A 1 328 ? -14.938 15.653 -19.317 1.00 80.88 328 ILE A CA 1
ATOM 2702 C C . ILE A 1 328 ? -15.465 16.979 -18.736 1.00 80.88 328 ILE A C 1
ATOM 2704 O O . ILE A 1 328 ? -15.799 17.064 -17.550 1.00 80.88 328 ILE A O 1
ATOM 2708 N N . SER A 1 329 ? -15.544 18.032 -19.555 1.00 90.00 329 SER A N 1
ATOM 2709 C CA . SER A 1 329 ? -16.078 19.335 -19.145 1.00 90.00 329 SER A CA 1
ATOM 2710 C C . SER A 1 329 ? -17.568 19.269 -18.793 1.00 90.00 329 SER A C 1
ATOM 2712 O O . SER A 1 329 ? -17.998 19.879 -17.808 1.00 90.00 329 SER A O 1
ATOM 2714 N N . ASP A 1 330 ? -18.356 18.508 -19.550 1.00 91.56 330 ASP A N 1
ATOM 2715 C CA . ASP A 1 330 ? -19.785 18.345 -19.289 1.00 91.56 330 ASP A CA 1
ATOM 2716 C C . ASP A 1 330 ? -20.060 17.431 -18.087 1.00 91.56 330 ASP A C 1
ATOM 2718 O O . ASP A 1 330 ? -20.882 17.788 -17.236 1.00 91.56 330 ASP A O 1
ATOM 2722 N N . ASP A 1 331 ? -19.289 16.354 -17.911 1.00 83.81 331 ASP A N 1
ATOM 2723 C CA . ASP A 1 331 ? -19.328 15.525 -16.697 1.00 83.81 331 ASP A CA 1
ATOM 2724 C C . ASP A 1 331 ? -19.036 16.358 -15.444 1.00 83.81 331 ASP A C 1
ATOM 2726 O O . ASP A 1 331 ? -19.753 16.285 -14.441 1.00 83.81 331 ASP A O 1
ATOM 2730 N N . LYS A 1 332 ? -18.026 17.234 -15.508 1.00 86.19 332 LYS A N 1
ATOM 2731 C CA . LYS A 1 332 ? -17.701 18.155 -14.412 1.00 86.19 332 LYS A CA 1
ATOM 2732 C C . LYS A 1 332 ? -18.891 19.047 -14.043 1.00 86.19 332 LYS A C 1
ATOM 2734 O O . LYS A 1 332 ? -19.155 19.226 -12.851 1.00 86.19 332 LYS A O 1
ATOM 2739 N N . LYS A 1 333 ? -19.622 19.593 -15.023 1.00 91.12 333 LYS A N 1
ATOM 2740 C CA . LYS A 1 333 ? -20.835 20.398 -14.766 1.00 91.12 333 LYS A CA 1
ATOM 2741 C C . LYS A 1 333 ? -21.947 19.549 -14.143 1.00 91.12 333 LYS A C 1
ATOM 2743 O O . LYS A 1 333 ? -22.606 20.008 -13.209 1.00 91.12 333 LYS A O 1
ATOM 2748 N N . GLY A 1 334 ? -22.128 18.311 -14.609 1.00 87.56 334 GLY A N 1
ATOM 2749 C CA . GLY A 1 334 ? -23.091 17.358 -14.046 1.00 87.56 334 GLY A CA 1
ATOM 2750 C C . GLY A 1 334 ? -22.816 17.042 -12.572 1.00 87.56 334 GLY A C 1
ATOM 2751 O O . GLY A 1 334 ? -23.720 17.111 -11.732 1.00 87.56 334 GLY A O 1
ATOM 2752 N N . PHE A 1 335 ? -21.550 16.794 -12.226 1.00 77.06 335 PHE A N 1
ATOM 2753 C CA . PHE A 1 335 ? -21.134 16.586 -10.838 1.00 77.06 335 PHE A CA 1
ATOM 2754 C C . PHE A 1 335 ? -21.333 17.833 -9.972 1.00 77.06 335 PHE A C 1
ATOM 2756 O O . PHE A 1 335 ? -21.819 17.720 -8.847 1.00 77.06 335 PHE A O 1
ATOM 2763 N N . GLN A 1 336 ? -21.009 19.025 -10.483 1.00 82.88 336 GLN A N 1
ATOM 2764 C CA . GLN A 1 336 ? -21.226 20.278 -9.750 1.00 82.88 336 GLN A CA 1
ATOM 2765 C C . GLN A 1 336 ? -22.706 20.499 -9.420 1.00 82.88 336 GLN A C 1
ATOM 2767 O O . GLN A 1 336 ? -23.032 20.766 -8.263 1.00 82.88 336 GLN A O 1
ATOM 2772 N N . LYS A 1 337 ? -23.602 20.300 -10.395 1.00 91.69 337 LYS A N 1
ATOM 2773 C CA . LYS A 1 337 ? -25.052 20.405 -10.186 1.00 91.69 337 LYS A CA 1
ATOM 2774 C C . LYS A 1 337 ? -25.551 19.413 -9.129 1.00 91.69 337 LYS A C 1
ATOM 2776 O O . LYS A 1 337 ? -26.274 19.804 -8.216 1.00 91.69 337 LYS A O 1
ATOM 2781 N N . SER A 1 338 ? -25.095 18.162 -9.197 1.00 80.00 338 SER A N 1
ATOM 2782 C CA . SER A 1 338 ? -25.470 17.118 -8.230 1.00 80.00 338 SER A CA 1
ATOM 2783 C C . SER A 1 338 ? -25.023 17.467 -6.802 1.00 80.00 338 SER A C 1
ATOM 2785 O O . SER A 1 338 ? -25.764 17.274 -5.841 1.00 80.00 338 SER A O 1
ATOM 2787 N N . ILE A 1 339 ? -23.824 18.043 -6.643 1.00 76.44 339 ILE A N 1
ATOM 2788 C CA . ILE A 1 339 ? -23.325 18.505 -5.338 1.00 76.44 339 ILE A CA 1
ATOM 2789 C C . ILE A 1 339 ? -24.187 19.649 -4.783 1.00 76.44 339 ILE A C 1
ATOM 2791 O O . ILE A 1 339 ? -24.440 19.698 -3.577 1.00 76.44 339 ILE A O 1
ATOM 2795 N N . GLU A 1 340 ? -24.627 20.583 -5.627 1.00 85.56 340 GLU A N 1
ATOM 2796 C CA . GLU A 1 340 ? -25.487 21.695 -5.206 1.00 85.56 340 GLU A CA 1
ATOM 2797 C C . GLU A 1 340 ? -26.881 21.232 -4.772 1.00 85.56 340 GLU A C 1
ATOM 2799 O O . GLU A 1 340 ? -27.403 21.728 -3.771 1.00 85.56 340 GLU A O 1
ATOM 2804 N N . GLU A 1 341 ? -27.464 20.261 -5.475 1.00 86.44 341 GLU A N 1
ATOM 2805 C CA . GLU A 1 341 ? -28.749 19.654 -5.111 1.00 86.44 341 GLU A CA 1
ATOM 2806 C C . GLU A 1 341 ? -28.660 18.934 -3.756 1.00 86.44 341 GLU A C 1
ATOM 2808 O O . GLU A 1 341 ? -29.447 19.237 -2.855 1.00 86.44 341 GLU A O 1
ATOM 2813 N N . CYS A 1 342 ? -27.624 18.115 -3.539 1.00 73.00 342 CYS A N 1
ATOM 2814 C CA . CYS A 1 342 ? -27.377 17.459 -2.248 1.00 73.00 342 CYS A CA 1
ATOM 2815 C C . CYS A 1 342 ? -27.217 18.460 -1.092 1.00 73.00 342 CYS A C 1
ATOM 2817 O O . CYS A 1 342 ? -27.706 18.229 0.015 1.00 73.00 342 CYS A O 1
ATOM 2819 N N . LYS A 1 343 ? -26.544 19.596 -1.324 1.00 79.12 343 LYS A N 1
ATOM 2820 C CA . LYS A 1 343 ? -26.398 20.650 -0.304 1.00 79.12 343 LYS A CA 1
ATOM 2821 C C . LYS A 1 343 ? -27.741 21.271 0.076 1.00 79.12 343 LYS A C 1
ATOM 2823 O O . LYS A 1 343 ? -27.969 21.529 1.257 1.00 79.12 343 LYS A O 1
ATOM 2828 N N . LYS A 1 344 ? -28.617 21.527 -0.902 1.00 87.88 344 LYS A N 1
ATOM 2829 C CA . LYS A 1 344 ? -29.955 22.086 -0.647 1.00 87.88 344 LYS A CA 1
ATOM 2830 C C . LYS A 1 344 ? -30.802 21.130 0.188 1.00 87.88 344 LYS A C 1
ATOM 2832 O O . LYS A 1 344 ? -31.413 21.564 1.162 1.00 87.88 344 LYS A O 1
ATOM 2837 N N . GLU A 1 345 ? -30.783 19.844 -0.149 1.00 80.44 345 GLU A N 1
ATOM 2838 C CA . GLU A 1 345 ? -31.520 18.819 0.591 1.00 80.44 345 GLU A CA 1
ATOM 2839 C C . GLU A 1 345 ? -31.008 18.678 2.033 1.00 80.44 345 GLU A C 1
ATOM 2841 O O . GLU A 1 345 ? -31.794 18.704 2.981 1.00 80.44 345 GLU A O 1
ATOM 2846 N N . PHE A 1 346 ? -29.685 18.632 2.220 1.00 75.12 346 PHE A N 1
ATOM 2847 C CA . PHE A 1 346 ? -29.078 18.529 3.547 1.00 75.12 346 PHE A CA 1
ATOM 2848 C C . PHE A 1 346 ? -29.440 19.710 4.456 1.00 75.12 346 PHE A C 1
ATOM 2850 O O . PHE A 1 346 ? -29.775 19.514 5.625 1.00 75.12 346 PHE A O 1
ATOM 2857 N N . ASN A 1 347 ? -29.419 20.932 3.919 1.00 82.25 347 ASN A N 1
ATOM 2858 C CA . ASN A 1 347 ? -29.787 22.123 4.682 1.00 82.25 347 ASN A CA 1
ATOM 2859 C C . ASN A 1 347 ? -31.268 22.106 5.085 1.00 82.25 347 ASN A C 1
ATOM 2861 O O . ASN A 1 347 ? -31.572 22.337 6.251 1.00 82.25 347 ASN A O 1
ATOM 2865 N N . SER A 1 348 ? -32.171 21.736 4.171 1.00 84.94 348 SER A N 1
ATOM 2866 C CA . SER A 1 348 ? -33.599 21.603 4.493 1.00 84.94 348 SER A CA 1
ATOM 2867 C C . SER A 1 348 ? -33.848 20.583 5.611 1.00 84.94 348 SER A C 1
ATOM 2869 O O . SER A 1 348 ? -34.678 20.809 6.490 1.00 84.94 348 SER A O 1
ATOM 2871 N N . MET A 1 349 ? -33.095 19.480 5.638 1.00 69.69 349 MET A N 1
ATOM 2872 C CA . MET A 1 349 ? -33.206 18.494 6.714 1.00 69.69 349 MET A CA 1
ATOM 2873 C C . MET A 1 349 ? -32.676 19.001 8.060 1.00 69.69 349 MET A C 1
ATOM 2875 O O . MET A 1 349 ? -33.259 18.678 9.097 1.00 69.69 349 MET A O 1
ATOM 2879 N N . ILE A 1 350 ? -31.588 19.779 8.066 1.00 75.88 350 ILE A N 1
ATOM 2880 C CA . ILE A 1 350 ? -31.081 20.417 9.291 1.00 75.88 350 ILE A CA 1
ATOM 2881 C C . ILE A 1 350 ? -32.150 21.326 9.894 1.00 75.88 350 ILE A C 1
ATOM 2883 O O . ILE A 1 350 ? -32.369 21.274 11.107 1.00 75.88 350 ILE A O 1
ATOM 2887 N N . ASP A 1 351 ? -32.817 22.121 9.059 1.00 84.50 351 ASP A N 1
ATOM 2888 C CA . ASP A 1 351 ? -33.861 23.037 9.509 1.00 84.50 351 ASP A CA 1
ATOM 2889 C C . ASP A 1 351 ? -35.041 22.271 10.132 1.00 84.50 351 ASP A C 1
ATOM 2891 O O . ASP A 1 351 ? -35.438 22.579 11.256 1.00 84.50 351 ASP A O 1
ATOM 2895 N N . ASN A 1 352 ? -35.488 21.174 9.512 1.00 80.56 352 ASN A N 1
ATOM 2896 C CA . ASN A 1 352 ? -36.556 20.330 10.067 1.00 80.56 352 ASN A CA 1
ATOM 2897 C C . ASN A 1 352 ? -36.184 19.702 11.426 1.00 80.56 352 ASN A C 1
ATOM 2899 O O . ASN A 1 352 ? -36.982 19.707 12.362 1.00 80.56 352 ASN A O 1
ATOM 2903 N N . VAL A 1 353 ? -34.961 19.172 11.572 1.00 76.06 353 VAL A N 1
ATOM 2904 C CA . VAL A 1 353 ? -34.499 18.585 12.850 1.00 76.06 353 VAL A CA 1
ATOM 2905 C C . VAL A 1 353 ? -34.399 19.651 13.942 1.00 76.06 353 VAL A C 1
ATOM 2907 O O . VAL A 1 353 ? -34.639 19.369 15.119 1.00 76.06 353 VAL A O 1
ATOM 2910 N N . LYS A 1 354 ? -34.030 20.879 13.570 1.00 79.94 354 LYS A N 1
ATOM 2911 C CA . LYS A 1 354 ? -33.979 22.009 14.495 1.00 79.94 354 LYS A CA 1
ATOM 2912 C C . LYS A 1 354 ? -35.379 22.370 14.991 1.00 79.94 354 LYS A C 1
ATOM 2914 O O . LYS A 1 354 ? -35.536 22.563 16.195 1.00 79.94 354 LYS A O 1
ATOM 2919 N N . GLU A 1 355 ? -36.369 22.421 14.105 1.00 85.94 355 GLU A N 1
ATOM 2920 C CA . GLU A 1 355 ? -37.766 22.680 14.469 1.00 85.94 355 GLU A CA 1
ATOM 2921 C C . GLU A 1 355 ? -38.329 21.579 15.383 1.00 85.94 355 GLU A C 1
ATOM 2923 O O . GLU A 1 355 ? -38.791 21.886 16.482 1.00 85.94 355 GLU A O 1
ATOM 2928 N N . GLU A 1 356 ? -38.152 20.298 15.036 1.00 78.25 356 GLU A N 1
ATOM 2929 C CA . GLU A 1 356 ? -38.581 19.163 15.877 1.00 78.25 356 GLU A CA 1
ATOM 2930 C C . GLU A 1 356 ? -37.890 19.178 17.257 1.00 78.25 356 GLU A C 1
ATOM 2932 O O . GLU A 1 356 ? -38.477 18.851 18.296 1.00 78.25 356 GLU A O 1
ATOM 2937 N N . GLY A 1 357 ? -36.611 19.564 17.294 1.00 74.88 357 GLY A N 1
ATOM 2938 C CA . GLY A 1 357 ? -35.860 19.729 18.535 1.00 74.88 357 GLY A CA 1
ATOM 2939 C C . GLY A 1 357 ? -36.443 20.823 19.432 1.00 74.88 357 GLY A C 1
ATOM 2940 O O . GLY A 1 357 ? -36.545 20.625 20.645 1.00 74.88 357 GLY A O 1
ATOM 2941 N N . LEU A 1 358 ? -36.846 21.955 18.848 1.00 81.38 358 LEU A N 1
ATOM 2942 C CA . LEU A 1 358 ? -37.455 23.070 19.575 1.00 81.38 358 LEU A CA 1
ATOM 2943 C C . LEU A 1 358 ? -38.837 22.701 20.129 1.00 81.38 358 LEU A C 1
ATOM 2945 O O . LEU A 1 358 ? -39.094 22.954 21.306 1.00 81.38 358 LEU A O 1
ATOM 2949 N N . GLU A 1 359 ? -39.680 22.029 19.344 1.00 83.94 359 GLU A N 1
ATOM 2950 C CA . GLU A 1 359 ? -40.997 21.558 19.798 1.00 83.94 359 GLU A CA 1
ATOM 2951 C C . GLU A 1 359 ? -40.888 20.573 20.971 1.00 83.94 359 GLU A C 1
ATOM 2953 O O . GLU A 1 359 ? -41.598 20.689 21.975 1.00 83.94 359 GLU A O 1
ATOM 2958 N N . ASN A 1 360 ? -39.936 19.637 20.901 1.00 75.75 360 ASN A N 1
ATOM 2959 C CA . ASN A 1 360 ? -39.682 18.677 21.977 1.00 75.75 360 ASN A CA 1
ATOM 2960 C C . ASN A 1 360 ? -39.194 19.348 23.270 1.00 75.75 360 ASN A C 1
ATOM 2962 O O . ASN A 1 360 ? -39.547 18.911 24.370 1.00 75.75 360 ASN A O 1
ATOM 2966 N N . ILE A 1 361 ? -38.355 20.384 23.157 1.00 76.75 361 ILE A N 1
ATOM 2967 C CA . ILE A 1 361 ? -37.896 21.160 24.316 1.00 76.75 361 ILE A CA 1
ATOM 2968 C C . ILE A 1 361 ? -39.083 21.869 24.970 1.00 76.75 361 ILE A C 1
ATOM 2970 O O . ILE A 1 361 ? -39.216 21.806 26.195 1.00 76.75 361 ILE A O 1
ATOM 2974 N N . GLU A 1 362 ? -39.962 22.482 24.178 1.00 83.81 362 GLU A N 1
ATOM 2975 C CA . GLU A 1 362 ? -41.123 23.200 24.704 1.00 83.81 362 GLU A CA 1
ATOM 2976 C C . GLU A 1 362 ? -42.132 22.247 25.365 1.00 83.81 362 GLU A C 1
ATOM 2978 O O . GLU A 1 362 ? -42.586 22.501 26.481 1.00 83.81 362 GLU A O 1
ATOM 2983 N N . SER A 1 363 ? -42.388 21.077 24.772 1.00 81.56 363 SER A N 1
ATOM 2984 C CA . SER A 1 363 ? -43.233 20.041 25.387 1.00 81.56 363 SER A CA 1
ATOM 2985 C C . SER A 1 363 ? -42.710 19.605 26.765 1.00 81.56 363 SER A C 1
ATOM 2987 O O . SER A 1 363 ? -43.461 19.550 27.744 1.00 81.56 363 SER A O 1
ATOM 2989 N N . LYS A 1 364 ? -41.395 19.383 26.895 1.00 79.81 364 LYS A N 1
ATOM 2990 C CA . LYS A 1 364 ? -40.786 19.032 28.190 1.00 79.81 364 LYS A CA 1
ATOM 2991 C C . LYS A 1 364 ? -40.793 20.173 29.191 1.00 79.81 364 LYS A C 1
ATOM 2993 O O . LYS A 1 364 ? -40.867 19.929 30.394 1.00 79.81 364 LYS A O 1
ATOM 2998 N N . ARG A 1 365 ? -40.702 21.415 28.723 1.00 82.69 365 ARG A N 1
ATOM 2999 C CA . ARG A 1 365 ? -40.821 22.592 29.583 1.00 82.69 365 ARG A CA 1
ATOM 3000 C C . ARG A 1 365 ? -42.202 22.645 30.239 1.00 82.69 365 ARG A C 1
ATOM 3002 O O . ARG A 1 365 ? -42.278 22.877 31.445 1.00 82.69 365 ARG A O 1
ATOM 3009 N N . ILE A 1 366 ? -43.262 22.363 29.480 1.00 85.50 366 ILE A N 1
ATOM 3010 C CA . ILE A 1 366 ? -44.637 22.271 29.996 1.00 85.50 366 ILE A CA 1
ATOM 3011 C C . ILE A 1 366 ? -44.747 21.159 31.054 1.00 85.50 366 ILE A C 1
ATOM 3013 O O . ILE A 1 366 ? -45.292 21.384 32.136 1.00 85.50 366 ILE A O 1
ATOM 3017 N N . GLU A 1 367 ? -44.169 19.984 30.793 1.00 80.00 367 GLU A N 1
ATOM 3018 C CA . GLU A 1 367 ? -44.147 18.860 31.740 1.00 80.00 367 GLU A CA 1
ATOM 3019 C C . GLU A 1 367 ? -43.426 19.225 33.055 1.00 80.00 367 GLU A C 1
ATOM 3021 O O . GLU A 1 367 ? -43.941 18.987 34.150 1.00 80.00 367 GLU A O 1
ATOM 3026 N N . ILE A 1 368 ? -42.260 19.878 32.967 1.00 79.12 368 ILE A N 1
ATOM 3027 C CA . ILE A 1 368 ? -41.509 20.355 34.138 1.00 79.12 368 ILE A CA 1
ATOM 3028 C C . ILE A 1 368 ? -42.336 21.355 34.951 1.00 79.12 368 ILE A C 1
ATOM 3030 O O . ILE A 1 368 ? -42.362 21.249 36.180 1.00 79.12 368 ILE A O 1
ATOM 3034 N N . HIS A 1 369 ? -43.029 22.289 34.294 1.00 81.06 369 HIS A N 1
ATOM 3035 C CA . HIS A 1 369 ? -43.908 23.242 34.974 1.00 81.06 369 HIS A CA 1
ATOM 3036 C C . HIS A 1 369 ? -45.061 22.545 35.708 1.00 81.06 369 HIS A C 1
ATOM 3038 O O . HIS A 1 369 ? -45.347 22.888 36.856 1.00 81.06 369 HIS A O 1
ATOM 3044 N N . SER A 1 370 ? -45.672 21.521 35.105 1.00 83.88 370 SER A N 1
ATOM 3045 C CA . SER A 1 370 ? -46.703 20.709 35.767 1.00 83.88 370 SER A CA 1
ATOM 3046 C C . SER A 1 370 ? -46.173 20.036 37.040 1.00 83.88 370 SER A C 1
ATOM 3048 O O . SER A 1 370 ? -46.812 20.089 38.094 1.00 83.88 370 SER A O 1
ATOM 3050 N N . PHE A 1 371 ? -44.963 19.470 36.994 1.00 78.25 371 PHE A N 1
ATOM 3051 C CA . PHE A 1 371 ? -44.336 18.876 38.178 1.00 78.25 371 PHE A CA 1
ATOM 3052 C C . PHE A 1 371 ? -43.989 19.903 39.256 1.00 78.25 371 PHE A C 1
ATOM 3054 O O . PHE A 1 371 ? -44.169 19.625 40.439 1.00 78.25 371 PHE A O 1
ATOM 3061 N N . GLN A 1 372 ? -43.493 21.082 38.872 1.00 79.75 372 GLN A N 1
ATOM 3062 C CA . GLN A 1 372 ? -43.231 22.164 39.824 1.00 79.75 372 GLN A CA 1
ATOM 3063 C C . GLN A 1 372 ? -44.509 22.571 40.562 1.00 79.75 372 GLN A C 1
ATOM 3065 O O . GLN A 1 372 ? -44.480 22.730 41.781 1.00 79.75 372 GLN A O 1
ATOM 3070 N N . HIS A 1 373 ? -45.633 22.657 39.847 1.00 85.56 373 HIS A N 1
ATOM 3071 C CA . HIS A 1 373 ? -46.932 22.935 40.449 1.00 85.56 373 HIS A CA 1
ATOM 3072 C C . HIS A 1 373 ? -47.346 21.850 41.459 1.00 85.56 373 HIS A C 1
ATOM 3074 O O . HIS A 1 373 ? -47.700 22.172 42.590 1.00 85.56 373 HIS A O 1
ATOM 3080 N N . LYS A 1 374 ? -47.222 20.560 41.106 1.00 84.31 374 LYS A N 1
ATOM 3081 C CA . LYS A 1 374 ? -47.517 19.440 42.026 1.00 84.31 374 LYS A CA 1
ATOM 3082 C C . LYS A 1 374 ? -46.654 19.461 43.293 1.00 84.31 374 LYS A C 1
ATOM 3084 O O . LYS A 1 374 ? -47.175 19.269 44.386 1.00 84.31 374 LYS A O 1
ATOM 3089 N N . ILE A 1 375 ? -45.352 19.731 43.163 1.00 80.38 375 ILE A N 1
ATOM 3090 C CA . ILE A 1 375 ? -44.443 19.856 44.317 1.00 80.38 375 ILE A CA 1
ATOM 3091 C C . ILE A 1 375 ? -44.864 21.027 45.210 1.00 80.38 375 ILE A C 1
ATOM 3093 O O . ILE A 1 375 ? -44.839 20.904 46.431 1.00 80.38 375 ILE A O 1
ATOM 3097 N N . SER A 1 376 ? -45.284 22.147 44.617 1.00 86.19 376 SER A N 1
ATOM 3098 C CA . SER A 1 376 ? -45.774 23.295 45.381 1.00 86.19 376 SER A CA 1
ATOM 3099 C C . SER A 1 376 ? -47.009 22.951 46.219 1.00 86.19 376 SER A C 1
ATOM 3101 O O . SER A 1 376 ? -47.101 23.409 47.353 1.00 86.19 376 SER A O 1
ATOM 3103 N N . LEU A 1 377 ? -47.930 22.139 45.688 1.00 86.25 377 LEU A N 1
ATOM 3104 C CA . LEU A 1 377 ? -49.115 21.681 46.424 1.00 86.25 377 LEU A CA 1
ATOM 3105 C C . LEU A 1 377 ? -48.749 20.737 47.578 1.00 86.25 377 LEU A C 1
ATOM 3107 O O . LEU A 1 377 ? -49.247 20.913 48.685 1.00 86.25 377 LEU A O 1
ATOM 3111 N N . LEU A 1 378 ? -47.843 19.781 47.347 1.00 82.25 378 LEU A N 1
ATOM 3112 C CA . LEU A 1 378 ? -47.363 18.873 48.398 1.00 82.25 378 LEU A CA 1
ATOM 3113 C C . LEU A 1 378 ? -46.674 19.635 49.535 1.00 82.25 378 LEU A C 1
ATOM 3115 O O . LEU A 1 378 ? -46.942 19.371 50.702 1.00 82.25 378 LEU A O 1
ATOM 3119 N N . ASN A 1 379 ? -45.831 20.617 49.204 1.00 81.44 379 ASN A N 1
ATOM 3120 C CA . ASN A 1 379 ? -45.175 21.454 50.209 1.00 81.44 379 ASN A CA 1
ATOM 3121 C C . ASN A 1 379 ? -46.183 22.234 51.061 1.00 81.44 379 ASN A C 1
ATOM 3123 O O . ASN A 1 379 ? -45.959 22.403 52.256 1.00 81.44 379 ASN A O 1
ATOM 3127 N N . LEU A 1 380 ? -47.279 22.708 50.459 1.00 90.00 380 LEU A N 1
ATOM 3128 C CA . LEU A 1 380 ? -48.338 23.387 51.200 1.00 90.00 380 LEU A CA 1
ATOM 3129 C C . LEU A 1 380 ? -49.014 22.430 52.192 1.00 90.00 380 LEU A C 1
ATOM 3131 O O . LEU A 1 380 ? -49.134 22.770 53.361 1.00 90.00 380 LEU A O 1
ATOM 3135 N N . SER A 1 381 ? -49.360 21.216 51.754 1.00 84.69 381 SER A N 1
ATOM 3136 C CA . SER A 1 381 ? -49.984 20.199 52.611 1.00 84.69 381 SER A CA 1
ATOM 3137 C C . SER A 1 381 ? -49.077 19.758 53.767 1.00 84.69 381 SER A C 1
ATOM 3139 O O . SER A 1 381 ? -49.536 19.647 54.901 1.00 84.69 381 SER A O 1
ATOM 3141 N N . VAL A 1 382 ? -47.774 19.577 53.518 1.00 83.00 382 VAL A N 1
ATOM 3142 C CA . VAL A 1 382 ? -46.799 19.278 54.583 1.00 83.00 382 VAL A CA 1
ATOM 3143 C C . VAL A 1 382 ? -46.738 20.411 55.602 1.00 83.00 382 VAL A C 1
ATOM 3145 O O . VAL A 1 382 ? -46.750 20.155 56.802 1.00 83.00 382 VAL A O 1
ATOM 3148 N N . LYS A 1 383 ? -46.742 21.662 55.137 1.00 87.94 383 LYS A N 1
ATOM 3149 C CA . LYS A 1 383 ? -46.728 22.829 56.017 1.00 87.94 383 LYS A CA 1
ATOM 3150 C C . LYS A 1 383 ? -47.996 22.927 56.876 1.00 87.94 383 LYS A C 1
ATOM 3152 O O . LYS A 1 383 ? -47.903 23.219 58.063 1.00 87.94 383 LYS A O 1
ATOM 3157 N N . GLU A 1 384 ? -49.169 22.644 56.310 1.00 86.75 384 GLU A N 1
ATOM 3158 C CA . GLU A 1 384 ? -50.433 22.594 57.064 1.00 86.75 384 GLU A CA 1
ATOM 3159 C C . GLU A 1 384 ? -50.407 21.510 58.158 1.00 86.75 384 GLU A C 1
ATOM 3161 O O . GLU A 1 384 ? -50.894 21.734 59.271 1.00 86.75 384 GLU A O 1
ATOM 3166 N N . MET A 1 385 ? -49.795 20.351 57.879 1.00 81.62 385 MET A N 1
ATOM 3167 C CA . MET A 1 385 ? -49.586 19.300 58.883 1.00 81.62 385 MET A CA 1
ATOM 3168 C C . MET A 1 385 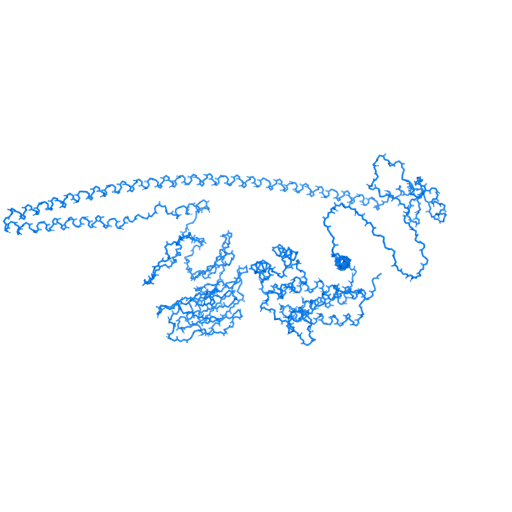? -48.615 19.742 59.984 1.00 81.62 385 MET A C 1
ATOM 3170 O O . MET A 1 385 ? -48.903 19.524 61.160 1.00 81.62 385 MET A O 1
ATOM 3174 N N . GLU A 1 386 ? -47.500 20.391 59.631 1.00 85.69 386 GLU A N 1
ATOM 3175 C CA . GLU A 1 386 ? -46.549 20.951 60.605 1.00 85.69 386 GLU A CA 1
ATOM 3176 C C . GLU A 1 386 ? -47.237 21.950 61.545 1.00 85.69 386 GLU A C 1
ATOM 3178 O O . GLU A 1 386 ? -47.114 21.842 62.766 1.00 85.69 386 GLU A O 1
ATOM 3183 N N . GLU A 1 387 ? -48.014 22.886 60.992 1.00 87.69 387 GLU A N 1
ATOM 3184 C CA . GLU A 1 387 ? -48.769 23.874 61.769 1.00 87.69 387 GLU A CA 1
ATOM 3185 C C . GLU A 1 387 ? -49.799 23.195 62.693 1.00 87.69 387 GLU A C 1
ATOM 3187 O O . GLU A 1 387 ? -49.916 23.553 63.868 1.00 87.69 387 GLU A O 1
ATOM 3192 N N . SER A 1 388 ? -50.484 22.155 62.210 1.00 80.75 388 SER A N 1
ATOM 3193 C CA . SER A 1 388 ? -51.460 21.385 62.996 1.00 80.75 388 SER A CA 1
ATOM 3194 C C . SER A 1 388 ? -50.820 20.616 64.159 1.00 80.75 388 SER A C 1
ATOM 3196 O O . SER A 1 388 ? -51.378 20.580 65.258 1.00 80.75 388 SER A O 1
ATOM 3198 N N . ILE A 1 389 ? -49.630 20.037 63.955 1.00 82.56 389 ILE A N 1
ATOM 3199 C CA . ILE A 1 389 ? -48.869 19.346 65.008 1.00 82.56 389 ILE A CA 1
ATOM 3200 C C . ILE A 1 389 ? -48.475 20.326 66.113 1.00 82.56 389 ILE A C 1
ATOM 3202 O O . ILE A 1 389 ? -48.634 20.012 67.293 1.00 82.56 389 ILE A O 1
ATOM 3206 N N . VAL A 1 390 ? -48.006 21.522 65.748 1.00 85.12 390 VAL A N 1
ATOM 3207 C CA . VAL A 1 390 ? -47.631 22.559 66.721 1.00 85.12 390 VAL A CA 1
ATOM 3208 C C . VAL A 1 390 ? -48.833 22.971 67.574 1.00 85.12 390 VAL A C 1
ATOM 3210 O O . VAL A 1 390 ? -48.715 23.072 68.795 1.00 85.12 390 VAL A O 1
ATOM 3213 N N . VAL A 1 391 ? -50.009 23.156 66.965 1.00 83.31 391 VAL A N 1
ATOM 3214 C CA . VAL A 1 391 ? -51.245 23.486 67.697 1.00 83.31 391 VAL A CA 1
ATOM 3215 C C . VAL A 1 391 ? -51.620 22.379 68.685 1.00 83.31 391 VAL A C 1
ATOM 3217 O O . VAL A 1 391 ? -51.936 22.671 69.839 1.00 83.31 391 VAL A O 1
ATOM 3220 N N . LEU A 1 392 ? -51.549 21.113 68.268 1.00 74.69 392 LEU A N 1
ATOM 3221 C CA . LEU A 1 392 ? -51.850 19.977 69.142 1.00 74.69 392 LEU A CA 1
ATOM 3222 C C . LEU A 1 392 ? -50.857 19.856 70.298 1.00 74.69 392 LEU A C 1
ATOM 3224 O O . LEU A 1 392 ? -51.276 19.621 71.426 1.00 74.69 392 LEU A O 1
ATOM 3228 N N . GLN A 1 393 ? -49.565 20.077 70.051 1.00 78.31 393 GLN A N 1
ATOM 3229 C CA . GLN A 1 393 ? -48.541 20.069 71.100 1.00 78.31 393 GLN A CA 1
ATOM 3230 C C . GLN A 1 393 ? -48.774 21.146 72.166 1.00 78.31 393 GLN A C 1
ATOM 3232 O O . GLN A 1 393 ? -48.454 20.930 73.333 1.00 78.31 393 GLN A O 1
ATOM 3237 N N . LEU A 1 394 ? -49.304 22.306 71.773 1.00 85.50 394 LEU A N 1
ATOM 3238 C CA . LEU A 1 394 ? -49.507 23.439 72.676 1.00 85.50 394 LEU A CA 1
ATOM 3239 C C . LEU A 1 394 ? -50.837 23.390 73.435 1.00 85.50 394 LEU A C 1
ATOM 3241 O O . LEU A 1 394 ? -50.924 23.942 74.533 1.00 85.50 394 LEU A O 1
ATOM 3245 N N . HIS A 1 395 ? -51.876 22.792 72.849 1.00 83.38 395 HIS A N 1
ATOM 3246 C CA . HIS A 1 395 ? -53.252 22.977 73.321 1.00 83.38 395 HIS A CA 1
ATOM 3247 C C . HIS A 1 395 ? -54.054 21.692 73.540 1.00 83.38 395 HIS A C 1
ATOM 3249 O O . HIS A 1 395 ? -55.090 21.759 74.202 1.00 83.38 395 HIS A O 1
ATOM 3255 N N . ALA A 1 396 ? -53.627 20.542 73.011 1.00 83.06 396 ALA A N 1
ATOM 3256 C CA . ALA A 1 396 ? -54.359 19.292 73.193 1.00 83.06 396 ALA A CA 1
ATOM 3257 C C . ALA A 1 396 ? -54.053 18.659 74.556 1.00 83.06 396 ALA A C 1
ATOM 3259 O O . ALA A 1 396 ? -52.930 18.722 75.055 1.00 83.06 396 ALA A O 1
ATOM 3260 N N . SER A 1 397 ? -55.045 17.996 75.150 1.00 84.50 397 SER A N 1
ATOM 3261 C CA . SER A 1 397 ? -54.790 17.108 76.287 1.00 84.50 397 SER A CA 1
ATOM 3262 C C . SER A 1 397 ? -54.005 15.866 75.847 1.00 84.50 397 SER A C 1
ATOM 3264 O O . SER A 1 397 ? -54.120 15.426 74.701 1.00 84.50 397 SER A O 1
ATOM 3266 N N . ASP A 1 398 ? -53.279 15.224 76.767 1.00 83.00 398 ASP A N 1
ATOM 3267 C CA . ASP A 1 398 ? -52.517 13.994 76.478 1.00 83.00 398 ASP A CA 1
ATOM 3268 C C . ASP A 1 398 ? -53.376 12.905 75.811 1.00 83.00 398 ASP A C 1
ATOM 3270 O O . ASP A 1 398 ? -52.914 12.159 74.946 1.00 83.00 398 ASP A O 1
ATOM 3274 N N . ARG A 1 399 ? -54.662 12.838 76.179 1.00 72.25 399 ARG A N 1
ATOM 3275 C CA . ARG A 1 399 ? -55.626 11.901 75.594 1.00 72.25 399 ARG A CA 1
ATOM 3276 C C . ARG A 1 399 ? -55.965 12.246 74.142 1.00 72.25 399 ARG A C 1
ATOM 3278 O O . ARG A 1 399 ? -56.079 11.340 73.322 1.00 72.25 399 ARG A O 1
ATOM 3285 N N . GLU A 1 400 ? -56.152 13.521 73.820 1.00 74.69 400 GLU A N 1
ATOM 3286 C CA . GLU A 1 400 ? -56.433 13.977 72.452 1.00 74.69 400 GLU A CA 1
ATOM 3287 C C . GLU A 1 400 ? -55.204 13.841 71.555 1.00 74.69 400 GLU A C 1
ATOM 3289 O O . GLU A 1 400 ? -55.335 13.426 70.403 1.00 74.69 400 GLU A O 1
ATOM 3294 N N . LEU A 1 401 ? -54.011 14.099 72.098 1.00 77.81 401 LEU A N 1
ATOM 3295 C CA . LEU A 1 401 ? -52.746 13.873 71.408 1.00 77.81 401 LEU A CA 1
ATOM 3296 C C . LEU A 1 401 ? -52.573 12.388 71.057 1.00 77.81 401 LEU A C 1
ATOM 3298 O O . LEU A 1 401 ? -52.322 12.051 69.901 1.00 77.81 401 LEU A O 1
ATOM 3302 N N . PHE A 1 402 ? -52.797 11.496 72.029 1.00 76.44 402 PHE A N 1
ATOM 3303 C CA . PHE A 1 402 ? -52.698 10.047 71.830 1.00 76.44 402 PHE A CA 1
ATOM 3304 C C . PHE A 1 402 ? -53.679 9.522 70.771 1.00 76.44 402 PHE A C 1
ATOM 3306 O O . PHE A 1 402 ? -53.331 8.645 69.986 1.00 76.44 402 PHE A O 1
ATOM 3313 N N . LEU A 1 403 ? -54.899 10.067 70.719 1.00 76.00 403 LEU A N 1
ATOM 3314 C CA . LEU A 1 403 ? -55.908 9.664 69.733 1.00 76.00 403 LEU A CA 1
ATOM 3315 C C . LEU A 1 403 ? -55.680 10.269 68.340 1.00 76.00 403 LEU A C 1
ATOM 3317 O O . LEU A 1 403 ? -56.149 9.700 67.354 1.00 76.00 403 LEU A O 1
ATOM 3321 N N . SER A 1 404 ? -54.986 11.404 68.248 1.00 79.44 404 SER A N 1
ATOM 3322 C CA . SER A 1 404 ? -54.744 12.100 66.977 1.00 79.44 404 SER A CA 1
ATOM 3323 C C . SER A 1 404 ? -53.483 11.611 66.269 1.00 79.44 404 SER A C 1
ATOM 3325 O O . SER A 1 404 ? -53.443 11.622 65.041 1.00 79.44 404 SER A O 1
ATOM 3327 N N . LEU A 1 405 ? -52.480 11.139 67.017 1.00 78.56 405 LEU A N 1
ATOM 3328 C CA . LEU A 1 405 ? -51.186 10.710 66.480 1.00 78.56 405 LEU A CA 1
ATOM 3329 C C . LEU A 1 405 ? -51.291 9.677 65.337 1.00 78.56 405 LEU A C 1
ATOM 3331 O O . LEU A 1 405 ? -50.658 9.907 64.308 1.00 78.56 405 LEU A O 1
ATOM 3335 N N . PRO A 1 406 ? -52.137 8.626 65.417 1.00 82.81 406 PRO A N 1
ATOM 3336 C CA . PRO A 1 406 ? -52.255 7.657 64.324 1.00 82.81 406 PRO A CA 1
ATOM 3337 C C . PRO A 1 406 ? -52.763 8.274 63.014 1.00 82.81 406 PRO A C 1
ATOM 3339 O O . PRO A 1 406 ? -52.355 7.853 61.938 1.00 82.81 406 PRO A O 1
ATOM 3342 N N . ARG A 1 407 ? -53.622 9.302 63.084 1.00 77.75 407 ARG A N 1
ATOM 3343 C CA . ARG A 1 407 ? -54.124 9.992 61.882 1.00 77.75 407 ARG A CA 1
ATOM 3344 C C . ARG A 1 407 ? -53.031 10.819 61.209 1.00 77.75 407 ARG A C 1
ATOM 3346 O O . ARG A 1 407 ? -52.927 10.798 59.991 1.00 77.75 407 ARG A O 1
ATOM 3353 N N . PHE A 1 408 ? -52.182 11.490 61.991 1.00 78.81 408 PHE A N 1
ATOM 3354 C CA . PHE A 1 408 ? -51.022 12.198 61.439 1.00 78.81 408 PHE A CA 1
ATOM 3355 C C . PHE A 1 408 ? -50.000 11.245 60.830 1.00 78.81 408 PHE A C 1
ATOM 3357 O O . PHE A 1 408 ? -49.423 11.566 59.797 1.00 78.81 408 PHE A O 1
ATOM 3364 N N . GLU A 1 409 ? -49.784 10.078 61.439 1.00 79.25 409 GLU A N 1
ATOM 3365 C CA . GLU A 1 409 ? -48.921 9.048 60.857 1.00 79.25 409 GLU A CA 1
ATOM 3366 C C . GLU A 1 409 ? -49.475 8.552 59.512 1.00 79.25 409 GLU A C 1
ATOM 3368 O O . GLU A 1 409 ? -48.715 8.428 58.553 1.00 79.25 409 GLU A O 1
ATOM 3373 N N . GLU A 1 410 ? -50.791 8.343 59.399 1.00 85.06 410 GLU A N 1
ATOM 3374 C CA . GLU A 1 410 ? -51.441 7.977 58.133 1.00 85.06 410 GLU A CA 1
ATOM 3375 C C . GLU A 1 410 ? -51.313 9.074 57.060 1.00 85.06 410 GLU A C 1
ATOM 3377 O O . GLU A 1 410 ? -50.946 8.779 55.917 1.00 85.06 410 GLU A O 1
ATOM 3382 N N . ASP A 1 411 ? -51.565 10.336 57.412 1.00 80.69 411 ASP A N 1
ATOM 3383 C CA . ASP A 1 411 ? -51.480 11.469 56.481 1.00 80.69 411 ASP A CA 1
ATOM 3384 C C . ASP A 1 411 ? -50.033 11.753 56.043 1.00 80.69 411 ASP A C 1
ATOM 3386 O O . ASP A 1 411 ? -49.769 11.998 54.858 1.00 80.69 411 ASP A O 1
ATOM 3390 N N . LEU A 1 412 ? -49.071 11.632 56.964 1.00 79.31 412 LEU A N 1
ATOM 3391 C CA . LEU A 1 412 ? -47.646 11.738 56.661 1.00 79.31 412 LEU A CA 1
ATOM 3392 C C . LEU A 1 412 ? -47.208 10.605 55.730 1.00 79.31 412 LEU A C 1
ATOM 3394 O O . LEU A 1 412 ? -46.588 10.865 54.699 1.00 79.31 412 LEU A O 1
ATOM 3398 N N . GLN A 1 413 ? -47.597 9.363 56.030 1.00 84.25 413 GLN A N 1
ATOM 3399 C CA . GLN A 1 413 ? -47.289 8.208 55.191 1.00 84.25 413 GLN A CA 1
ATOM 3400 C C . GLN A 1 413 ? -47.888 8.357 53.786 1.00 84.25 413 GLN A C 1
ATOM 3402 O O . GLN A 1 413 ? -47.265 7.963 52.795 1.00 84.25 413 GLN A O 1
ATOM 3407 N N . ARG A 1 414 ? -49.083 8.948 53.665 1.00 84.31 414 ARG A N 1
ATOM 3408 C CA . ARG A 1 414 ? -49.704 9.262 52.372 1.00 84.31 414 ARG A CA 1
ATOM 3409 C C . ARG A 1 414 ? -48.896 10.299 51.594 1.00 84.31 414 ARG A C 1
ATOM 3411 O O . ARG A 1 414 ? -48.619 10.072 50.416 1.00 84.31 414 ARG A O 1
ATOM 3418 N N . CYS A 1 415 ? -48.481 11.386 52.240 1.00 78.38 415 CYS A N 1
ATOM 3419 C CA . CYS A 1 415 ? -47.647 12.416 51.618 1.00 78.38 415 CYS A CA 1
ATOM 3420 C C . CYS A 1 415 ? -46.282 11.865 51.190 1.00 78.38 415 CYS A C 1
ATOM 3422 O O . CYS A 1 415 ? -45.817 12.153 50.087 1.00 78.38 415 CYS A O 1
ATOM 3424 N N . GLU A 1 416 ? -45.661 11.019 52.015 1.00 78.31 416 GLU A N 1
ATOM 3425 C CA . GLU A 1 416 ? -44.423 10.323 51.671 1.00 78.31 416 GLU A CA 1
ATOM 3426 C C . GLU A 1 416 ? -44.617 9.416 50.456 1.00 78.31 416 GLU A C 1
ATOM 3428 O O . GLU A 1 416 ? -43.833 9.479 49.510 1.00 78.31 416 GLU A O 1
ATOM 3433 N N . ASN A 1 417 ? -45.684 8.615 50.430 1.00 84.12 417 ASN A N 1
ATOM 3434 C CA . ASN A 1 417 ? -45.983 7.730 49.308 1.00 84.12 417 ASN A CA 1
ATOM 3435 C C . ASN A 1 417 ? -46.214 8.514 48.009 1.00 84.12 417 ASN A C 1
ATOM 3437 O O . ASN A 1 417 ? -45.649 8.158 46.974 1.00 84.12 417 ASN A O 1
ATOM 3441 N N . GLU A 1 418 ? -46.980 9.607 48.049 1.00 81.56 418 GLU A N 1
ATOM 3442 C CA . GLU A 1 418 ? -47.177 10.481 46.888 1.00 81.56 418 GLU A CA 1
ATOM 3443 C C . GLU A 1 418 ? -45.866 11.145 46.448 1.00 81.56 418 GLU A C 1
ATOM 3445 O O . GLU A 1 418 ? -45.562 11.197 45.252 1.00 81.56 418 GLU A O 1
ATOM 3450 N N . PHE A 1 419 ? -45.037 11.599 47.387 1.00 78.94 419 PHE A N 1
ATOM 3451 C CA . PHE A 1 419 ? -43.718 12.145 47.084 1.00 78.94 419 PHE A CA 1
ATOM 3452 C C . PHE A 1 419 ? -42.819 11.096 46.418 1.00 78.94 419 PHE A C 1
ATOM 3454 O O . PHE A 1 419 ? -42.225 11.369 45.374 1.00 78.94 419 PHE A O 1
ATOM 3461 N N . PHE A 1 420 ? -42.759 9.875 46.957 1.00 77.19 420 PHE A N 1
ATOM 3462 C CA . PHE A 1 420 ? -41.960 8.780 46.409 1.00 77.19 420 PHE A CA 1
ATOM 3463 C C . PHE A 1 420 ? -42.447 8.323 45.034 1.00 77.19 420 PHE A C 1
ATOM 3465 O O . PHE A 1 420 ? -41.606 8.069 44.168 1.00 77.19 420 PHE A O 1
ATOM 3472 N N . LEU A 1 421 ? -43.761 8.271 44.799 1.00 76.44 421 LEU A N 1
ATOM 3473 C CA . LEU A 1 421 ? -44.336 7.969 43.485 1.00 76.44 421 LEU A CA 1
ATOM 3474 C C . LEU A 1 421 ? -43.923 9.027 42.453 1.00 76.44 421 LEU A C 1
ATOM 3476 O O . LEU A 1 421 ? -43.340 8.682 41.423 1.00 76.44 421 LEU A O 1
ATOM 3480 N N . ASN A 1 422 ? -44.074 10.315 42.776 1.00 73.81 422 ASN A N 1
ATOM 3481 C CA . ASN A 1 422 ? -43.630 11.412 41.907 1.00 73.81 422 ASN A CA 1
ATOM 3482 C C . ASN A 1 422 ? -42.099 11.388 41.666 1.00 73.81 422 ASN A C 1
ATOM 3484 O O . ASN A 1 422 ? -41.606 11.730 40.585 1.00 73.81 422 ASN A O 1
ATOM 3488 N N . LEU A 1 423 ? -41.309 10.958 42.657 1.00 68.12 423 LEU A N 1
ATOM 3489 C CA . LEU A 1 423 ? -39.850 10.853 42.546 1.00 68.12 423 LEU A CA 1
ATOM 3490 C C . LEU A 1 423 ? -39.407 9.638 41.715 1.00 68.12 423 LEU A C 1
ATOM 3492 O O . LEU A 1 423 ? -38.384 9.699 41.021 1.00 68.12 423 LEU A O 1
ATOM 3496 N N . GLN A 1 424 ? -40.163 8.538 41.761 1.00 65.94 424 GLN A N 1
ATOM 3497 C CA . GLN A 1 424 ? -39.961 7.370 40.904 1.00 65.94 424 GLN A CA 1
ATOM 3498 C C . GLN A 1 424 ? -40.311 7.682 39.445 1.00 65.94 424 GLN A C 1
ATOM 3500 O O . GLN A 1 424 ? -39.501 7.366 38.568 1.00 65.94 424 GLN A O 1
ATOM 3505 N N . GLU A 1 425 ? -41.410 8.400 39.192 1.00 63.59 425 GLU A N 1
ATOM 3506 C CA . GLU A 1 425 ? -41.771 8.902 37.856 1.00 63.59 425 GLU A CA 1
ATOM 3507 C C . GLU A 1 425 ? -40.647 9.773 37.253 1.00 63.59 425 GLU A C 1
ATOM 3509 O O . GLU A 1 425 ? -40.279 9.629 36.080 1.00 63.59 425 GLU A O 1
ATOM 3514 N N . ARG A 1 426 ? -39.967 10.587 38.077 1.00 56.53 426 ARG A N 1
ATOM 3515 C CA . ARG A 1 426 ? -38.769 11.344 37.662 1.00 56.53 426 ARG A CA 1
ATOM 3516 C C . ARG A 1 426 ? -37.547 10.480 37.356 1.00 56.53 426 ARG A C 1
ATOM 3518 O O . ARG A 1 426 ? -36.794 10.791 36.432 1.00 56.53 426 ARG A O 1
ATOM 3525 N N . LYS A 1 427 ? -37.306 9.406 38.113 1.00 51.69 427 LYS A N 1
ATOM 3526 C CA . LYS A 1 427 ? -36.170 8.497 37.857 1.00 51.69 427 LYS A CA 1
ATOM 3527 C C . LYS A 1 427 ? -36.324 7.761 36.524 1.00 51.69 427 LYS A C 1
ATOM 3529 O O . LYS A 1 427 ? -35.311 7.439 35.895 1.00 51.69 427 LYS A O 1
ATOM 3534 N N . THR A 1 428 ? -37.560 7.550 36.072 1.00 47.22 428 THR A N 1
ATOM 3535 C CA . THR A 1 428 ? -37.865 7.052 34.725 1.00 47.22 428 THR A CA 1
ATOM 3536 C C . THR A 1 428 ? -37.780 8.141 33.655 1.00 47.22 428 THR A C 1
ATOM 3538 O O . THR A 1 428 ? -37.281 7.871 32.560 1.00 47.22 428 THR A O 1
ATOM 3541 N N . ALA A 1 429 ? -38.108 9.393 33.987 1.00 45.34 429 ALA A N 1
ATOM 3542 C CA . ALA A 1 429 ? -37.916 10.569 33.136 1.00 45.34 429 ALA A CA 1
ATOM 3543 C C . ALA A 1 429 ? -36.456 11.075 33.135 1.00 45.34 429 ALA A C 1
ATOM 3545 O O . ALA A 1 429 ? -36.173 12.265 33.276 1.00 45.34 429 ALA A O 1
ATOM 3546 N N . LYS A 1 430 ? -35.473 10.182 32.954 1.00 42.41 430 LYS A N 1
ATOM 3547 C CA . LYS A 1 430 ? -34.098 10.618 32.670 1.00 42.41 430 LYS A CA 1
ATOM 3548 C C . LYS A 1 430 ? -34.107 11.439 31.384 1.00 42.41 430 LYS A C 1
ATOM 3550 O O . LYS A 1 430 ? -34.333 10.894 30.300 1.00 42.41 430 LYS A O 1
ATOM 3555 N N . ILE A 1 431 ? -33.790 12.728 31.499 1.00 42.47 431 ILE A N 1
ATOM 3556 C CA . ILE A 1 431 ? -33.468 13.600 30.369 1.00 42.47 431 ILE A CA 1
ATOM 3557 C C . ILE A 1 431 ? -32.205 13.032 29.715 1.00 42.47 431 ILE A C 1
ATOM 3559 O O . ILE A 1 431 ? -31.074 13.341 30.082 1.00 42.47 431 ILE A O 1
ATOM 3563 N N . ARG A 1 432 ? -32.397 12.116 28.764 1.00 41.75 432 ARG A N 1
ATOM 3564 C CA . ARG A 1 432 ? -31.356 11.765 27.803 1.00 41.75 432 ARG A CA 1
ATOM 3565 C C . ARG A 1 432 ? -31.128 13.020 26.959 1.00 41.75 432 ARG A C 1
ATOM 3567 O O . ARG A 1 432 ? -32.130 13.590 26.533 1.00 41.75 432 ARG A O 1
ATOM 3574 N N . PRO A 1 433 ? -29.881 13.455 26.717 1.00 37.34 433 PRO A N 1
ATOM 3575 C CA . PRO A 1 433 ? -29.614 14.593 25.846 1.00 37.34 433 PRO A CA 1
ATOM 3576 C C . PRO A 1 433 ? -30.351 14.393 24.516 1.00 37.34 433 PRO A C 1
ATOM 3578 O O . PRO A 1 433 ? -30.133 13.405 23.810 1.00 37.34 433 PRO A O 1
ATOM 3581 N N . ILE A 1 434 ? -31.290 15.300 24.242 1.00 46.59 434 ILE A N 1
ATOM 3582 C CA . ILE A 1 434 ? -32.226 15.257 23.112 1.00 46.59 434 ILE A CA 1
ATOM 3583 C C . ILE A 1 434 ? -31.602 16.000 21.942 1.00 46.59 434 ILE A C 1
ATOM 3585 O O . ILE A 1 434 ? -32.190 16.886 21.358 1.00 46.59 434 ILE A O 1
ATOM 3589 N N . ILE A 1 435 ? -30.373 15.644 21.614 1.00 43.91 435 ILE A N 1
ATOM 3590 C CA . ILE A 1 435 ? -30.032 15.440 20.221 1.00 43.91 435 ILE A CA 1
ATOM 3591 C C . ILE A 1 435 ? -29.211 14.176 20.289 1.00 43.91 435 ILE A C 1
ATOM 3593 O O . ILE A 1 435 ? -28.037 14.164 20.662 1.00 43.91 435 ILE A O 1
ATOM 3597 N N . LYS A 1 436 ? -29.869 13.053 20.018 1.00 44.56 436 LYS A N 1
ATOM 3598 C CA . LYS A 1 436 ? -29.138 11.858 19.641 1.00 44.56 436 LYS A CA 1
ATOM 3599 C C . LYS A 1 436 ? -28.273 12.322 18.466 1.00 44.56 436 LYS A C 1
ATOM 3601 O O . LYS A 1 436 ? -28.799 12.556 17.391 1.00 44.56 436 LYS A O 1
ATOM 3606 N N . VAL A 1 437 ? -26.960 12.450 18.657 1.00 43.16 437 VAL A N 1
ATOM 3607 C CA . VAL A 1 437 ? -25.991 12.524 17.544 1.00 43.16 437 VAL A CA 1
ATOM 3608 C C . VAL A 1 437 ? -26.307 11.407 16.544 1.00 43.16 437 VAL A C 1
ATOM 3610 O O . VAL A 1 437 ? -26.254 11.597 15.345 1.00 43.16 437 VAL A O 1
ATOM 3613 N N . LYS A 1 438 ? -26.820 10.291 17.068 1.00 41.53 438 LYS A N 1
ATOM 3614 C CA . LYS A 1 438 ? -27.495 9.215 16.356 1.00 41.53 438 LYS A CA 1
ATOM 3615 C C . LYS A 1 438 ? -28.638 9.641 15.408 1.00 41.53 438 LYS A C 1
ATOM 3617 O O . LYS A 1 438 ? -28.692 9.057 14.354 1.00 41.53 438 LYS A O 1
ATOM 3622 N N . THR A 1 439 ? -29.510 10.612 15.689 1.00 40.88 439 THR A N 1
ATOM 3623 C CA . THR A 1 439 ? -30.535 11.093 14.734 1.00 40.88 439 THR A CA 1
ATOM 3624 C C . THR A 1 439 ? -29.907 11.894 13.591 1.00 40.88 439 THR A C 1
ATOM 3626 O O . THR A 1 439 ? -30.274 11.676 12.446 1.00 40.88 439 THR A O 1
ATOM 3629 N N . LEU A 1 440 ? -28.908 12.741 13.875 1.00 37.59 440 LEU A N 1
ATOM 3630 C CA . LEU A 1 440 ? -28.131 13.460 12.853 1.00 37.59 440 LEU A CA 1
ATOM 3631 C C . LEU A 1 440 ? -27.302 12.495 11.984 1.00 37.59 440 LEU A C 1
ATOM 3633 O O . LEU A 1 440 ? -27.333 12.610 10.764 1.00 37.59 440 LEU A O 1
ATOM 3637 N N . CYS A 1 441 ? -26.642 11.500 12.588 1.00 42.31 441 CYS A N 1
ATOM 3638 C CA . CYS A 1 441 ? -25.895 10.445 11.894 1.00 42.31 441 CYS A CA 1
ATOM 3639 C C . CYS A 1 441 ? -26.809 9.469 11.133 1.00 42.31 441 CYS A C 1
ATOM 3641 O O . CYS A 1 441 ? -26.504 9.129 9.995 1.00 42.31 441 CYS A O 1
ATOM 3643 N N . ASP A 1 442 ? -27.937 9.050 11.723 1.00 41.09 442 ASP A N 1
ATOM 3644 C CA . ASP A 1 442 ? -28.953 8.210 11.070 1.00 41.09 442 ASP A CA 1
ATOM 3645 C C . ASP A 1 442 ? -29.577 8.974 9.871 1.00 41.09 442 ASP A C 1
ATOM 3647 O O . ASP A 1 442 ? -29.944 8.344 8.883 1.00 41.09 442 ASP A O 1
ATOM 3651 N N . LEU A 1 443 ? -29.659 10.319 9.908 1.00 40.53 443 LEU A N 1
ATOM 3652 C CA . LEU A 1 443 ? -30.095 11.159 8.778 1.00 40.53 443 LEU A CA 1
ATOM 3653 C C . LEU A 1 443 ? -29.022 11.331 7.696 1.00 40.53 443 LEU A C 1
ATOM 3655 O O . LEU A 1 443 ? -29.342 11.236 6.514 1.00 40.53 443 LEU A O 1
ATOM 3659 N N . THR A 1 444 ? -27.752 11.522 8.078 1.00 39.88 444 THR A N 1
ATOM 3660 C CA . THR A 1 444 ? -26.641 11.575 7.101 1.00 39.88 444 THR A CA 1
ATOM 3661 C C . THR A 1 444 ? -26.541 10.255 6.321 1.00 39.88 444 THR A C 1
ATOM 3663 O O . THR A 1 444 ? -26.164 10.247 5.155 1.00 39.88 444 THR A O 1
ATOM 3666 N N . LEU A 1 445 ? -26.940 9.145 6.957 1.00 39.38 445 LEU A N 1
ATOM 3667 C CA . LEU A 1 445 ? -27.043 7.803 6.377 1.00 39.38 445 LEU A CA 1
ATOM 3668 C C . LEU A 1 445 ? -28.348 7.544 5.592 1.00 39.38 445 LEU A C 1
ATOM 3670 O O . LEU A 1 445 ? -28.374 6.620 4.782 1.00 39.38 445 LEU A O 1
ATOM 3674 N N . LYS A 1 446 ? -29.425 8.320 5.808 1.00 37.22 446 LYS A N 1
ATOM 3675 C CA . LYS A 1 446 ? -30.684 8.230 5.032 1.00 37.22 446 LYS A CA 1
ATOM 3676 C C . LYS A 1 446 ? -30.573 8.888 3.658 1.00 37.22 446 LYS A C 1
ATOM 3678 O O . LYS A 1 446 ? -31.118 8.359 2.698 1.00 37.22 446 LYS A O 1
ATOM 3683 N N . ILE A 1 447 ? -29.817 9.982 3.553 1.00 40.16 447 ILE A N 1
ATOM 3684 C CA . ILE A 1 447 ? -29.487 10.623 2.266 1.00 40.16 447 ILE A CA 1
ATOM 3685 C C . ILE A 1 447 ? -28.606 9.687 1.403 1.00 40.16 447 ILE A C 1
ATOM 3687 O O . ILE A 1 447 ? -28.538 9.824 0.187 1.00 40.16 447 ILE A O 1
ATOM 3691 N N . SER A 1 448 ? -27.983 8.664 2.009 1.00 36.94 448 SER A N 1
ATOM 3692 C CA . SER A 1 448 ? -27.097 7.711 1.333 1.00 36.94 448 SER A CA 1
ATOM 3693 C C . SER A 1 448 ? -27.711 6.331 1.006 1.00 36.94 448 SER A C 1
ATOM 3695 O O . SER A 1 448 ? -26.940 5.375 0.959 1.00 36.94 448 SER A O 1
ATOM 3697 N N . HIS A 1 449 ? -29.040 6.209 0.811 1.00 35.44 449 HIS A N 1
ATOM 3698 C CA . HIS A 1 449 ? -29.733 5.237 -0.089 1.00 35.44 449 HIS A CA 1
ATOM 3699 C C . HIS A 1 449 ? -31.007 4.528 0.434 1.00 35.44 449 HIS A C 1
ATOM 3701 O O . HIS A 1 449 ? -31.143 4.232 1.621 1.00 35.44 449 HIS A O 1
ATOM 3707 N N . ASP A 1 450 ? -31.863 4.237 -0.567 1.00 31.75 450 ASP A N 1
ATOM 3708 C CA . ASP A 1 450 ? -32.906 3.206 -0.808 1.00 31.75 450 ASP A CA 1
ATOM 3709 C C . ASP A 1 450 ? -33.111 2.094 0.264 1.00 31.75 450 ASP A C 1
ATOM 3711 O O . ASP A 1 450 ? -32.144 1.606 0.863 1.00 31.75 450 ASP A O 1
ATOM 3715 N N . PRO A 1 451 ? -34.361 1.649 0.537 1.00 34.34 451 PRO A N 1
ATOM 3716 C CA . PRO A 1 451 ? -34.739 0.990 1.777 1.00 34.34 451 PRO A CA 1
ATOM 3717 C C . PRO A 1 451 ? -34.574 -0.532 1.707 1.00 34.34 451 PRO A C 1
ATOM 3719 O O . PRO A 1 451 ? -35.321 -1.224 1.028 1.00 34.34 451 PRO A O 1
ATOM 3722 N N . THR A 1 452 ? -33.676 -1.091 2.515 1.00 30.38 452 THR A N 1
ATOM 3723 C CA . THR A 1 452 ? -33.835 -2.460 3.041 1.00 30.38 452 THR A CA 1
ATOM 3724 C C . THR A 1 452 ? -33.329 -2.530 4.483 1.00 30.38 452 THR A C 1
ATOM 3726 O O . THR A 1 452 ? -32.308 -1.941 4.848 1.00 30.38 452 THR A O 1
ATOM 3729 N N . GLU A 1 453 ? -34.130 -3.173 5.332 1.00 36.66 453 GLU A N 1
ATOM 3730 C CA . GLU A 1 453 ? -34.077 -3.131 6.796 1.00 36.66 453 GLU A CA 1
ATOM 3731 C C . GLU A 1 453 ? -32.743 -3.602 7.404 1.00 36.66 453 GLU A C 1
ATOM 3733 O O . GLU A 1 453 ? -32.113 -4.553 6.945 1.00 36.66 453 GLU A O 1
ATOM 3738 N N . ARG A 1 454 ? -32.321 -2.935 8.491 1.00 34.97 454 ARG A N 1
ATOM 3739 C CA . ARG A 1 454 ? -31.007 -3.101 9.141 1.00 34.97 454 ARG A CA 1
ATOM 3740 C C . ARG A 1 454 ? -31.137 -3.465 10.621 1.00 34.97 454 ARG A C 1
ATOM 3742 O O . ARG A 1 454 ? -31.958 -2.893 11.339 1.00 34.97 454 ARG A O 1
ATOM 3749 N N . GLN A 1 455 ? -30.244 -4.326 11.120 1.00 36.31 455 GLN A N 1
ATOM 3750 C CA . GLN A 1 455 ? -30.095 -4.611 12.554 1.00 36.31 455 GLN A CA 1
ATOM 3751 C C . GLN A 1 455 ? -28.763 -4.069 13.101 1.00 36.31 455 GLN A C 1
ATOM 3753 O O . GLN A 1 455 ? -27.709 -4.213 12.487 1.00 36.31 455 GLN A O 1
ATOM 3758 N N . ARG A 1 456 ? -28.815 -3.431 14.278 1.00 31.72 456 ARG A N 1
ATOM 3759 C CA . ARG A 1 456 ? -27.687 -2.727 14.914 1.00 31.72 456 ARG A CA 1
ATOM 3760 C C . ARG A 1 456 ? -26.834 -3.663 15.775 1.00 31.72 456 ARG A C 1
ATOM 3762 O O . ARG A 1 456 ? -27.338 -4.207 16.756 1.00 31.72 456 ARG A O 1
ATOM 3769 N N . CYS A 1 457 ? -25.527 -3.725 15.527 1.00 28.94 457 CYS A N 1
ATOM 3770 C CA . CYS A 1 457 ? -24.555 -4.235 16.500 1.00 28.94 457 CYS A CA 1
ATOM 3771 C C . CYS A 1 457 ? -23.931 -3.064 17.275 1.00 28.94 457 CYS A C 1
ATOM 3773 O O . CYS A 1 457 ? -23.315 -2.172 16.699 1.00 28.94 457 CYS A O 1
ATOM 3775 N N . ARG A 1 458 ? -24.099 -3.053 18.601 1.00 28.34 458 ARG A N 1
ATOM 3776 C CA . ARG A 1 458 ? -23.447 -2.093 19.504 1.00 28.34 458 ARG A CA 1
ATOM 3777 C C . ARG A 1 458 ? -22.076 -2.646 19.898 1.00 28.34 458 ARG A C 1
ATOM 3779 O O . ARG A 1 458 ? -22.010 -3.605 20.659 1.00 28.34 458 ARG A O 1
ATOM 3786 N N . LEU A 1 459 ? -20.996 -2.019 19.439 1.00 27.86 459 LEU A N 1
ATOM 3787 C CA . LEU A 1 459 ? -19.681 -2.167 20.066 1.00 27.86 459 LEU A CA 1
ATOM 3788 C C . LEU A 1 459 ? -19.684 -1.361 21.369 1.00 27.86 459 LEU A C 1
ATOM 3790 O O . LEU A 1 459 ? -19.472 -0.151 21.377 1.00 27.86 459 LEU A O 1
ATOM 3794 N N . SER A 1 460 ? -19.984 -2.020 22.484 1.00 25.33 460 SER A N 1
ATOM 3795 C CA . SER A 1 460 ? -19.686 -1.479 23.807 1.00 25.33 460 SER A CA 1
ATOM 3796 C C . SER A 1 460 ? -18.216 -1.745 24.116 1.00 25.33 460 SER A C 1
ATOM 3798 O O . SER A 1 460 ? -17.854 -2.845 24.529 1.00 25.33 460 SER A O 1
ATOM 3800 N N . LEU A 1 461 ? -17.371 -0.728 23.932 1.00 25.06 461 LEU A N 1
ATOM 3801 C CA . LEU A 1 461 ? -16.115 -0.630 24.674 1.00 25.06 461 LEU A CA 1
ATOM 3802 C C . LEU A 1 461 ? -16.489 -0.627 26.160 1.00 25.06 461 LEU A C 1
ATOM 3804 O O . LEU A 1 461 ? -17.114 0.318 26.646 1.00 25.06 461 LEU A O 1
ATOM 3808 N N . PHE A 1 462 ? -16.194 -1.720 26.862 1.00 23.80 462 PHE A N 1
ATOM 3809 C CA . PHE A 1 462 ? -16.411 -1.805 28.301 1.00 23.80 462 PHE A CA 1
ATOM 3810 C C . PHE A 1 462 ? -15.585 -0.717 28.997 1.00 23.80 462 PHE A C 1
ATOM 3812 O O . PHE A 1 462 ? -14.359 -0.775 29.033 1.00 23.80 462 PHE A O 1
ATOM 3819 N N . GLN A 1 463 ? -16.270 0.258 29.590 1.00 29.42 463 GLN A N 1
ATOM 3820 C CA . GLN A 1 463 ? -15.792 0.915 30.798 1.00 29.42 463 GLN A CA 1
ATOM 3821 C C . GLN A 1 463 ? -16.456 0.235 31.994 1.00 29.42 463 GLN A C 1
ATOM 3823 O O . GLN A 1 463 ? -17.679 0.092 31.994 1.00 29.42 463 GLN A O 1
ATOM 3828 N N . GLN A 1 464 ? -15.649 -0.128 32.998 1.00 27.88 464 GLN A N 1
ATOM 3829 C CA . GLN A 1 464 ? -15.771 0.237 34.429 1.00 27.88 464 GLN A CA 1
ATOM 3830 C C . GLN A 1 464 ? -15.163 -0.845 35.351 1.00 27.88 464 GLN A C 1
ATOM 3832 O O . GLN A 1 464 ? -15.118 -2.006 34.949 1.00 27.88 464 GLN A O 1
ATOM 3837 N N . PRO A 1 465 ? -14.807 -0.539 36.620 1.00 31.83 465 PRO A N 1
ATOM 3838 C CA . PRO A 1 465 ? -14.391 0.735 37.221 1.00 31.83 465 PRO A CA 1
ATOM 3839 C C . PRO A 1 465 ? -12.973 0.642 37.838 1.00 31.83 465 PRO A C 1
ATOM 3841 O O . PRO A 1 465 ? -12.543 -0.412 38.302 1.00 31.83 465 PRO A O 1
ATOM 3844 N N . PHE A 1 466 ? -12.247 1.761 37.902 1.00 27.75 466 PHE A N 1
ATOM 3845 C CA . PHE A 1 466 ? -11.018 1.858 38.698 1.00 27.75 466 PHE A CA 1
ATOM 3846 C C . PHE A 1 466 ? -11.357 2.274 40.131 1.00 27.75 466 PHE A C 1
ATOM 3848 O O . PHE A 1 466 ? -12.058 3.264 40.340 1.00 27.75 466 PHE A O 1
ATOM 3855 N N . SER A 1 467 ? -10.829 1.527 41.105 1.00 25.66 467 SER A N 1
ATOM 3856 C CA . SER A 1 467 ? -10.807 1.930 42.510 1.00 25.66 467 SER A CA 1
ATOM 3857 C C . SER A 1 467 ? -9.656 2.900 42.767 1.00 25.66 467 SER A C 1
ATOM 3859 O O . SER A 1 467 ? -8.548 2.757 42.256 1.00 25.66 467 SER A O 1
ATOM 3861 N N . VAL A 1 468 ? -9.991 3.895 43.574 1.00 31.06 468 VAL A N 1
ATOM 3862 C CA . VAL A 1 468 ? -9.273 5.107 43.944 1.00 31.06 468 VAL A CA 1
ATOM 3863 C C . VAL A 1 468 ? -7.979 4.816 44.708 1.00 31.06 468 VAL A C 1
ATOM 3865 O O . VAL A 1 468 ? -7.999 4.194 45.763 1.00 31.06 468 VAL A O 1
ATOM 3868 N N . THR A 1 469 ? -6.865 5.380 44.239 1.00 27.31 469 THR A N 1
ATOM 3869 C CA . THR A 1 469 ? -5.944 6.173 45.075 1.00 27.31 469 THR A CA 1
ATOM 3870 C C . THR A 1 469 ? -5.006 6.977 44.169 1.00 27.31 469 THR A C 1
ATOM 3872 O O . THR A 1 469 ? -4.278 6.422 43.358 1.00 27.31 469 THR A O 1
ATOM 3875 N N . LYS A 1 470 ? -5.048 8.309 44.325 1.00 28.86 470 LYS A N 1
ATOM 3876 C CA . LYS A 1 470 ? -4.328 9.364 43.571 1.00 28.86 470 LYS A CA 1
ATOM 3877 C C . LYS A 1 470 ? -4.959 9.809 42.242 1.00 28.86 470 LYS A C 1
ATOM 3879 O O . LYS A 1 470 ? -4.381 9.730 41.163 1.00 28.86 470 LYS A O 1
ATOM 3884 N N . LEU A 1 471 ? -6.137 10.415 42.373 1.00 31.52 471 LEU A N 1
ATOM 3885 C CA . LEU A 1 471 ? -6.685 11.378 41.418 1.00 31.52 471 LEU A CA 1
ATOM 3886 C C . LEU A 1 471 ? -6.057 12.755 41.666 1.00 31.52 471 LEU A C 1
ATOM 3888 O O . LEU A 1 471 ? -6.282 13.321 42.730 1.00 31.52 471 LEU A O 1
ATOM 3892 N N . GLN A 1 472 ? -5.360 13.320 40.672 1.00 30.69 472 GLN A N 1
ATOM 3893 C CA . GLN A 1 472 ? -5.365 14.783 40.483 1.00 30.69 472 GLN A CA 1
ATOM 3894 C C . GLN A 1 472 ? -5.030 15.313 39.071 1.00 30.69 472 GLN A C 1
ATOM 3896 O O . GLN A 1 472 ? -5.002 16.525 38.898 1.00 30.69 472 GLN A O 1
ATOM 3901 N N . ARG A 1 473 ? -4.854 14.488 38.020 1.00 33.75 473 ARG A N 1
ATOM 3902 C CA . ARG A 1 473 ? -4.494 15.022 36.680 1.00 33.75 473 ARG A CA 1
ATOM 3903 C C . ARG A 1 473 ? -5.228 14.479 35.447 1.00 33.75 473 ARG A C 1
ATOM 3905 O O . ARG A 1 473 ? -4.754 14.678 34.337 1.00 33.75 473 ARG A O 1
ATOM 3912 N N . ILE A 1 474 ? -6.416 13.887 35.584 1.00 35.75 474 ILE A N 1
ATOM 3913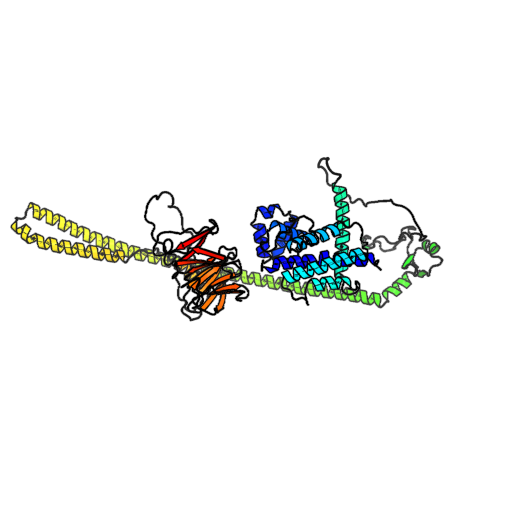 C CA . ILE A 1 474 ? -7.200 13.430 34.414 1.00 35.75 474 ILE A CA 1
ATOM 3914 C C . ILE A 1 474 ? -8.647 13.936 34.497 1.00 35.75 474 ILE A C 1
ATOM 3916 O O . ILE A 1 474 ? -9.585 13.162 34.643 1.00 35.75 474 ILE A O 1
ATOM 3920 N N . LYS A 1 475 ? -8.839 15.261 34.444 1.00 29.03 475 LYS A N 1
ATOM 3921 C CA . LYS A 1 475 ? -10.172 15.882 34.287 1.00 29.03 475 LYS A CA 1
ATOM 3922 C C . LYS A 1 475 ? -10.452 16.425 32.876 1.00 29.03 475 LYS A C 1
ATOM 3924 O O . LYS A 1 475 ? -11.575 16.828 32.620 1.00 29.03 475 LYS A O 1
ATOM 3929 N N . ASN A 1 476 ? -9.491 16.370 31.946 1.00 31.11 476 ASN A N 1
ATOM 3930 C CA . ASN A 1 476 ? -9.595 17.052 30.645 1.00 31.11 476 ASN A CA 1
ATOM 3931 C C . ASN A 1 476 ? -9.320 16.161 29.418 1.00 31.11 476 ASN A C 1
ATOM 3933 O O . ASN A 1 476 ? -8.727 16.625 28.450 1.00 31.11 476 ASN A O 1
ATOM 3937 N N . ILE A 1 477 ? -9.770 14.903 29.401 1.00 33.22 477 ILE A N 1
ATOM 3938 C CA . ILE A 1 477 ? -9.859 14.163 28.130 1.00 33.22 477 ILE A CA 1
ATOM 3939 C C . ILE A 1 477 ? -11.296 14.288 27.624 1.00 33.22 477 ILE A C 1
ATOM 3941 O O . ILE A 1 477 ? -12.172 13.504 27.982 1.00 33.22 477 ILE A O 1
ATOM 3945 N N . LYS A 1 478 ? -11.548 15.314 26.801 1.00 31.27 478 LYS A N 1
ATOM 3946 C CA . LYS A 1 478 ? -12.717 15.332 25.915 1.00 31.27 478 LYS A CA 1
ATOM 3947 C C . LYS A 1 478 ? -12.549 14.156 24.952 1.00 31.27 478 LYS A C 1
ATOM 3949 O O . LYS A 1 478 ? -11.681 14.211 24.085 1.00 31.27 478 LYS A O 1
ATOM 3954 N N . LEU A 1 479 ? -13.348 13.101 25.109 1.00 33.31 479 LEU A N 1
ATOM 3955 C CA . LEU A 1 479 ? -13.490 12.067 24.085 1.00 33.31 479 LEU A CA 1
ATOM 3956 C C . LEU A 1 479 ? -14.078 12.737 22.838 1.00 33.31 479 LEU A C 1
ATOM 3958 O O . LEU A 1 479 ? -15.278 13.002 22.771 1.00 33.31 479 LEU A O 1
ATOM 3962 N N . LYS A 1 480 ? -13.208 13.089 21.891 1.00 36.62 480 LYS A N 1
ATOM 3963 C CA . LYS A 1 480 ? -13.606 13.480 20.544 1.00 36.62 480 LYS A CA 1
ATOM 3964 C C . LYS A 1 480 ? -14.032 12.200 19.824 1.00 36.62 480 LYS A C 1
ATOM 3966 O O . LYS A 1 480 ? -13.192 11.362 19.534 1.00 36.62 480 LYS A O 1
ATOM 3971 N N . GLU A 1 481 ? -15.339 12.089 19.604 1.00 33.69 481 GLU A N 1
ATOM 3972 C CA . GLU A 1 481 ? -15.993 11.218 18.618 1.00 33.69 481 GLU A CA 1
ATOM 3973 C C . GLU A 1 481 ? -16.001 9.709 18.929 1.00 33.69 481 GLU A C 1
ATOM 3975 O O . GLU A 1 481 ? -14.985 9.030 19.028 1.00 33.69 481 GLU A O 1
ATOM 3980 N N . SER A 1 482 ? -17.207 9.152 19.064 1.00 33.78 482 SER A N 1
ATOM 3981 C CA . SER A 1 482 ? -17.429 7.708 19.031 1.00 33.78 482 SER A CA 1
ATOM 3982 C C . SER A 1 482 ? -17.741 7.303 17.590 1.00 33.78 482 SER A C 1
ATOM 3984 O O . SER A 1 482 ? -18.791 7.683 17.070 1.00 33.78 482 SER A O 1
ATOM 3986 N N . PHE A 1 483 ? -16.869 6.523 16.957 1.00 35.19 483 PHE A N 1
ATOM 3987 C CA . PHE A 1 483 ? -17.120 5.969 15.626 1.00 35.19 483 PHE A CA 1
ATOM 3988 C C . PHE A 1 483 ? -18.049 4.753 15.736 1.00 35.19 483 PHE A C 1
ATOM 3990 O O . PHE A 1 483 ? -17.687 3.720 16.301 1.00 35.19 483 PHE A O 1
ATOM 3997 N N . VAL A 1 484 ? -19.276 4.889 15.231 1.00 41.88 484 VAL A N 1
ATOM 3998 C CA . VAL A 1 484 ? -20.231 3.782 15.097 1.00 41.88 484 VAL A CA 1
ATOM 3999 C C . VAL A 1 484 ? -20.181 3.310 13.651 1.00 41.88 484 VAL A C 1
ATOM 4001 O O . VAL A 1 484 ? -20.546 4.052 12.745 1.00 41.88 484 VAL A O 1
ATOM 4004 N N . PHE A 1 485 ? -19.723 2.080 13.432 1.00 43.50 485 PHE A N 1
ATOM 4005 C CA . PHE A 1 485 ? -19.662 1.480 12.102 1.00 43.50 485 PHE A CA 1
ATOM 4006 C C . PHE A 1 485 ? -20.884 0.588 11.880 1.00 43.50 485 PHE A C 1
ATOM 4008 O O . PHE A 1 485 ? -21.070 -0.401 12.589 1.00 43.50 485 PHE A O 1
ATOM 4015 N N . GLU A 1 486 ? -21.709 0.918 10.887 1.00 45.31 486 GLU A N 1
ATOM 4016 C CA . GLU A 1 486 ? -22.744 0.010 10.386 1.00 45.31 486 GLU A CA 1
ATOM 4017 C C . GLU A 1 486 ? -22.144 -0.895 9.299 1.00 45.31 486 GLU A C 1
ATOM 4019 O O . GLU A 1 486 ? -21.435 -0.422 8.406 1.00 45.31 486 GLU A O 1
ATOM 4024 N N . ILE A 1 487 ? -22.385 -2.203 9.412 1.00 50.09 487 ILE A N 1
ATOM 4025 C CA . ILE A 1 487 ? -21.950 -3.230 8.460 1.00 50.09 487 ILE A CA 1
ATOM 4026 C C . ILE A 1 487 ? -23.212 -3.668 7.688 1.00 50.09 487 ILE A C 1
ATOM 4028 O O . ILE A 1 487 ? -24.132 -4.182 8.327 1.00 50.09 487 ILE A O 1
ATOM 4032 N N . PRO A 1 488 ? -23.307 -3.457 6.362 1.00 43.94 488 PRO A N 1
ATOM 4033 C CA . PRO A 1 488 ? -24.400 -3.958 5.533 1.00 43.94 488 PRO A CA 1
ATOM 4034 C C . PRO A 1 488 ? -24.242 -5.474 5.368 1.00 43.94 488 PRO A C 1
ATOM 4036 O O . PRO A 1 488 ? -23.166 -5.948 5.002 1.00 43.94 488 PRO A O 1
ATOM 4039 N N . ILE A 1 489 ? -25.267 -6.260 5.716 1.00 50.94 489 ILE A N 1
ATOM 4040 C CA . ILE A 1 489 ? -25.152 -7.725 5.729 1.00 50.94 489 ILE A CA 1
ATOM 4041 C C . ILE A 1 489 ? -26.421 -8.381 5.185 1.00 50.94 489 ILE A C 1
ATOM 4043 O O . ILE A 1 489 ? -27.522 -8.097 5.648 1.00 50.94 489 ILE A O 1
ATOM 4047 N N . ALA A 1 490 ? -26.245 -9.302 4.237 1.00 44.62 490 ALA A N 1
ATOM 4048 C CA . ALA A 1 490 ? -27.297 -10.153 3.696 1.00 44.62 490 ALA A CA 1
ATOM 4049 C C . ALA A 1 490 ? -27.802 -11.157 4.755 1.00 44.62 490 ALA A C 1
ATOM 4051 O O . ALA A 1 490 ? -27.029 -11.996 5.207 1.00 44.62 490 ALA A O 1
ATOM 4052 N N . ASN A 1 491 ? -29.081 -11.049 5.142 1.00 42.91 491 ASN A N 1
ATOM 4053 C CA . ASN A 1 491 ? -30.010 -12.044 5.728 1.00 42.91 491 ASN A CA 1
ATOM 4054 C C . ASN A 1 491 ? -29.553 -13.106 6.760 1.00 42.91 491 ASN A C 1
ATOM 4056 O O . ASN A 1 491 ? -30.351 -13.964 7.134 1.00 42.91 491 ASN A O 1
ATOM 4060 N N . GLN A 1 492 ? -28.337 -13.068 7.296 1.00 54.47 492 GLN A N 1
ATOM 4061 C CA . GLN A 1 492 ? -27.885 -13.990 8.337 1.00 54.47 492 GLN A CA 1
ATOM 4062 C C . GLN A 1 492 ? -27.530 -13.217 9.604 1.00 54.47 492 GLN A C 1
ATOM 4064 O O . GLN A 1 492 ? -26.785 -12.240 9.571 1.00 54.47 492 GLN A O 1
ATOM 4069 N N . ALA A 1 493 ? -28.073 -13.652 10.745 1.00 65.50 493 ALA A N 1
ATOM 4070 C CA . ALA A 1 493 ? -27.694 -13.111 12.046 1.00 65.50 493 ALA A CA 1
ATOM 4071 C C . ALA A 1 493 ? -26.184 -13.307 12.252 1.00 65.50 493 ALA A C 1
ATOM 4073 O O . ALA A 1 493 ? -25.696 -14.434 12.224 1.00 65.50 493 ALA A O 1
ATOM 4074 N N . ASN A 1 494 ? -25.465 -12.207 12.442 1.00 76.12 494 ASN A N 1
ATOM 4075 C CA . ASN A 1 494 ? -24.008 -12.182 12.517 1.00 76.12 494 ASN A CA 1
ATOM 4076 C C . ASN A 1 494 ? -23.544 -12.341 13.957 1.00 76.12 494 ASN A C 1
ATOM 4078 O O . ASN A 1 494 ? -24.192 -11.850 14.881 1.00 76.12 494 ASN A O 1
ATOM 4082 N N . HIS A 1 495 ? -22.406 -12.995 14.154 1.00 90.44 495 HIS A N 1
ATOM 4083 C CA . HIS A 1 495 ? -21.778 -13.125 15.461 1.00 90.44 495 HIS A CA 1
ATOM 4084 C C . HIS A 1 495 ? -20.289 -12.800 15.333 1.00 90.44 495 HIS A C 1
ATOM 4086 O O . HIS A 1 495 ? -19.446 -13.695 15.208 1.00 90.44 495 HIS A O 1
ATOM 4092 N N . ILE A 1 496 ? -19.993 -11.493 15.322 1.00 93.19 496 ILE A N 1
ATOM 4093 C CA . ILE A 1 496 ? -18.631 -10.959 15.217 1.00 93.19 496 ILE A CA 1
ATOM 4094 C C . ILE A 1 496 ? -17.847 -11.335 16.474 1.00 93.19 496 ILE A C 1
ATOM 4096 O O . ILE A 1 496 ? -18.201 -10.920 17.577 1.00 93.19 496 ILE A O 1
ATOM 4100 N N . THR A 1 497 ? -16.796 -12.131 16.306 1.00 94.25 497 THR A N 1
ATOM 4101 C CA . THR A 1 497 ? -15.986 -12.663 17.413 1.00 94.25 497 THR A CA 1
ATOM 4102 C C . THR A 1 497 ? -14.650 -11.951 17.587 1.00 94.25 497 THR A C 1
ATOM 4104 O O . THR A 1 497 ? -14.116 -11.959 18.696 1.00 94.25 497 THR A O 1
ATOM 4107 N N . GLY A 1 498 ? -14.171 -11.272 16.542 1.00 94.31 498 GLY A N 1
ATOM 4108 C CA . GLY A 1 498 ? -12.969 -10.445 16.568 1.00 94.31 498 GLY A CA 1
ATOM 4109 C C . GLY A 1 498 ? -13.006 -9.348 15.506 1.00 94.31 498 GLY A C 1
ATOM 4110 O O . GLY A 1 498 ? -13.699 -9.466 14.489 1.00 94.31 498 GLY A O 1
ATOM 4111 N N . CYS A 1 499 ? -12.251 -8.279 15.747 1.00 95.56 499 CYS A N 1
ATOM 4112 C CA . CYS A 1 499 ? -12.045 -7.200 14.789 1.00 95.56 499 CYS A CA 1
ATOM 4113 C C . CYS A 1 499 ? -10.629 -6.633 14.892 1.00 95.56 499 CYS A C 1
ATOM 4115 O O . CYS A 1 499 ? -10.064 -6.554 15.981 1.00 95.56 499 CYS A O 1
ATOM 4117 N N . THR A 1 500 ? -10.091 -6.174 13.769 1.00 95.06 500 THR A N 1
ATOM 4118 C CA . THR A 1 500 ? -8.817 -5.458 13.715 1.00 95.06 500 THR A CA 1
ATOM 4119 C C . THR A 1 500 ? -8.883 -4.339 12.676 1.00 95.06 500 THR A C 1
ATOM 4121 O O . THR A 1 500 ? -9.725 -4.367 11.774 1.00 95.06 500 THR A O 1
ATOM 4124 N N . ILE A 1 501 ? -8.033 -3.328 12.838 1.00 92.75 501 ILE A N 1
ATOM 4125 C CA . ILE A 1 501 ? -7.905 -2.202 11.913 1.00 92.75 501 ILE A CA 1
ATOM 4126 C C . ILE A 1 501 ? -6.476 -2.235 11.386 1.00 92.75 501 ILE A C 1
ATOM 4128 O O . ILE A 1 501 ? -5.530 -2.238 12.172 1.00 92.75 501 ILE A O 1
ATOM 4132 N N . MET A 1 502 ? -6.346 -2.291 10.068 1.00 90.56 502 MET A N 1
ATOM 4133 C CA . MET A 1 502 ? -5.074 -2.263 9.356 1.00 90.56 502 MET A CA 1
ATOM 4134 C C . MET A 1 502 ? -4.507 -0.836 9.348 1.00 90.56 502 MET A C 1
ATOM 4136 O O . MET A 1 502 ? -5.245 0.140 9.501 1.00 90.56 502 MET A O 1
ATOM 4140 N N . GLU A 1 503 ? -3.201 -0.687 9.122 1.00 84.06 503 GLU A N 1
ATOM 4141 C CA . GLU A 1 503 ? -2.542 0.631 9.100 1.00 84.06 503 GLU A CA 1
ATOM 4142 C C . GLU A 1 503 ? -3.084 1.581 8.023 1.00 84.06 503 GLU A C 1
ATOM 4144 O O . GLU A 1 503 ? -3.021 2.801 8.166 1.00 84.06 503 GLU A O 1
ATOM 4149 N N . ASP A 1 504 ? -3.615 1.039 6.930 1.00 84.38 504 ASP A N 1
ATOM 4150 C CA . ASP A 1 504 ? -4.209 1.812 5.842 1.00 84.38 504 ASP A CA 1
ATOM 4151 C C . ASP A 1 504 ? -5.678 2.193 6.091 1.00 84.38 504 ASP A C 1
ATOM 4153 O O . ASP A 1 504 ? -6.285 2.839 5.238 1.00 84.38 504 ASP A O 1
ATOM 4157 N N . GLY A 1 505 ? -6.238 1.842 7.253 1.00 87.25 505 GLY A N 1
ATOM 4158 C CA . GLY A 1 505 ? -7.619 2.127 7.637 1.00 87.25 505 GLY A CA 1
ATOM 4159 C C . GLY A 1 505 ? -8.629 1.066 7.198 1.00 87.25 505 GLY A C 1
ATOM 4160 O O . GLY A 1 505 ? -9.820 1.219 7.474 1.00 87.25 505 GLY A O 1
ATOM 4161 N N . VAL A 1 506 ? -8.189 -0.016 6.547 1.00 90.25 506 VAL A N 1
ATOM 4162 C CA . VAL A 1 506 ? -9.047 -1.166 6.244 1.00 90.25 506 VAL A CA 1
ATOM 4163 C C . VAL A 1 506 ? -9.473 -1.842 7.548 1.00 90.25 506 VAL A C 1
ATOM 4165 O O . VAL A 1 506 ? -8.652 -2.141 8.414 1.00 90.25 506 VAL A O 1
ATOM 4168 N N . MET A 1 507 ? -10.769 -2.110 7.702 1.00 94.81 507 MET A N 1
ATOM 4169 C CA . MET A 1 507 ? -11.292 -2.800 8.882 1.00 94.81 507 MET A CA 1
ATOM 4170 C C . MET A 1 507 ? -11.602 -4.251 8.551 1.00 94.81 507 MET A C 1
ATOM 4172 O O . MET A 1 507 ? -12.323 -4.535 7.596 1.00 94.81 507 MET A O 1
ATOM 4176 N N . CYS A 1 508 ? -11.118 -5.168 9.378 1.00 95.19 508 CYS A N 1
ATOM 4177 C CA . CYS A 1 508 ? -11.359 -6.594 9.226 1.00 95.19 508 CYS A CA 1
ATOM 4178 C C . CYS A 1 508 ? -12.157 -7.122 10.417 1.00 95.19 508 CYS A C 1
ATOM 4180 O O . CYS A 1 508 ? -11.839 -6.844 11.573 1.00 95.19 508 CYS A O 1
ATOM 4182 N N . PHE A 1 509 ? -13.185 -7.914 10.136 1.00 95.06 509 PHE A N 1
ATOM 4183 C CA . PHE A 1 509 ? -14.059 -8.527 11.129 1.00 95.06 509 PHE A CA 1
ATOM 4184 C C . PHE A 1 509 ? -14.165 -10.013 10.846 1.00 95.06 509 PHE A C 1
ATOM 4186 O O . PHE A 1 509 ? -14.307 -10.414 9.694 1.00 95.06 509 PHE A O 1
ATOM 4193 N N . VAL A 1 510 ? -14.172 -10.834 11.887 1.00 95.19 510 VAL A N 1
ATOM 4194 C CA . VAL A 1 510 ? -14.466 -12.258 11.733 1.00 95.19 510 VAL A CA 1
ATOM 4195 C C . VAL A 1 510 ? -15.810 -12.587 12.342 1.00 95.19 510 VAL A C 1
ATOM 4197 O O . VAL A 1 510 ? -16.124 -12.178 13.459 1.00 95.19 510 VAL A O 1
ATOM 4200 N N . ASP A 1 511 ? -16.618 -13.314 11.581 1.00 93.94 511 ASP A N 1
ATOM 4201 C CA . ASP A 1 511 ? -17.969 -13.690 11.956 1.00 93.94 511 ASP A CA 1
ATOM 4202 C C . ASP A 1 511 ? -18.055 -15.199 12.140 1.00 93.94 511 ASP A C 1
ATOM 4204 O O . ASP A 1 511 ? -17.961 -15.985 11.198 1.00 93.94 511 ASP A O 1
ATOM 4208 N N . SER A 1 512 ? -18.237 -15.606 13.386 1.00 93.69 512 SER A N 1
ATOM 4209 C CA . SER A 1 512 ? -18.290 -17.016 13.758 1.00 93.69 512 SER A CA 1
ATOM 4210 C C . SER A 1 512 ? -19.546 -17.738 13.273 1.00 93.69 512 SER A C 1
ATOM 4212 O O . SER A 1 512 ? -19.497 -18.952 13.071 1.00 93.69 512 SER A O 1
ATOM 4214 N N . LYS A 1 513 ? -20.662 -17.022 13.073 1.00 91.62 513 LYS A N 1
ATOM 4215 C CA . LYS A 1 513 ? -21.922 -17.639 12.646 1.00 91.62 513 LYS A CA 1
ATOM 4216 C C . LYS A 1 513 ? -21.944 -17.865 11.138 1.00 91.62 513 LYS A C 1
ATOM 4218 O O . LYS A 1 513 ? -22.305 -18.957 10.712 1.00 91.62 513 LYS A O 1
ATOM 4223 N N . SER A 1 514 ? -21.499 -16.881 10.357 1.00 89.50 514 SER A N 1
ATOM 4224 C CA . SER A 1 514 ? -21.353 -17.020 8.898 1.00 89.50 514 SER A CA 1
ATOM 4225 C C . SER A 1 514 ? -20.022 -17.655 8.468 1.00 89.50 514 SER A C 1
ATOM 4227 O O . SER A 1 514 ? -19.851 -17.968 7.294 1.00 89.50 514 SER A O 1
ATOM 4229 N N . ARG A 1 515 ? -19.101 -17.902 9.415 1.00 92.62 515 ARG A N 1
ATOM 4230 C CA . ARG A 1 515 ? -17.762 -18.475 9.186 1.00 92.62 515 ARG A CA 1
ATOM 4231 C C . ARG A 1 515 ? -17.013 -17.733 8.083 1.00 92.62 515 ARG A C 1
ATOM 4233 O O . ARG A 1 515 ? -16.513 -18.346 7.146 1.00 92.62 515 ARG A O 1
ATOM 4240 N N . CYS A 1 516 ? -16.947 -16.411 8.175 1.00 93.12 516 CYS A N 1
ATOM 4241 C CA . CYS A 1 516 ? -16.271 -15.605 7.165 1.00 93.12 516 CYS A CA 1
ATOM 4242 C C . CYS A 1 516 ? -15.442 -14.468 7.770 1.00 93.12 516 CYS A C 1
ATOM 4244 O O . CYS A 1 516 ? -15.767 -13.931 8.834 1.00 93.12 516 CYS A O 1
ATOM 4246 N N . LEU A 1 517 ? -14.397 -14.077 7.046 1.00 94.62 517 LEU A N 1
ATOM 4247 C CA . LEU A 1 517 ? -13.711 -12.799 7.181 1.00 94.62 517 LEU A CA 1
ATOM 4248 C C . LEU A 1 517 ? -14.486 -11.757 6.372 1.00 94.62 517 LEU A C 1
ATOM 4250 O O . LEU A 1 517 ? -14.739 -11.957 5.189 1.00 94.62 517 LEU A O 1
ATOM 4254 N N . LYS A 1 518 ? -14.844 -10.640 6.995 1.00 94.25 518 LYS A N 1
ATOM 4255 C CA . LYS A 1 518 ? -15.464 -9.480 6.354 1.00 94.25 518 LYS A CA 1
ATOM 4256 C C . LYS A 1 518 ? -14.469 -8.332 6.384 1.00 94.25 518 LYS A C 1
ATOM 4258 O O . LYS A 1 518 ? -14.022 -7.937 7.457 1.00 94.25 518 LYS A O 1
ATOM 4263 N N . ILE A 1 519 ? -14.145 -7.790 5.222 1.00 93.25 519 ILE A N 1
ATOM 4264 C CA . ILE A 1 519 ? -13.249 -6.650 5.059 1.00 93.25 519 ILE A CA 1
ATOM 4265 C C . ILE A 1 519 ? -14.072 -5.454 4.621 1.00 93.25 519 ILE A C 1
ATOM 4267 O O . ILE A 1 519 ? -14.813 -5.549 3.647 1.00 93.25 519 ILE A O 1
ATOM 4271 N N . ARG A 1 520 ? -13.906 -4.328 5.308 1.00 90.56 520 ARG A N 1
ATOM 4272 C CA . ARG A 1 520 ? -14.376 -3.020 4.868 1.00 90.56 520 ARG A CA 1
ATOM 4273 C C . ARG A 1 520 ? -13.182 -2.210 4.391 1.00 90.56 520 ARG A C 1
ATOM 4275 O O . ARG A 1 520 ? -12.324 -1.848 5.196 1.00 90.56 520 ARG A O 1
ATOM 4282 N N . THR A 1 521 ? -13.132 -1.929 3.099 1.00 88.12 521 THR A N 1
ATOM 4283 C CA . THR A 1 521 ? -12.111 -1.061 2.513 1.00 88.12 521 THR A CA 1
ATOM 4284 C C . THR A 1 521 ? -12.386 0.406 2.844 1.00 88.12 521 THR A C 1
ATOM 4286 O O . THR A 1 521 ? -13.485 0.777 3.266 1.00 88.12 521 THR A O 1
ATOM 4289 N N . THR A 1 522 ? -11.375 1.261 2.684 1.00 85.19 522 THR A N 1
ATOM 4290 C CA . THR A 1 522 ? -11.469 2.700 2.990 1.00 85.19 522 THR A CA 1
ATOM 4291 C C . THR A 1 522 ? -12.466 3.449 2.106 1.00 85.19 522 THR A C 1
ATOM 4293 O O . THR A 1 522 ? -13.028 4.447 2.545 1.00 85.19 522 THR A O 1
ATOM 4296 N N . ASP A 1 523 ? -12.753 2.934 0.907 1.00 82.44 523 ASP A N 1
ATOM 4297 C CA . ASP A 1 523 ? -13.823 3.411 0.018 1.00 82.44 523 ASP A CA 1
ATOM 4298 C C . ASP A 1 523 ? -15.231 2.949 0.455 1.00 82.44 523 ASP A C 1
ATOM 4300 O O . ASP A 1 523 ? -16.219 3.222 -0.221 1.00 82.44 523 ASP A O 1
ATOM 4304 N N . GLY A 1 524 ? -15.341 2.243 1.585 1.00 80.56 524 GLY A N 1
ATOM 4305 C CA . GLY A 1 524 ? -16.602 1.780 2.160 1.00 80.56 524 GLY A CA 1
ATOM 4306 C C . GLY A 1 524 ? -17.133 0.468 1.583 1.00 80.56 524 GLY A C 1
ATOM 4307 O O . GLY A 1 524 ? -18.162 -0.011 2.064 1.00 80.56 524 GLY A O 1
ATOM 4308 N N . LYS A 1 525 ? -16.452 -0.143 0.604 1.00 83.94 525 LYS A N 1
ATOM 4309 C CA . LYS A 1 525 ? -16.870 -1.432 0.036 1.00 83.94 525 LYS A CA 1
ATOM 4310 C C . LYS A 1 525 ? -16.610 -2.581 1.003 1.00 83.94 525 LYS A C 1
ATOM 4312 O O . LYS A 1 525 ? -15.714 -2.533 1.845 1.00 83.94 525 LYS A O 1
ATOM 4317 N N . PHE A 1 526 ? -17.404 -3.639 0.852 1.00 84.19 526 PHE A N 1
ATOM 4318 C CA . PHE A 1 526 ? -17.267 -4.862 1.632 1.00 84.19 526 PHE A CA 1
ATOM 4319 C C . PHE A 1 526 ? -16.791 -6.022 0.764 1.00 84.19 526 PHE A C 1
ATOM 4321 O O . PHE A 1 526 ? -17.329 -6.263 -0.314 1.00 84.19 526 PHE A O 1
ATOM 4328 N N . LYS A 1 527 ? -15.807 -6.765 1.270 1.00 88.62 527 LYS A N 1
ATOM 4329 C CA . LYS A 1 527 ? -15.391 -8.069 0.744 1.00 88.62 527 LYS A CA 1
ATOM 4330 C C . LYS A 1 527 ? -15.608 -9.131 1.813 1.00 88.62 527 LYS A C 1
ATOM 4332 O O . LYS A 1 527 ? -15.419 -8.865 2.998 1.00 88.62 527 LYS A O 1
ATOM 4337 N N . GLY A 1 528 ? -16.020 -10.324 1.404 1.00 89.38 528 GLY A N 1
ATOM 4338 C CA . GLY A 1 528 ? -16.240 -11.457 2.295 1.00 89.38 528 GLY A CA 1
ATOM 4339 C C . GLY A 1 528 ? -15.450 -12.666 1.818 1.00 89.38 528 GLY A C 1
ATOM 4340 O O . GLY A 1 528 ? -15.531 -13.010 0.644 1.00 89.38 528 GLY A O 1
ATOM 4341 N N . TYR A 1 529 ? -14.731 -13.321 2.723 1.00 90.38 529 TYR A N 1
ATOM 4342 C CA . TYR A 1 529 ? -14.014 -14.562 2.446 1.00 90.38 529 TYR A CA 1
ATOM 4343 C C . TYR A 1 529 ? -14.503 -15.652 3.385 1.00 90.38 529 TYR A C 1
ATOM 4345 O O . TYR A 1 529 ? -14.481 -15.483 4.606 1.00 90.38 529 TYR A O 1
ATOM 4353 N N . PHE A 1 530 ? -14.960 -16.770 2.825 1.00 90.38 530 PHE A N 1
ATOM 4354 C CA . PHE A 1 530 ? -15.353 -17.924 3.624 1.00 90.38 530 PHE A CA 1
ATOM 4355 C C . PHE A 1 530 ? -14.136 -18.551 4.298 1.00 90.38 530 PHE A C 1
ATOM 4357 O O . PHE A 1 530 ? -13.068 -18.694 3.709 1.00 90.38 530 PHE A O 1
ATOM 4364 N N . LEU A 1 531 ? -14.320 -18.934 5.553 1.00 89.88 531 LEU A N 1
ATOM 4365 C CA . LEU A 1 531 ? -13.318 -19.583 6.374 1.00 89.88 531 LEU A CA 1
ATOM 4366 C C . LEU A 1 531 ? -13.674 -21.059 6.512 1.00 89.88 531 LEU A C 1
ATOM 4368 O O . LEU A 1 531 ? -14.839 -21.432 6.654 1.00 89.88 531 LEU A O 1
ATOM 4372 N N . PHE A 1 532 ? -12.653 -21.910 6.531 1.00 86.50 532 PHE A N 1
ATOM 4373 C CA . PHE A 1 532 ? -12.829 -23.360 6.643 1.00 86.50 532 PHE A CA 1
ATOM 4374 C C . PHE A 1 532 ? -13.396 -23.796 8.007 1.00 86.50 532 PHE A C 1
ATOM 4376 O O . PHE A 1 532 ? -13.862 -24.925 8.155 1.00 86.50 532 PHE A O 1
ATOM 4383 N N . SER A 1 533 ? -13.368 -22.927 9.024 1.00 90.12 533 SER A N 1
ATOM 4384 C CA . SER A 1 533 ? -13.915 -23.225 10.347 1.00 90.12 533 SER A CA 1
ATOM 4385 C C . SER A 1 533 ? -14.407 -21.967 11.076 1.00 90.12 533 SER A C 1
ATOM 4387 O O . SER A 1 533 ? -14.496 -20.892 10.488 1.00 90.12 533 SER A O 1
ATOM 4389 N N . ILE A 1 534 ? -14.830 -22.117 12.334 1.00 92.88 534 ILE A N 1
ATOM 4390 C CA . ILE A 1 534 ? -15.462 -21.043 13.110 1.00 92.88 534 ILE A CA 1
ATOM 4391 C C . ILE A 1 534 ? -14.377 -20.100 13.653 1.00 92.88 534 ILE A C 1
ATOM 4393 O O . ILE A 1 534 ? -13.646 -20.515 14.557 1.00 92.88 534 ILE A O 1
ATOM 4397 N N . PRO A 1 535 ? -14.287 -18.838 13.201 1.00 94.81 535 PRO A N 1
ATOM 4398 C CA . PRO A 1 535 ? -13.309 -17.905 13.742 1.00 94.81 535 PRO A CA 1
ATOM 4399 C C . PRO A 1 535 ? -13.646 -17.469 15.175 1.00 94.81 535 PRO A C 1
ATOM 4401 O O . PRO A 1 535 ? -14.802 -17.221 15.532 1.00 94.81 535 PRO A O 1
ATOM 4404 N N . LEU A 1 536 ? -12.614 -17.335 15.999 1.00 94.19 536 LEU A N 1
ATOM 4405 C CA . LEU A 1 536 ? -12.676 -16.904 17.395 1.00 94.19 536 LEU A CA 1
ATOM 4406 C C . LEU A 1 536 ? -12.176 -15.481 17.604 1.00 94.19 536 LEU A C 1
ATOM 4408 O O . LEU A 1 536 ? -12.674 -14.804 18.502 1.00 94.19 536 LEU A O 1
ATOM 4412 N N . ASP A 1 537 ? -11.171 -15.076 16.833 1.00 95.69 537 ASP A N 1
ATOM 4413 C CA . ASP A 1 537 ? -10.526 -13.775 16.947 1.00 95.69 537 ASP A CA 1
ATOM 4414 C C . ASP A 1 537 ? -9.672 -13.476 15.705 1.00 95.69 537 ASP A C 1
ATOM 4416 O O . ASP A 1 537 ? -9.404 -14.378 14.906 1.00 95.69 537 ASP A O 1
ATOM 4420 N N . ILE A 1 538 ? -9.244 -12.224 15.546 1.00 96.31 538 ILE A N 1
ATOM 4421 C CA . ILE A 1 538 ? -8.419 -11.758 14.423 1.00 96.31 538 ILE A CA 1
ATOM 4422 C C . ILE A 1 538 ? -7.398 -10.718 14.886 1.00 96.31 538 ILE A C 1
ATOM 4424 O O . ILE A 1 538 ? -7.695 -9.880 15.733 1.00 96.31 538 ILE A O 1
ATOM 4428 N N . THR A 1 539 ? -6.210 -10.727 14.285 1.00 96.31 539 THR A N 1
ATOM 4429 C CA . THR A 1 539 ? -5.197 -9.685 14.484 1.00 96.31 539 THR A CA 1
ATOM 4430 C C . THR A 1 539 ? -4.500 -9.346 13.166 1.00 96.31 539 THR A C 1
ATOM 4432 O O . THR A 1 539 ? -4.328 -10.221 12.315 1.00 96.31 539 THR A O 1
ATOM 4435 N N . ALA A 1 540 ? -4.132 -8.079 12.980 1.00 94.62 540 ALA A N 1
ATOM 4436 C CA . ALA A 1 540 ? -3.309 -7.650 11.855 1.00 94.62 540 ALA A CA 1
ATOM 4437 C C . ALA A 1 540 ? -1.862 -8.099 12.089 1.00 94.62 540 ALA A C 1
ATOM 4439 O O . ALA A 1 540 ? -1.332 -7.914 13.184 1.00 94.62 540 ALA A O 1
ATOM 4440 N N . ILE A 1 541 ? -1.252 -8.711 11.077 1.00 91.62 541 ILE A N 1
ATOM 4441 C CA . ILE A 1 541 ? 0.134 -9.195 11.137 1.00 91.62 541 ILE A CA 1
ATOM 4442 C C . ILE A 1 541 ? 1.059 -8.241 10.383 1.00 91.62 541 ILE A C 1
ATOM 4444 O O . ILE A 1 541 ? 2.150 -7.922 10.846 1.00 91.62 541 ILE A O 1
ATOM 4448 N N . SER A 1 542 ? 0.598 -7.795 9.219 1.00 88.62 542 SER A N 1
ATOM 4449 C CA . SER A 1 542 ? 1.272 -6.844 8.344 1.00 88.62 542 SER A CA 1
ATOM 4450 C C . SER A 1 542 ? 0.233 -5.888 7.755 1.00 88.62 542 SER A C 1
ATOM 4452 O O . SER A 1 542 ? -0.933 -5.906 8.143 1.00 88.62 542 SER A O 1
ATOM 4454 N N . ILE A 1 543 ? 0.630 -5.048 6.803 1.00 86.44 543 ILE A N 1
ATOM 4455 C CA . I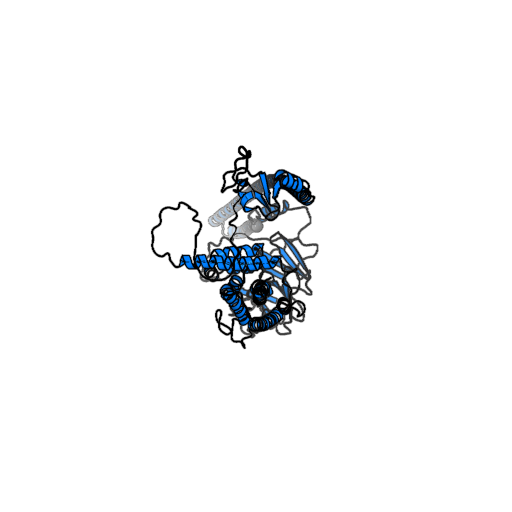LE A 1 543 ? -0.285 -4.132 6.104 1.00 86.44 543 ILE A CA 1
ATOM 4456 C C . ILE A 1 543 ? -1.318 -4.837 5.213 1.00 86.44 543 ILE A C 1
ATOM 4458 O O . ILE A 1 543 ? -2.298 -4.215 4.815 1.00 86.44 543 ILE A O 1
ATOM 4462 N N . SER A 1 544 ? -1.098 -6.106 4.869 1.00 89.94 544 SER A N 1
ATOM 4463 C CA . SER A 1 544 ? -1.917 -6.844 3.902 1.00 89.94 544 SER A CA 1
ATOM 4464 C C . SER A 1 544 ? -2.333 -8.223 4.386 1.00 89.94 544 SER A C 1
ATOM 4466 O O . SER A 1 544 ? -3.006 -8.939 3.652 1.00 89.94 544 SER A O 1
ATOM 4468 N N . GLU A 1 545 ? -1.953 -8.603 5.603 1.00 94.06 545 GLU A N 1
ATOM 4469 C CA . GLU A 1 545 ? -2.178 -9.946 6.120 1.00 94.06 545 GLU A CA 1
ATOM 4470 C C . GLU A 1 545 ? -2.805 -9.898 7.507 1.00 94.06 545 GLU A C 1
ATOM 4472 O O . GLU A 1 545 ? -2.422 -9.107 8.379 1.00 94.06 545 GLU A O 1
ATOM 4477 N N . VAL A 1 546 ? -3.748 -10.808 7.728 1.00 95.69 546 VAL A N 1
ATOM 4478 C CA . VAL A 1 546 ? -4.403 -10.997 9.023 1.00 95.69 546 VAL A CA 1
ATOM 4479 C C . VAL A 1 546 ? -4.264 -12.435 9.486 1.00 95.69 546 VAL A C 1
ATOM 4481 O O . VAL A 1 546 ? -4.418 -13.371 8.703 1.00 95.69 546 VAL A O 1
ATOM 4484 N N . ALA A 1 547 ? -4.018 -12.613 10.782 1.00 95.12 547 ALA A N 1
ATOM 4485 C CA . ALA A 1 547 ? -4.081 -13.907 11.443 1.00 95.12 547 ALA A CA 1
ATOM 4486 C C . ALA A 1 547 ? -5.481 -14.084 12.014 1.00 95.12 547 ALA A C 1
ATOM 4488 O O . ALA A 1 547 ? -5.931 -13.275 12.828 1.00 95.12 547 ALA A O 1
ATOM 4489 N N . ILE A 1 548 ? -6.151 -15.164 11.627 1.00 95.31 548 ILE A N 1
ATOM 4490 C CA . ILE A 1 548 ? -7.469 -15.519 12.145 1.00 95.31 548 ILE A CA 1
ATOM 4491 C C . ILE A 1 548 ? -7.343 -16.780 12.973 1.00 95.31 548 ILE A C 1
ATOM 4493 O O . ILE A 1 548 ? -6.932 -17.824 12.476 1.00 95.31 548 ILE A O 1
ATOM 4497 N N . LEU A 1 549 ? -7.735 -16.681 14.236 1.00 94.38 549 LEU A N 1
ATOM 4498 C CA . LEU A 1 549 ? -7.770 -17.798 15.164 1.00 94.38 549 LEU A CA 1
ATOM 4499 C C . LEU A 1 549 ? -9.070 -18.583 14.992 1.00 94.38 549 LEU A C 1
ATOM 4501 O O . LEU A 1 549 ? -10.146 -17.988 14.984 1.00 94.38 549 LEU A O 1
ATOM 4505 N N . HIS A 1 550 ? -8.998 -19.912 14.945 1.00 92.19 550 HIS A N 1
ATOM 4506 C CA . HIS A 1 550 ? -10.157 -20.777 14.721 1.00 92.19 550 HIS A CA 1
ATOM 4507 C C . HIS A 1 550 ? -10.526 -21.665 15.912 1.00 92.19 550 HIS A C 1
ATOM 4509 O O . HIS A 1 550 ? -9.685 -22.071 16.717 1.00 92.19 550 HIS A O 1
ATOM 4515 N N . ARG A 1 551 ? -11.815 -22.020 15.995 1.00 87.19 551 ARG A N 1
ATOM 4516 C CA . ARG A 1 551 ? -12.378 -22.984 16.948 1.00 87.19 551 ARG A CA 1
ATOM 4517 C C . ARG A 1 551 ? -12.401 -24.387 16.348 1.00 87.19 551 ARG A C 1
ATOM 4519 O O . ARG A 1 551 ? -13.437 -24.863 15.887 1.00 87.19 551 ARG A O 1
ATOM 4526 N N . THR A 1 552 ? -11.267 -25.063 16.402 1.00 77.19 552 THR A N 1
ATOM 4527 C CA . THR A 1 552 ? -11.088 -26.435 15.908 1.00 77.19 552 THR A CA 1
ATOM 4528 C C . THR A 1 552 ? -10.492 -27.335 16.993 1.00 77.19 552 THR A C 1
ATOM 4530 O O . THR A 1 552 ? -9.910 -26.856 17.966 1.00 77.19 552 THR A O 1
ATOM 4533 N N . SER A 1 553 ? -10.663 -28.655 16.852 1.00 60.97 553 SER A N 1
ATOM 4534 C CA . SER A 1 553 ? -10.069 -29.671 17.743 1.00 60.97 553 SER A CA 1
ATOM 4535 C C . SER A 1 553 ? -8.537 -29.697 17.671 1.00 60.97 553 SER A C 1
ATOM 4537 O O . SER A 1 553 ? -7.879 -30.052 18.644 1.00 60.97 553 SER A O 1
ATOM 4539 N N . ILE A 1 554 ? -7.975 -29.253 16.547 1.00 62.09 554 ILE A N 1
ATOM 4540 C CA . ILE A 1 554 ? -6.558 -28.944 16.347 1.00 62.09 554 ILE A CA 1
ATOM 4541 C C . ILE A 1 554 ? -6.494 -27.426 16.230 1.00 62.09 554 ILE A C 1
ATOM 4543 O O . ILE A 1 554 ? -7.060 -26.896 15.282 1.00 62.09 554 ILE A O 1
ATOM 4547 N N . VAL A 1 555 ? -5.906 -26.715 17.195 1.00 57.56 555 VAL A N 1
ATOM 4548 C CA . VAL A 1 555 ? -5.861 -25.242 17.168 1.00 57.56 555 VAL A CA 1
ATOM 4549 C C . VAL A 1 555 ? -5.141 -24.780 15.913 1.00 57.56 555 VAL A C 1
ATOM 4551 O O . VAL A 1 555 ? -3.983 -25.141 15.702 1.00 57.56 555 VAL A O 1
ATOM 4554 N N . ILE A 1 556 ? -5.858 -24.005 15.101 1.00 72.31 556 ILE A N 1
ATOM 4555 C CA . ILE A 1 556 ? -5.362 -23.441 13.857 1.00 72.31 556 ILE A CA 1
ATOM 4556 C C . ILE A 1 556 ? -5.561 -21.937 13.921 1.00 72.31 556 ILE A C 1
ATOM 4558 O O . ILE A 1 556 ? -6.668 -21.468 14.190 1.00 72.31 556 ILE A O 1
ATOM 4562 N N . TYR A 1 557 ? -4.502 -21.177 13.668 1.00 85.12 557 TYR A N 1
ATOM 4563 C CA . TYR A 1 557 ? -4.708 -19.887 13.032 1.00 85.12 557 TYR A CA 1
ATOM 4564 C C . TYR A 1 557 ? -4.234 -19.987 11.591 1.00 85.12 557 TYR A C 1
ATOM 4566 O O . TYR A 1 557 ? -3.307 -20.741 11.280 1.00 85.12 557 TYR A O 1
ATOM 4574 N N . ASN A 1 558 ? -4.911 -19.264 10.713 1.00 89.50 558 ASN A N 1
ATOM 4575 C CA . ASN A 1 558 ? -4.461 -19.095 9.348 1.00 89.50 558 ASN A CA 1
ATOM 4576 C C . ASN A 1 558 ? -4.121 -17.633 9.090 1.00 89.50 558 ASN A C 1
ATOM 4578 O O . ASN A 1 558 ? -4.703 -16.731 9.694 1.00 89.50 558 ASN A O 1
ATOM 4582 N N . VAL A 1 559 ? -3.156 -17.426 8.207 1.00 91.38 559 VAL A N 1
ATOM 4583 C CA . VAL A 1 559 ? -2.790 -16.110 7.701 1.00 91.38 559 VAL A CA 1
ATOM 4584 C C . VAL A 1 559 ? -3.459 -15.943 6.348 1.00 91.38 559 VAL A C 1
ATOM 4586 O O . VAL A 1 559 ? -3.254 -16.778 5.468 1.00 91.38 559 VAL A O 1
ATOM 4589 N N . ILE A 1 560 ? -4.282 -14.908 6.206 1.00 91.62 560 ILE A N 1
ATOM 4590 C CA . ILE A 1 560 ? -4.980 -14.585 4.959 1.00 91.62 560 ILE A CA 1
ATOM 4591 C C . ILE A 1 560 ? -4.397 -13.308 4.374 1.00 91.62 560 ILE A C 1
ATOM 4593 O O . ILE A 1 560 ? -4.301 -12.305 5.085 1.00 91.62 560 ILE A O 1
ATOM 4597 N N . ASP A 1 561 ? -4.079 -13.346 3.082 1.00 90.94 561 ASP A N 1
ATOM 4598 C CA . ASP A 1 561 ? -3.799 -12.151 2.289 1.00 90.94 561 ASP A CA 1
ATOM 4599 C C . ASP A 1 561 ? -5.117 -11.429 1.979 1.00 90.94 561 ASP A C 1
ATOM 4601 O O . ASP A 1 561 ? -6.038 -12.003 1.394 1.00 90.94 561 ASP A O 1
ATOM 4605 N N . LEU A 1 562 ? -5.239 -10.163 2.367 1.00 89.94 562 LEU A N 1
ATOM 4606 C CA . LEU A 1 562 ? -6.464 -9.391 2.156 1.00 89.94 562 LEU A CA 1
ATOM 4607 C C . LEU A 1 562 ? -6.725 -9.057 0.676 1.00 89.94 562 LEU A C 1
ATOM 4609 O O . LEU A 1 562 ? -7.881 -8.802 0.307 1.00 89.94 562 LEU A O 1
ATOM 4613 N N . TYR A 1 563 ? -5.687 -9.047 -0.166 1.00 85.44 563 TYR A N 1
ATOM 4614 C CA . TYR A 1 563 ? -5.798 -8.760 -1.595 1.00 85.44 563 TYR A CA 1
ATOM 4615 C C . TYR A 1 563 ? -6.305 -9.961 -2.378 1.00 85.44 563 TYR A C 1
ATOM 4617 O O . TYR A 1 563 ? -7.236 -9.805 -3.172 1.00 85.44 563 TYR A O 1
ATOM 4625 N N . THR A 1 564 ? -5.712 -11.135 -2.155 1.00 85.31 564 THR A N 1
ATOM 4626 C CA . THR A 1 564 ? -6.080 -12.359 -2.885 1.00 85.31 564 THR A CA 1
ATOM 4627 C C . THR A 1 564 ? -7.217 -13.118 -2.204 1.00 85.31 564 THR A C 1
ATOM 4629 O O . THR A 1 564 ? -7.973 -13.821 -2.870 1.00 85.31 564 THR A O 1
ATOM 4632 N N . GLY A 1 565 ? -7.374 -12.963 -0.886 1.00 84.94 565 GLY A N 1
ATOM 4633 C CA . GLY A 1 565 ? -8.274 -13.781 -0.076 1.00 84.94 565 GLY A CA 1
ATOM 4634 C C . GLY A 1 565 ? -7.741 -15.182 0.212 1.00 84.94 565 GLY A C 1
ATOM 4635 O O . GLY A 1 565 ? -8.446 -15.987 0.822 1.00 84.94 565 GLY A O 1
ATOM 4636 N N . GLU A 1 566 ? -6.523 -15.493 -0.232 1.00 86.94 566 GLU A N 1
ATOM 4637 C CA . GLU A 1 566 ? -5.933 -16.816 -0.094 1.00 86.94 566 GLU A CA 1
ATOM 4638 C C . GLU A 1 566 ? -5.285 -17.002 1.279 1.00 86.94 566 GLU A C 1
ATOM 4640 O O . GLU A 1 566 ? -4.759 -16.073 1.898 1.00 86.94 566 GLU A O 1
ATOM 4645 N N . SER A 1 567 ? -5.321 -18.242 1.764 1.00 87.56 567 SER A N 1
ATOM 4646 C CA . SER A 1 567 ? -4.640 -18.630 2.995 1.00 87.56 567 SER A CA 1
ATOM 4647 C C . SER A 1 567 ? -3.166 -18.895 2.691 1.00 87.56 567 SER A C 1
ATOM 4649 O O . SER A 1 567 ? -2.839 -19.924 2.107 1.00 87.56 567 SER A O 1
ATOM 4651 N N . ILE A 1 568 ? -2.278 -18.001 3.121 1.00 86.19 568 ILE A N 1
ATOM 4652 C CA . ILE A 1 568 ? -0.829 -18.095 2.874 1.00 86.19 568 ILE A CA 1
ATOM 4653 C C . ILE A 1 568 ? -0.175 -19.122 3.806 1.00 86.19 568 ILE A C 1
ATOM 4655 O O . ILE A 1 568 ? 0.748 -19.839 3.426 1.00 86.19 568 ILE A O 1
ATOM 4659 N N . LEU A 1 569 ? -0.653 -19.197 5.050 1.00 84.81 569 LEU A N 1
ATOM 4660 C CA . LEU A 1 569 ? -0.100 -20.076 6.074 1.00 84.81 569 LEU A CA 1
ATOM 4661 C C . LEU A 1 569 ? -1.221 -20.663 6.923 1.00 84.81 569 LEU A C 1
ATOM 4663 O O . LEU A 1 569 ? -2.136 -19.953 7.337 1.00 84.81 569 LEU A O 1
ATOM 4667 N N . ILE A 1 570 ? -1.121 -21.956 7.219 1.00 85.12 570 ILE A N 1
ATOM 4668 C CA . ILE A 1 570 ? -1.987 -22.655 8.167 1.00 85.12 570 ILE A CA 1
ATOM 4669 C C . ILE A 1 570 ? -1.081 -23.248 9.238 1.00 85.12 570 ILE A C 1
ATOM 4671 O O . ILE A 1 570 ? -0.228 -24.083 8.940 1.00 85.12 570 ILE A O 1
ATOM 4675 N N . VAL A 1 571 ? -1.250 -22.811 10.485 1.00 83.62 571 VAL A N 1
ATOM 4676 C CA . VAL A 1 571 ? -0.418 -23.282 11.595 1.00 83.62 571 VAL A CA 1
ATOM 4677 C C . VAL A 1 571 ? -1.209 -24.233 12.468 1.00 83.62 571 VAL A C 1
ATOM 4679 O O . VAL A 1 571 ? -2.234 -23.851 13.021 1.00 83.62 571 VAL A O 1
ATOM 4682 N N . HIS A 1 572 ? -0.698 -25.447 12.655 1.00 82.00 572 HIS A N 1
ATOM 4683 C CA . HIS A 1 572 ? -1.269 -26.430 13.571 1.00 82.00 572 HIS A CA 1
ATOM 4684 C C . HIS A 1 572 ? -0.498 -26.428 14.893 1.00 82.00 572 HIS A C 1
ATOM 4686 O O . HIS A 1 572 ? 0.632 -26.902 14.961 1.00 82.00 572 HIS A O 1
ATOM 4692 N N . VAL A 1 573 ? -1.118 -25.942 15.970 1.00 67.94 573 VAL A N 1
ATOM 4693 C CA . VAL A 1 573 ? -0.454 -25.781 17.281 1.00 67.94 573 VAL A CA 1
ATOM 4694 C C . VAL A 1 573 ? -0.636 -27.020 18.185 1.00 67.94 573 VAL A C 1
ATOM 4696 O O . VAL A 1 573 ? -0.815 -26.903 19.396 1.00 67.94 573 VAL A O 1
ATOM 4699 N N . GLY A 1 574 ? -0.668 -28.218 17.585 1.00 64.00 574 GLY A N 1
ATOM 4700 C CA . GLY A 1 574 ? -1.134 -29.497 18.153 1.00 64.00 574 GLY A CA 1
ATOM 4701 C C . GLY A 1 574 ? -0.919 -29.705 19.661 1.00 64.00 574 GLY A C 1
ATOM 4702 O O . GLY A 1 574 ? 0.184 -29.989 20.107 1.00 64.00 574 GLY A O 1
ATOM 4703 N N . GLY A 1 575 ? -1.992 -29.594 20.457 1.00 66.50 575 GLY A N 1
ATOM 4704 C CA . GLY A 1 575 ? -1.996 -29.850 21.910 1.00 66.50 575 GLY A CA 1
ATOM 4705 C C . GLY A 1 575 ? -1.243 -28.831 22.782 1.00 66.50 575 GLY A C 1
ATOM 4706 O O . GLY A 1 575 ? -1.387 -28.846 24.006 1.00 66.50 575 GLY A O 1
ATOM 4707 N N . ILE A 1 576 ? -0.478 -27.915 22.182 1.00 73.88 576 ILE A N 1
ATOM 4708 C CA . ILE A 1 576 ? 0.335 -26.919 22.893 1.00 73.88 576 ILE A CA 1
ATOM 4709 C C . ILE A 1 576 ? -0.545 -25.779 23.426 1.00 73.88 576 ILE A C 1
ATOM 4711 O O . ILE A 1 576 ? -0.238 -25.202 24.470 1.00 73.88 576 ILE A O 1
ATOM 4715 N N . VAL A 1 577 ? -1.664 -25.471 22.760 1.00 80.06 577 VAL A N 1
ATOM 4716 C CA . VAL A 1 577 ? -2.663 -24.475 23.185 1.00 80.06 577 VAL A CA 1
ATOM 4717 C C . VAL A 1 577 ? -4.009 -25.170 23.391 1.00 80.06 577 VAL A C 1
ATOM 4719 O O . VAL A 1 577 ? -4.620 -25.632 22.433 1.00 80.06 577 VAL A O 1
ATOM 4722 N N . ASN A 1 578 ? -4.511 -25.223 24.628 1.00 83.44 578 ASN A N 1
ATOM 4723 C CA . ASN A 1 578 ? -5.805 -25.836 24.927 1.00 83.44 578 ASN A CA 1
ATOM 4724 C C . ASN A 1 578 ? -6.883 -24.770 25.113 1.00 83.44 578 ASN A C 1
ATOM 4726 O O . ASN A 1 578 ? -6.811 -23.948 26.026 1.00 83.44 578 ASN A O 1
ATOM 4730 N N . SER A 1 579 ? -7.943 -24.864 24.300 1.00 86.81 579 SER A N 1
ATOM 4731 C CA . SER A 1 579 ? -9.045 -23.886 24.256 1.00 86.81 579 SER A CA 1
ATOM 4732 C C . SER A 1 579 ? -8.534 -22.470 23.982 1.00 86.81 579 SER A C 1
ATOM 4734 O O . SER A 1 579 ? -8.498 -21.644 24.898 1.00 86.81 579 SER A O 1
ATOM 4736 N N . PRO A 1 580 ? -8.107 -22.204 22.737 1.00 89.00 580 PRO A N 1
ATOM 4737 C CA . PRO A 1 580 ? -7.617 -20.896 22.359 1.00 89.00 580 PRO A CA 1
ATOM 4738 C C . PRO A 1 580 ? -8.748 -19.869 22.462 1.00 89.00 580 PRO A C 1
ATOM 4740 O O . PRO A 1 580 ? -9.904 -20.189 22.177 1.00 89.00 580 PRO A O 1
ATOM 4743 N N . THR A 1 581 ? -8.439 -18.654 22.903 1.00 89.75 581 THR A N 1
ATOM 4744 C CA . THR A 1 581 ? -9.462 -17.613 23.124 1.00 89.75 581 THR A CA 1
ATOM 4745 C C . THR A 1 581 ? -9.208 -16.339 22.336 1.00 89.75 581 THR A C 1
ATOM 4747 O O . THR A 1 581 ? -10.159 -15.771 21.795 1.00 89.75 581 THR A O 1
ATOM 4750 N N . ARG A 1 582 ? -7.953 -15.882 22.283 1.00 92.44 582 ARG A N 1
ATOM 4751 C CA . ARG A 1 582 ? -7.542 -14.623 21.649 1.00 92.44 582 ARG A CA 1
ATOM 4752 C C . ARG A 1 582 ? -6.158 -14.728 21.021 1.00 92.44 582 ARG A C 1
ATOM 4754 O O . ARG A 1 582 ? -5.365 -15.596 21.403 1.00 92.44 582 ARG A O 1
ATOM 4761 N N . ILE A 1 583 ? -5.903 -13.829 20.076 1.00 94.12 583 ILE A N 1
ATOM 4762 C CA . ILE A 1 583 ? -4.679 -13.757 19.277 1.00 94.12 583 ILE A CA 1
ATOM 4763 C C . ILE A 1 583 ? -4.164 -12.313 19.219 1.00 94.12 583 ILE A C 1
ATOM 4765 O O . ILE A 1 583 ? -4.948 -11.372 19.166 1.00 94.12 583 ILE A O 1
ATOM 4769 N N . ALA A 1 584 ? -2.847 -12.129 19.244 1.00 95.06 584 ALA A N 1
ATOM 4770 C CA . ALA A 1 584 ? -2.200 -10.830 19.052 1.00 95.06 584 ALA A CA 1
ATOM 4771 C C . ALA A 1 584 ? -0.953 -10.985 18.179 1.00 95.06 584 ALA A C 1
ATOM 4773 O O . ALA A 1 584 ? -0.374 -12.068 18.135 1.00 95.06 584 ALA A O 1
ATOM 4774 N N . SER A 1 585 ? -0.524 -9.912 17.519 1.00 93.88 585 SER A N 1
ATOM 4775 C CA . SER A 1 585 ? 0.739 -9.866 16.777 1.00 93.88 585 SER A CA 1
ATOM 4776 C C . SER A 1 585 ? 1.638 -8.748 17.293 1.00 93.88 585 SER A C 1
ATOM 4778 O O . SER A 1 585 ? 1.147 -7.759 17.839 1.00 93.88 585 SER A O 1
ATOM 4780 N N . ASP A 1 586 ? 2.951 -8.911 17.126 1.00 90.50 586 ASP A N 1
ATOM 4781 C CA . ASP A 1 586 ? 3.928 -7.851 17.381 1.00 90.50 586 ASP A CA 1
ATOM 4782 C C . ASP A 1 586 ? 4.080 -6.839 16.234 1.00 90.50 586 ASP A C 1
ATOM 4784 O O . ASP A 1 586 ? 4.792 -5.848 16.401 1.00 90.50 586 ASP A O 1
ATOM 4788 N N . GLY A 1 587 ? 3.422 -7.074 15.092 1.00 84.06 587 GLY A N 1
ATOM 4789 C CA . GLY A 1 587 ? 3.565 -6.276 13.870 1.00 84.06 587 GLY A CA 1
ATOM 4790 C C . GLY A 1 587 ? 4.826 -6.588 13.053 1.00 84.06 587 GLY A C 1
ATOM 4791 O O . GLY A 1 587 ? 4.987 -6.052 11.963 1.00 84.06 587 GLY A O 1
ATOM 4792 N N . TYR A 1 588 ? 5.701 -7.473 13.543 1.00 83.94 588 TYR A N 1
ATOM 4793 C CA . TYR A 1 588 ? 6.857 -8.015 12.809 1.00 83.94 588 TYR A CA 1
ATOM 4794 C C . TYR A 1 588 ? 6.581 -9.415 12.263 1.00 83.94 588 TYR A C 1
ATOM 4796 O O . TYR A 1 588 ? 7.468 -10.093 11.745 1.00 83.94 588 TYR A O 1
ATOM 4804 N N . GLY A 1 589 ? 5.337 -9.863 12.403 1.00 85.19 589 GLY A N 1
ATOM 4805 C CA . GLY A 1 589 ? 4.879 -11.122 11.870 1.00 85.19 589 GLY A CA 1
ATOM 4806 C C . GLY A 1 589 ? 4.811 -12.276 12.870 1.00 85.19 589 GLY A C 1
ATOM 4807 O O . GLY A 1 589 ? 4.285 -13.341 12.540 1.00 85.19 589 GLY A O 1
ATOM 4808 N N . ASN A 1 590 ? 5.280 -12.081 14.106 1.00 89.81 590 ASN A N 1
ATOM 4809 C CA . ASN A 1 590 ? 5.088 -13.084 15.144 1.00 89.81 590 ASN A CA 1
ATOM 4810 C C . ASN A 1 590 ? 3.675 -12.979 15.712 1.00 89.81 590 ASN A C 1
ATOM 4812 O O . ASN A 1 590 ? 3.061 -11.907 15.769 1.00 89.81 590 ASN A O 1
ATOM 4816 N N . VAL A 1 591 ? 3.157 -14.122 16.140 1.00 92.50 591 VAL A N 1
ATOM 4817 C CA . VAL A 1 591 ? 1.787 -14.274 16.614 1.00 92.50 591 VAL A CA 1
ATOM 4818 C C . VAL A 1 591 ? 1.800 -14.907 17.998 1.00 92.50 591 VAL A C 1
ATOM 4820 O O . VAL A 1 591 ? 2.484 -15.898 18.246 1.00 92.50 591 VAL A O 1
ATOM 4823 N N . PHE A 1 592 ? 1.001 -14.354 18.903 1.00 91.94 592 PHE A N 1
ATOM 4824 C CA . PHE A 1 592 ? 0.833 -14.830 20.268 1.00 91.94 592 PHE A CA 1
ATOM 4825 C C . PHE A 1 592 ? -0.581 -15.359 20.451 1.00 91.94 592 PHE A C 1
ATOM 4827 O O . PHE A 1 592 ? -1.556 -14.628 20.266 1.00 91.94 592 PHE A O 1
ATOM 4834 N N . VAL A 1 593 ? -0.695 -16.625 20.844 1.00 91.50 593 VAL A N 1
ATOM 4835 C CA . VAL A 1 593 ? -1.986 -17.287 21.055 1.00 91.50 593 VAL A CA 1
ATOM 4836 C C . VAL A 1 593 ? -2.154 -17.638 22.525 1.00 91.50 593 VAL A C 1
ATOM 4838 O O . VAL A 1 593 ? -1.261 -18.207 23.156 1.00 91.50 593 VAL A O 1
ATOM 4841 N N . VAL A 1 594 ? -3.326 -17.312 23.066 1.00 90.25 594 VAL A N 1
ATOM 4842 C CA . VAL A 1 594 ? -3.692 -17.589 24.457 1.00 90.25 594 VAL A CA 1
ATOM 4843 C C . VAL A 1 594 ? -4.394 -18.934 24.580 1.00 90.25 594 VAL A C 1
ATOM 4845 O O . VAL A 1 594 ? -5.436 -19.129 23.959 1.00 90.25 594 VAL A O 1
ATOM 4848 N N . GLY A 1 595 ? -3.889 -19.814 25.447 1.00 89.12 595 GLY A N 1
ATOM 4849 C CA . GLY A 1 595 ? -4.528 -21.074 25.826 1.00 89.12 595 GLY A CA 1
ATOM 4850 C C . GLY A 1 595 ? -5.213 -20.991 27.187 1.00 89.12 595 GLY A C 1
ATOM 4851 O O . GLY A 1 595 ? -4.563 -20.988 28.237 1.00 89.12 595 GLY A O 1
ATOM 4852 N N . ALA A 1 596 ? -6.548 -20.932 27.194 1.00 86.94 596 ALA A N 1
ATOM 4853 C CA . ALA A 1 596 ? -7.299 -20.711 28.427 1.00 86.94 596 ALA A CA 1
ATOM 4854 C C . ALA A 1 596 ? -7.290 -21.922 29.373 1.00 86.94 596 ALA A C 1
ATOM 4856 O O . ALA A 1 596 ? -7.274 -21.737 30.586 1.00 86.94 596 ALA A O 1
ATOM 4857 N N . LYS A 1 597 ? -7.305 -23.161 28.860 1.00 86.19 597 LYS A N 1
ATOM 4858 C CA . LYS A 1 597 ? -7.369 -24.367 29.715 1.00 86.19 597 LYS A CA 1
ATOM 4859 C C . LYS A 1 597 ? -6.013 -24.788 30.271 1.00 86.19 597 LYS A C 1
ATOM 4861 O O . LYS A 1 597 ? -5.944 -25.348 31.358 1.00 86.19 597 LYS A O 1
ATOM 4866 N N . ASN A 1 598 ? -4.945 -24.552 29.524 1.00 83.31 598 ASN A N 1
ATOM 4867 C CA . ASN A 1 598 ? -3.574 -24.893 29.902 1.00 83.31 598 ASN A CA 1
ATOM 4868 C C . ASN A 1 598 ? -2.794 -23.702 30.479 1.00 83.31 598 ASN A C 1
ATOM 4870 O O . ASN A 1 598 ? -1.613 -23.859 30.784 1.00 83.31 598 ASN A O 1
ATOM 4874 N N . ASN A 1 599 ? -3.455 -22.555 30.690 1.00 87.00 599 ASN A N 1
ATOM 4875 C CA . ASN A 1 599 ? -2.895 -21.384 31.366 1.00 87.00 599 ASN A CA 1
ATOM 4876 C C . ASN A 1 599 ? -1.568 -20.924 30.746 1.00 87.00 599 ASN A C 1
ATOM 4878 O O . ASN A 1 599 ? -0.601 -20.658 31.462 1.00 87.00 599 ASN A O 1
ATOM 4882 N N . ASN A 1 600 ? -1.505 -20.890 29.415 1.00 85.12 600 ASN A N 1
ATOM 4883 C CA . ASN A 1 600 ? -0.279 -20.564 28.703 1.00 85.12 600 ASN A CA 1
ATOM 4884 C C . ASN A 1 600 ? -0.487 -19.563 27.570 1.00 85.12 600 ASN A C 1
ATOM 4886 O O . ASN A 1 600 ? -1.605 -19.278 27.136 1.00 85.12 600 ASN A O 1
ATOM 4890 N N . ILE A 1 601 ? 0.643 -19.039 27.107 1.00 87.88 601 ILE A N 1
ATOM 4891 C CA . ILE A 1 601 ? 0.747 -18.213 25.909 1.00 87.88 601 ILE A CA 1
ATOM 4892 C C . ILE A 1 601 ? 1.893 -18.763 25.082 1.00 87.88 601 ILE A C 1
ATOM 4894 O O . ILE A 1 601 ? 2.981 -19.019 25.609 1.00 87.88 601 ILE A O 1
ATOM 4898 N N . VAL A 1 602 ? 1.628 -18.952 23.799 1.00 87.56 602 VAL A N 1
ATOM 4899 C CA . VAL A 1 602 ? 2.583 -19.509 22.845 1.00 87.56 602 VAL A CA 1
ATOM 4900 C C . VAL A 1 602 ? 2.912 -18.436 21.824 1.00 87.56 602 VAL A C 1
ATOM 4902 O O . VAL A 1 602 ? 1.997 -17.844 21.251 1.00 87.56 602 VAL A O 1
ATOM 4905 N N . ALA A 1 603 ? 4.205 -18.180 21.632 1.00 88.31 603 ALA A N 1
ATOM 4906 C CA . ALA A 1 603 ? 4.715 -17.336 20.564 1.00 88.31 603 ALA A CA 1
ATOM 4907 C C . ALA A 1 603 ? 5.070 -18.208 19.358 1.00 88.31 603 ALA A C 1
ATOM 4909 O O . ALA A 1 603 ? 5.806 -19.198 19.465 1.00 88.31 603 ALA A O 1
ATOM 4910 N N . ILE A 1 604 ? 4.527 -17.830 18.212 1.00 87.25 604 ILE A N 1
ATOM 4911 C CA . ILE A 1 604 ? 4.655 -18.545 16.954 1.00 87.25 604 ILE A CA 1
ATOM 4912 C C . ILE A 1 604 ? 5.276 -17.583 15.952 1.00 87.25 604 ILE A C 1
ATOM 4914 O O . ILE A 1 604 ? 4.839 -16.440 15.819 1.00 87.25 604 ILE A O 1
ATOM 4918 N N . SER A 1 605 ? 6.338 -18.037 15.294 1.00 84.81 605 SER A N 1
ATOM 4919 C CA . SER A 1 605 ? 7.072 -17.230 14.323 1.00 84.81 605 SER A CA 1
ATOM 4920 C C . SER A 1 605 ? 6.277 -17.050 13.032 1.00 84.81 605 SER A C 1
ATOM 4922 O O . SER A 1 605 ? 5.368 -17.830 12.737 1.00 84.81 605 SER A O 1
ATOM 4924 N N . VAL A 1 606 ? 6.700 -16.091 12.206 1.00 78.56 606 VAL A N 1
ATOM 4925 C CA . VAL A 1 606 ? 6.207 -15.892 10.827 1.00 78.56 606 VAL A CA 1
ATOM 4926 C C . VAL A 1 606 ? 6.186 -17.162 9.975 1.00 78.56 606 VAL A C 1
ATOM 4928 O O . VAL A 1 606 ? 5.386 -17.279 9.055 1.00 78.56 606 VAL A O 1
ATOM 4931 N N . TYR A 1 607 ? 7.047 -18.133 10.282 1.00 76.94 607 TYR A N 1
ATOM 4932 C CA . TYR A 1 607 ? 7.152 -19.399 9.553 1.00 76.94 607 TYR A CA 1
ATOM 4933 C C . TYR A 1 607 ? 6.248 -20.501 10.122 1.00 76.94 607 TYR A C 1
ATOM 4935 O O . TYR A 1 607 ? 6.390 -21.667 9.760 1.00 76.94 607 TYR A O 1
ATOM 4943 N N . GLY A 1 608 ? 5.366 -20.169 11.069 1.00 76.81 608 GLY A N 1
ATOM 4944 C CA . GLY A 1 608 ? 4.473 -21.126 11.719 1.00 76.81 608 GLY A CA 1
ATOM 4945 C C . GLY A 1 608 ? 5.168 -22.069 12.702 1.00 76.81 608 GLY A C 1
ATOM 4946 O O . GLY A 1 608 ? 4.540 -23.000 13.201 1.00 76.81 608 GLY A O 1
ATOM 4947 N N . LYS A 1 609 ? 6.453 -21.845 13.008 1.00 79.69 609 LYS A N 1
ATOM 4948 C CA . LYS A 1 609 ? 7.175 -22.606 14.034 1.00 79.69 609 LYS A CA 1
ATOM 4949 C C . LYS A 1 609 ? 6.981 -21.958 15.397 1.00 79.69 609 LYS A C 1
ATOM 4951 O O . LYS A 1 609 ? 7.236 -20.759 15.548 1.00 79.69 609 LYS A O 1
ATOM 4956 N N . GLU A 1 610 ? 6.574 -22.752 16.383 1.00 75.94 610 GLU A N 1
ATOM 4957 C CA . GLU A 1 610 ? 6.686 -22.367 17.790 1.00 75.94 610 GLU A CA 1
ATOM 4958 C C . GLU A 1 610 ? 8.161 -22.116 18.104 1.00 75.94 610 GLU A C 1
ATOM 4960 O O . GLU A 1 610 ? 9.014 -22.943 17.783 1.00 75.94 610 GLU A O 1
ATOM 4965 N N . TYR A 1 611 ? 8.464 -20.978 18.721 1.00 68.00 611 TYR A N 1
ATOM 4966 C CA . TYR A 1 611 ? 9.837 -20.678 19.134 1.00 68.00 611 TYR A CA 1
ATOM 4967 C C . TYR A 1 611 ? 9.951 -20.324 20.615 1.00 68.00 611 TYR A C 1
ATOM 4969 O O . TYR A 1 611 ? 11.052 -20.361 21.163 1.00 68.00 611 TYR A O 1
ATOM 4977 N N . LYS A 1 612 ? 8.839 -19.996 21.291 1.00 71.69 612 LYS A N 1
ATOM 4978 C CA . LYS A 1 612 ? 8.874 -19.652 22.716 1.00 71.69 612 LYS A CA 1
ATOM 4979 C C . LYS A 1 612 ? 7.521 -19.861 23.389 1.00 71.69 612 LYS A C 1
ATOM 4981 O O . LYS A 1 612 ? 6.512 -19.261 23.017 1.00 71.69 612 LYS A O 1
ATOM 4986 N N . LYS A 1 613 ? 7.520 -20.639 24.467 1.00 71.25 613 LYS A N 1
ATOM 4987 C CA . LYS A 1 613 ? 6.402 -20.709 25.409 1.00 71.25 613 LYS A CA 1
ATOM 4988 C C . LYS A 1 613 ? 6.620 -19.648 26.485 1.00 71.25 613 LYS A C 1
ATOM 4990 O O . LYS A 1 613 ? 7.468 -19.812 27.355 1.00 71.25 613 LYS A O 1
ATOM 4995 N N . LEU A 1 614 ? 5.904 -18.527 26.381 1.00 66.75 614 LEU A N 1
ATOM 4996 C CA . LEU A 1 614 ? 6.194 -17.315 27.162 1.00 66.75 614 LEU A CA 1
ATOM 4997 C C . LEU A 1 614 ? 5.784 -17.429 28.631 1.00 66.75 614 LEU A C 1
ATOM 4999 O O . LEU A 1 614 ? 6.439 -16.862 29.500 1.00 66.75 614 LEU A O 1
ATOM 5003 N N . VAL A 1 615 ? 4.701 -18.155 28.916 1.00 67.38 615 VAL A N 1
ATOM 5004 C CA . VAL A 1 615 ? 4.209 -18.362 30.282 1.00 67.38 615 VAL A CA 1
ATOM 5005 C C . VAL A 1 615 ? 3.692 -19.791 30.415 1.00 67.38 615 VAL A C 1
ATOM 5007 O O . VAL A 1 615 ? 2.826 -20.212 29.650 1.00 67.38 615 VAL A O 1
ATOM 5010 N N . GLN A 1 616 ? 4.208 -20.537 31.394 1.00 58.41 616 GLN A N 1
ATOM 5011 C CA . GLN A 1 616 ? 3.689 -21.843 31.794 1.00 58.41 616 GLN A CA 1
ATOM 5012 C C . GLN A 1 616 ? 3.716 -21.943 33.321 1.00 58.41 616 GLN A C 1
ATOM 5014 O O . GLN A 1 616 ? 4.782 -21.972 33.926 1.00 58.41 616 GLN A O 1
ATOM 5019 N N . GLY A 1 617 ? 2.546 -22.009 33.958 1.00 51.38 617 GLY A N 1
ATOM 5020 C CA . GLY A 1 617 ? 2.469 -22.294 35.390 1.00 51.38 617 GLY A CA 1
ATOM 5021 C C . GLY A 1 617 ? 1.210 -21.762 36.064 1.00 51.38 617 GLY A C 1
ATOM 5022 O O . GLY A 1 617 ? 0.819 -20.614 35.881 1.00 51.38 617 GLY A O 1
ATOM 5023 N N . PHE A 1 618 ? 0.609 -22.590 36.921 1.00 48.81 618 PHE A N 1
ATOM 5024 C CA . PHE A 1 618 ? -0.634 -22.325 37.661 1.00 48.81 618 PHE A CA 1
ATOM 5025 C C . PHE A 1 618 ? -0.610 -21.099 38.599 1.00 48.81 618 PHE A C 1
ATOM 5027 O O . PHE A 1 618 ? -1.637 -20.803 39.213 1.00 48.81 618 PHE A O 1
ATOM 5034 N N . ARG A 1 619 ? 0.533 -20.418 38.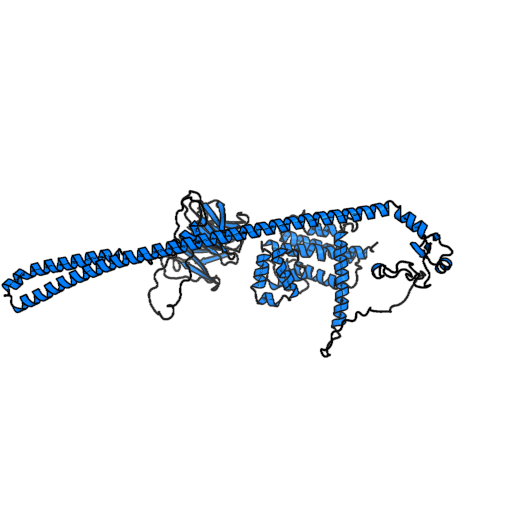770 1.00 56.25 619 ARG A N 1
ATOM 5035 C CA . ARG A 1 619 ? 0.718 -19.397 39.815 1.00 56.25 619 ARG A CA 1
ATOM 5036 C C . ARG A 1 619 ? 0.560 -17.946 39.346 1.00 56.25 619 ARG A C 1
ATOM 5038 O O . ARG A 1 619 ? 0.216 -17.128 40.187 1.00 56.25 619 ARG A O 1
ATOM 5045 N N . THR A 1 620 ? 0.748 -17.616 38.064 1.00 66.00 620 THR A N 1
ATOM 5046 C CA . THR A 1 620 ? 0.742 -16.207 37.601 1.00 66.00 620 THR A CA 1
ATOM 5047 C C . THR A 1 620 ? -0.403 -15.839 36.659 1.00 66.00 620 THR A C 1
ATOM 5049 O O . THR A 1 620 ? -0.867 -14.705 36.709 1.00 66.00 620 THR A O 1
ATOM 5052 N N . ILE A 1 621 ? -0.911 -16.764 35.835 1.00 76.25 621 ILE A N 1
ATOM 5053 C CA . ILE A 1 621 ? -2.024 -16.494 34.907 1.00 76.25 621 ILE A CA 1
ATOM 5054 C C . ILE A 1 621 ? -2.986 -17.685 34.926 1.00 76.25 621 ILE A C 1
ATOM 5056 O O . ILE A 1 621 ? -2.577 -18.806 34.643 1.00 76.25 621 ILE A O 1
ATOM 5060 N N . LYS A 1 622 ? -4.262 -17.468 35.271 1.00 83.75 622 LYS A N 1
ATOM 5061 C CA . LYS A 1 622 ? -5.293 -18.521 35.316 1.00 83.75 622 LYS A CA 1
ATOM 5062 C C . LYS A 1 622 ? -6.462 -18.165 34.408 1.00 83.75 622 LYS A C 1
ATOM 5064 O O . LYS A 1 622 ? -7.128 -17.164 34.637 1.00 83.75 622 LYS A O 1
ATOM 5069 N N . TYR A 1 623 ? -6.761 -19.021 33.438 1.00 86.38 623 TYR A N 1
ATOM 5070 C CA . TYR A 1 623 ? -7.809 -18.826 32.436 1.00 86.38 623 TYR A CA 1
ATOM 5071 C C . TYR A 1 623 ? -7.666 -17.523 31.640 1.00 86.38 623 TYR A C 1
ATOM 5073 O O . TYR A 1 623 ? -8.619 -16.743 31.589 1.00 86.38 623 TYR A O 1
ATOM 5081 N N . PRO A 1 624 ? -6.504 -17.252 31.019 1.00 87.62 624 PRO A N 1
ATOM 5082 C CA . PRO A 1 624 ? -6.338 -16.039 30.231 1.00 87.62 624 PRO A CA 1
ATOM 5083 C C . PRO A 1 624 ? -7.412 -15.951 29.134 1.00 87.62 624 PRO A C 1
ATOM 5085 O O . PRO A 1 624 ? -7.677 -16.908 28.400 1.00 87.62 624 PRO A O 1
ATOM 5088 N N . LYS A 1 625 ? -8.079 -14.796 29.072 1.00 88.44 625 LYS A N 1
ATOM 5089 C CA . LYS A 1 625 ? -9.220 -14.534 28.183 1.00 88.44 625 LYS A CA 1
ATOM 5090 C C . LYS A 1 625 ? -8.912 -13.528 27.091 1.00 88.44 625 LYS A C 1
ATOM 5092 O O . LYS A 1 625 ? -9.614 -13.543 26.087 1.00 88.44 625 LYS A O 1
ATOM 5097 N N . ALA A 1 626 ? -7.925 -12.658 27.290 1.00 89.19 626 ALA A N 1
ATOM 5098 C CA . ALA A 1 626 ? -7.502 -11.723 26.260 1.00 89.19 626 ALA A CA 1
ATOM 5099 C C . ALA A 1 626 ? -6.010 -11.436 26.287 1.00 89.19 626 ALA A C 1
ATOM 5101 O O . ALA A 1 626 ? -5.360 -11.580 27.322 1.00 89.19 626 ALA A O 1
ATOM 5102 N N . ILE A 1 627 ? -5.505 -11.040 25.124 1.00 91.50 627 ILE A N 1
ATOM 5103 C CA . ILE A 1 627 ? -4.126 -10.640 24.893 1.00 91.50 627 ILE A CA 1
ATOM 5104 C C . ILE A 1 627 ? -4.113 -9.434 23.961 1.00 91.50 627 ILE A C 1
ATOM 5106 O O . ILE A 1 627 ? -4.942 -9.336 23.060 1.00 91.50 627 ILE A O 1
ATOM 5110 N N . ALA A 1 628 ? -3.183 -8.521 24.193 1.00 92.56 628 ALA A N 1
ATOM 5111 C CA . ALA A 1 628 ? -2.837 -7.445 23.280 1.00 92.56 628 ALA A CA 1
ATOM 5112 C C . ALA A 1 628 ? -1.324 -7.230 23.340 1.00 92.56 628 ALA A C 1
ATOM 5114 O O . ALA A 1 628 ? -0.711 -7.457 24.383 1.00 92.56 628 ALA A O 1
ATOM 5115 N N . TYR A 1 629 ? -0.721 -6.787 22.244 1.00 90.69 629 TYR A N 1
ATOM 5116 C CA . TYR A 1 629 ? 0.685 -6.407 22.220 1.00 90.69 629 TYR A CA 1
ATOM 5117 C C . TYR A 1 629 ? 0.816 -4.884 22.217 1.00 90.69 629 TYR A C 1
ATOM 5119 O O . TYR A 1 629 ? 0.139 -4.188 21.463 1.00 90.69 629 TYR A O 1
ATOM 5127 N N . SER A 1 630 ? 1.685 -4.367 23.079 1.00 87.25 630 SER A N 1
ATOM 5128 C CA . SER A 1 630 ? 2.044 -2.955 23.137 1.00 87.25 630 SER A CA 1
ATOM 5129 C C . SER A 1 630 ? 3.359 -2.752 22.395 1.00 87.25 630 SER A C 1
ATOM 5131 O O . SER A 1 630 ? 4.424 -3.055 22.933 1.00 87.25 630 SER A O 1
ATOM 5133 N N . ALA A 1 631 ? 3.301 -2.225 21.170 1.00 82.38 631 ALA A N 1
ATOM 5134 C CA . ALA A 1 631 ? 4.497 -1.973 20.362 1.00 82.38 631 ALA A CA 1
ATOM 5135 C C . ALA A 1 631 ? 5.444 -0.949 21.008 1.00 82.38 631 ALA A C 1
ATOM 5137 O O . ALA A 1 631 ? 6.663 -1.091 20.925 1.00 82.38 631 ALA A O 1
ATOM 5138 N N . THR A 1 632 ? 4.894 0.047 21.709 1.00 81.50 632 THR A N 1
ATOM 5139 C CA . THR A 1 632 ? 5.675 1.086 22.398 1.00 81.50 632 THR A CA 1
ATOM 5140 C C . THR A 1 632 ? 6.463 0.535 23.582 1.00 81.50 632 THR A C 1
ATOM 5142 O O . THR A 1 632 ? 7.575 0.986 23.836 1.00 81.50 632 THR A O 1
ATOM 5145 N N . GLN A 1 633 ? 5.906 -0.443 24.298 1.00 83.19 633 GLN A N 1
ATOM 5146 C CA . GLN A 1 633 ? 6.537 -1.043 25.478 1.00 83.19 633 GLN A CA 1
ATOM 5147 C C . GLN A 1 633 ? 7.214 -2.386 25.184 1.00 83.19 633 GLN A C 1
ATOM 5149 O O . GLN A 1 633 ? 7.908 -2.905 26.053 1.00 83.19 633 GLN A O 1
ATOM 5154 N N . ARG A 1 634 ? 7.011 -2.950 23.986 1.00 84.88 634 ARG A N 1
ATOM 5155 C CA . ARG A 1 634 ? 7.426 -4.310 23.597 1.00 84.88 634 ARG A CA 1
ATOM 5156 C C . ARG A 1 634 ? 6.976 -5.368 24.610 1.00 84.88 634 ARG A C 1
ATOM 5158 O O . ARG A 1 634 ? 7.745 -6.220 25.052 1.00 84.88 634 ARG A O 1
ATOM 5165 N N . GLN A 1 635 ? 5.714 -5.271 25.022 1.00 86.94 635 GLN A N 1
ATOM 5166 C CA . GLN A 1 635 ? 5.136 -6.091 26.086 1.00 86.94 635 GLN A CA 1
ATOM 5167 C C . GLN A 1 635 ? 3.781 -6.656 25.680 1.00 86.94 635 GLN A C 1
ATOM 5169 O O . GLN A 1 635 ? 2.993 -5.995 25.000 1.00 86.94 635 GLN A O 1
ATOM 5174 N N . LEU A 1 636 ? 3.486 -7.863 26.161 1.00 86.94 636 LEU A N 1
ATOM 5175 C CA . LEU A 1 636 ? 2.143 -8.432 26.084 1.00 86.94 636 LEU A CA 1
ATOM 5176 C C . LEU A 1 636 ? 1.321 -8.016 27.300 1.00 86.94 636 LEU A C 1
ATOM 5178 O O . LEU A 1 636 ? 1.766 -8.142 28.438 1.00 86.94 636 LEU A O 1
ATOM 5182 N N . LEU A 1 637 ? 0.102 -7.560 27.037 1.00 88.12 637 LEU A N 1
ATOM 5183 C CA . LEU A 1 637 ? -0.926 -7.261 28.020 1.00 88.12 637 LEU A CA 1
ATOM 5184 C C . LEU A 1 637 ? -1.920 -8.414 28.032 1.00 88.12 637 LEU A C 1
ATOM 5186 O O . LEU A 1 637 ? -2.566 -8.691 27.023 1.00 88.12 637 LEU A O 1
ATOM 5190 N N . ILE A 1 638 ? -2.045 -9.087 29.171 1.00 87.06 638 ILE A N 1
ATOM 5191 C CA . ILE A 1 638 ? -2.857 -10.299 29.293 1.00 87.06 638 ILE A CA 1
ATOM 5192 C C . ILE A 1 638 ? -3.974 -10.052 30.300 1.00 87.06 638 ILE A C 1
ATOM 5194 O O . ILE A 1 638 ? -3.724 -9.613 31.421 1.00 87.06 638 ILE A O 1
ATOM 5198 N N . CYS A 1 639 ? -5.210 -10.357 29.908 1.00 86.62 639 CYS A N 1
ATOM 5199 C CA . CYS A 1 639 ? -6.378 -10.272 30.777 1.00 86.62 639 CYS A CA 1
ATOM 5200 C C . CYS A 1 639 ? -6.773 -11.667 31.274 1.00 86.62 639 CYS A C 1
ATOM 5202 O O . CYS A 1 639 ? -7.024 -12.579 30.480 1.00 86.62 639 CYS A O 1
ATOM 5204 N N . SER A 1 640 ? -6.858 -11.817 32.595 1.00 84.69 640 SER A N 1
ATOM 5205 C CA . SER A 1 640 ? -7.179 -13.058 33.298 1.00 84.69 640 SER A CA 1
ATOM 5206 C C . SER A 1 640 ? -8.296 -12.796 34.326 1.00 84.69 640 SER A C 1
ATOM 5208 O O . SER A 1 640 ? -8.214 -11.809 35.054 1.00 84.69 640 SER A O 1
ATOM 5210 N N . PRO A 1 641 ? -9.337 -13.645 34.431 1.00 79.56 641 PRO A N 1
ATOM 5211 C CA . PRO A 1 641 ? -10.443 -13.440 35.368 1.00 79.56 641 PRO A CA 1
ATOM 5212 C C . PRO A 1 641 ? -10.047 -13.549 36.846 1.00 79.56 641 PRO A C 1
ATOM 5214 O O . PRO A 1 641 ? -10.739 -12.998 37.692 1.00 79.56 641 PRO A O 1
ATOM 5217 N N . ILE A 1 642 ? -8.982 -14.292 37.174 1.00 71.44 642 ILE A N 1
ATOM 5218 C CA . ILE A 1 642 ? -8.643 -14.677 38.562 1.00 71.44 642 ILE A CA 1
ATOM 5219 C C . ILE A 1 642 ? -7.358 -13.972 39.041 1.00 71.44 642 ILE A C 1
ATOM 5221 O O . ILE A 1 642 ? -6.569 -14.511 39.808 1.00 71.44 642 ILE A O 1
ATOM 5225 N N . GLY A 1 643 ? -7.115 -12.750 38.573 1.00 52.06 643 GLY A N 1
ATOM 5226 C CA . GLY A 1 643 ? -5.980 -11.943 39.014 1.00 52.06 643 GLY A CA 1
ATOM 5227 C C . GLY A 1 643 ? -5.979 -10.590 38.323 1.00 52.06 643 GLY A C 1
ATOM 5228 O O . GLY A 1 643 ? -5.942 -10.520 37.098 1.00 52.06 643 GLY A O 1
ATOM 5229 N N . LEU A 1 644 ? -6.018 -9.521 39.116 1.00 44.31 644 LEU A N 1
ATOM 5230 C CA . LEU A 1 644 ? -5.950 -8.108 38.714 1.00 44.31 644 LEU A CA 1
ATOM 5231 C C . LEU A 1 644 ? -4.532 -7.719 38.250 1.00 44.31 644 LEU A C 1
ATOM 5233 O O . LEU A 1 644 ? -3.977 -6.696 38.639 1.00 44.31 644 LEU A O 1
ATOM 5237 N N . SER A 1 645 ? -3.907 -8.571 37.446 1.00 48.16 645 SER A N 1
ATOM 5238 C CA . SER A 1 645 ? -2.524 -8.422 37.021 1.00 48.16 645 SER A CA 1
ATOM 5239 C C . SER A 1 645 ? -2.513 -8.374 35.504 1.00 48.16 645 SER A C 1
ATOM 5241 O O . SER A 1 645 ? -2.647 -9.404 34.847 1.00 48.16 645 SER A O 1
ATOM 5243 N N . ALA A 1 646 ? -2.341 -7.176 34.942 1.00 52.72 646 ALA A N 1
ATOM 5244 C CA . ALA A 1 646 ? -1.703 -7.071 33.639 1.00 52.72 646 ALA A CA 1
ATOM 5245 C C . ALA A 1 646 ? -0.318 -7.707 33.810 1.00 52.72 646 ALA A C 1
ATOM 5247 O O . ALA A 1 646 ? 0.575 -7.117 34.416 1.00 52.72 646 ALA A O 1
ATOM 5248 N N . VAL A 1 647 ? -0.183 -8.971 33.416 1.00 56.00 647 VAL A N 1
ATOM 5249 C CA . VAL A 1 647 ? 1.113 -9.640 33.455 1.00 56.00 647 VAL A CA 1
ATOM 5250 C C . VAL A 1 647 ? 1.868 -9.164 32.232 1.00 56.00 647 VAL A C 1
ATOM 5252 O O . VAL A 1 647 ? 1.495 -9.495 31.112 1.00 56.00 647 VAL A O 1
ATOM 5255 N N . TYR A 1 648 ? 2.899 -8.359 32.460 1.00 55.88 648 TYR A N 1
ATOM 5256 C CA . TYR A 1 648 ? 3.810 -7.923 31.416 1.00 55.88 648 TYR A CA 1
ATOM 5257 C C . TYR A 1 648 ? 4.791 -9.057 31.145 1.00 55.88 648 TYR A C 1
ATOM 5259 O O . TYR A 1 648 ? 5.691 -9.316 31.941 1.00 55.88 648 TYR A O 1
ATOM 5267 N N . ALA A 1 649 ? 4.605 -9.756 30.031 1.00 56.12 649 ALA A N 1
ATOM 5268 C CA . ALA A 1 649 ? 5.677 -10.570 29.480 1.00 56.12 649 ALA A CA 1
ATOM 5269 C C . ALA A 1 649 ? 6.520 -9.659 28.579 1.00 56.12 649 ALA A C 1
ATOM 5271 O O . ALA A 1 649 ? 6.001 -9.134 27.590 1.00 56.12 649 ALA A O 1
ATOM 5272 N N . SER A 1 650 ? 7.789 -9.437 28.937 1.00 53.66 650 SER A N 1
ATOM 5273 C CA . SER A 1 650 ? 8.769 -8.881 28.000 1.00 53.66 650 SER A CA 1
ATOM 5274 C C . SER A 1 650 ? 8.984 -9.916 26.898 1.00 53.66 650 SER A C 1
ATOM 5276 O O . SER A 1 650 ? 9.368 -11.054 27.202 1.00 53.66 650 SER A O 1
ATOM 5278 N N . VAL A 1 651 ? 8.665 -9.548 25.659 1.00 55.81 651 VAL A N 1
ATOM 5279 C CA . VAL A 1 651 ? 8.755 -10.451 24.502 1.00 55.81 651 VAL A CA 1
ATOM 5280 C C . VAL A 1 651 ? 10.206 -10.645 24.098 1.00 55.81 651 VAL A C 1
ATOM 5282 O O . VAL A 1 651 ? 10.896 -9.614 23.939 1.00 55.81 651 VAL A O 1
#

Organism: Mytilus coruscus (NCBI:txid42192)

Radius of gyration: 43.65 Å; chains: 1; bounding box: 107×68×141 Å